Protein 4A7W (pdb70)

Nearest PDB structures (foldseek):
  4a7w-assembly1_B  TM=1.004E+00  e=1.084E-50  Helicobacter pylori 26695
  4a7x-assembly2_C  TM=9.988E-01  e=7.733E-46  Helicobacter pylori 26695
  1ybd-assembly1_A  TM=9.632E-01  e=6.146E-30  Neisseria meningitidis
  3nwy-assembly1_D  TM=9.545E-01  e=4.167E-29  Mycobacterium tuberculosis H37Rv
  2bne-assembly1_B  TM=9.554E-01  e=5.674E-29  Escherichia coli K-12

InterPro domains:
  IPR001048 Aspartate/glutamate/uridylate kinase [PF00696] (8-218)
  IPR011817 Uridylate kinase [PIRSF005650] (4-233)
  IPR015963 Uridylate kinase, bacteria [MF_01220_B] (5-240)
  IPR015963 Uridylate kinase, bacteria [TIGR02075] (7-239)
  IPR015963 Uridylate kinase, bacteria [cd04254] (8-239)
  IPR036393 Acetylglutamate kinase-like superfamily [G3DSA:3.40.1160.10] (1-240)
  IPR036393 Acetylglutamate kinase-like superfamily [SSF53633] (5-231)

CATH classification: 3.40.1160.10

Sequence (452 aa):
KNKRVLVKFSGEALAGDNQFGIDIHVLDHIAKEIKSLVENDIEVGIVIGGGNIIIIRRTSGDYMGMLATVINAVAMQEALEHIGLDTRVQSAIEIKEICESYIYRKAIRHLEKGRVVIFGAGTGNPFFTTDTAATLRAIEIGSDLIIKATKVDGIYDKDPNKFKDAKKLDTLSYNDALIGDIEVMDDTAISLAKDNKLPIVVCNMFKKGNLLQVIKHQQGVFSMVKKNKRVLVKFSGEALAGDNQFGIDIHVLDHIAKEIKSLVENDIEVGIVIGGGNIIIIRRTSGDYMGMLATVINAVAMQEALEHIGLDTRVQSAIEIKEICESYIYRKAIRHLEKGRVVIFGAGTGNPFFTTDTAATLRAIEIGSDLIIKATKVDGIYDKDPNKFKDAKKLDTLSYNDALIGDIEVMDDTAISLAKDNKLPIVVCNMFKKGNLLQVIKHQQGVFSMVK

B-factor: mean 25.36, std 13.4, range [9.44, 83.08]

Structure (mmCIF, N/CA/C/O backbone):
data_4A7W
#
_entry.id   4A7W
#
_cell.length_a   137.420
_cell.length_b   137.420
_cell.length_c   152.891
_cell.angle_alpha   90.00
_cell.angle_beta   90.00
_cell.angle_gamma   120.00
#
_symmetry.space_group_name_H-M   'H 3 2'
#
loop_
_entity.id
_entity.type
_entity.pdbx_description
1 polymer 'URIDYLATE KINASE'
2 non-polymer "GUANOSINE-5'-TRIPHOSPHATE"
3 non-polymer GLYCEROL
4 water water
#
loop_
_atom_site.group_PDB
_atom_site.id
_atom_site.type_symbol
_atom_site.label_atom_id
_atom_site.label_alt_id
_atom_site.label_comp_id
_atom_site.label_asym_id
_atom_site.label_entity_id
_atom_site.label_seq_id
_atom_site.pdbx_PDB_ins_code
_atom_site.Cartn_x
_atom_site.Cartn_y
_atom_site.Cartn_z
_atom_site.occupancy
_atom_site.B_iso_or_equiv
_atom_site.auth_seq_id
_atom_site.auth_comp_id
_atom_site.auth_asym_id
_atom_site.auth_atom_id
_atom_site.pdbx_PDB_model_num
ATOM 1 N N . LYS A 1 6 ? 80.391 23.966 -13.802 1.00 32.84 6 LYS A N 1
ATOM 2 C CA . LYS A 1 6 ? 80.073 24.399 -12.451 1.00 29.30 6 LYS A CA 1
ATOM 3 C C . LYS A 1 6 ? 79.981 23.200 -11.535 1.00 33.68 6 LYS A C 1
ATOM 4 O O . LYS A 1 6 ? 80.130 23.329 -10.323 1.00 36.33 6 LYS A O 1
ATOM 6 N N . ASN A 1 7 ? 79.732 22.029 -12.108 1.00 35.36 7 ASN A N 1
ATOM 7 C CA . ASN A 1 7 ? 79.475 20.853 -11.296 1.00 34.18 7 ASN A CA 1
ATOM 8 C C . ASN A 1 7 ? 80.401 20.704 -10.071 1.00 30.35 7 ASN A C 1
ATOM 9 O O . ASN A 1 7 ? 79.919 20.488 -8.966 1.00 29.99 7 ASN A O 1
ATOM 14 N N . LYS A 1 8 ? 81.710 20.844 -10.245 1.00 25.55 8 LYS A N 1
ATOM 15 C CA . LYS A 1 8 ? 82.627 20.529 -9.146 1.00 26.45 8 LYS A CA 1
ATOM 16 C C . LYS A 1 8 ? 82.577 21.532 -7.983 1.00 24.57 8 LYS A C 1
ATOM 17 O O . LYS A 1 8 ? 82.676 22.741 -8.191 1.00 21.25 8 LYS A O 1
ATOM 23 N N . ARG A 1 9 ? 82.438 21.020 -6.761 1.00 21.38 9 ARG A N 1
ATOM 24 C CA . ARG A 1 9 ? 82.347 21.871 -5.571 1.00 20.06 9 ARG A CA 1
ATOM 25 C C . ARG A 1 9 ? 83.296 21.409 -4.470 1.00 18.35 9 ARG A C 1
ATOM 26 O O . ARG A 1 9 ? 83.317 20.234 -4.112 1.00 17.46 9 ARG A O 1
ATOM 34 N N . VAL A 1 10 ? 84.073 22.340 -3.923 1.00 16.91 10 VAL A N 1
ATOM 35 C CA . VAL A 1 10 ? 85.126 21.986 -2.976 1.00 15.40 10 VAL A CA 1
ATOM 36 C C . VAL A 1 10 ? 85.162 22.945 -1.789 1.00 15.08 10 VAL A C 1
ATOM 37 O O . VAL A 1 10 ? 84.792 24.114 -1.912 1.00 13.84 10 VAL A O 1
ATOM 41 N N . LEU A 1 11 ? 85.617 22.439 -0.646 1.00 13.18 11 LEU A N 1
ATOM 42 C CA . LEU A 1 11 ? 85.864 23.252 0.536 1.00 13.47 11 LEU A CA 1
ATOM 43 C C . LEU A 1 11 ? 87.370 23.238 0.795 1.00 14.16 11 LEU A C 1
ATOM 44 O O . LEU A 1 11 ? 87.955 22.174 1.016 1.00 14.41 11 LEU A O 1
ATOM 49 N N . VAL A 1 12 ? 87.995 24.415 0.736 1.00 12.67 12 VAL A N 1
ATOM 50 C CA . VAL A 1 12 ? 89.426 24.552 0.983 1.00 11.99 12 VAL A CA 1
ATOM 51 C C . VAL A 1 12 ? 89.658 25.150 2.367 1.00 13.98 12 VAL A C 1
ATOM 52 O O . VAL A 1 12 ? 89.141 26.221 2.678 1.00 14.03 12 VAL A O 1
ATOM 56 N N . LYS A 1 13 ? 90.439 24.464 3.195 1.00 13.98 13 LYS A N 1
ATOM 57 C CA . LYS A 1 13 ? 90.701 24.913 4.561 1.00 14.71 13 LYS A CA 1
ATOM 58 C C . LYS A 1 13 ? 92.168 25.282 4.745 1.00 17.94 13 LYS A C 1
ATOM 59 O O . LYS A 1 13 ? 93.057 24.506 4.386 1.00 18.00 13 LYS A O 1
ATOM 65 N N . PHE A 1 14 ? 92.403 26.473 5.293 1.00 17.37 14 PHE A N 1
ATOM 66 C CA . PHE A 1 14 ? 93.735 26.965 5.642 1.00 18.74 14 PHE A CA 1
ATOM 67 C C . PHE A 1 14 ? 93.800 27.188 7.150 1.00 19.32 14 PHE A C 1
ATOM 68 O O . PHE A 1 14 ? 92.813 27.611 7.775 1.00 18.60 14 PHE A O 1
ATOM 76 N N . SER A 1 15 ? 94.963 26.941 7.744 1.00 19.92 15 SER A N 1
ATOM 77 C CA . SER A 1 15 ? 95.160 27.338 9.126 1.00 22.36 15 SER A CA 1
ATOM 78 C C . SER A 1 15 ? 95.342 28.850 9.149 1.00 21.18 15 SER A C 1
ATOM 79 O O . SER A 1 15 ? 95.724 29.446 8.152 1.00 20.93 15 SER A O 1
ATOM 82 N N . GLY A 1 16 ? 95.064 29.477 10.281 1.00 20.96 16 GLY A N 1
ATOM 83 C CA . GLY A 1 16 ? 95.316 30.897 10.403 1.00 22.96 16 GLY A CA 1
ATOM 84 C C . GLY A 1 16 ? 96.787 31.207 10.193 1.00 23.64 16 GLY A C 1
ATOM 85 O O . GLY A 1 16 ? 97.133 32.172 9.516 1.00 22.37 16 GLY A O 1
ATOM 86 N N . GLU A 1 17 ? 97.645 30.370 10.770 1.00 24.62 17 GLU A N 1
ATOM 87 C CA . GLU A 1 17 ? 99.092 30.578 10.719 1.00 28.16 17 GLU A CA 1
ATOM 88 C C . GLU A 1 17 ? 99.617 30.676 9.286 1.00 29.53 17 GLU A C 1
ATOM 89 O O . GLU A 1 17 ? 100.619 31.343 9.025 1.00 33.03 17 GLU A O 1
ATOM 95 N N . ALA A 1 18 ? 98.926 30.020 8.360 1.00 28.00 18 ALA A N 1
ATOM 96 C CA . ALA A 1 18 ? 99.313 30.031 6.957 1.00 27.35 18 ALA A CA 1
ATOM 97 C C . ALA A 1 18 ? 99.286 31.435 6.371 1.00 32.07 18 ALA A C 1
ATOM 98 O O . ALA A 1 18 ? 100.015 31.725 5.425 1.00 35.00 18 ALA A O 1
ATOM 100 N N . LEU A 1 19 ? 98.444 32.308 6.916 1.00 28.63 19 LEU A N 1
ATOM 101 C CA . LEU A 1 19 ? 98.324 33.651 6.364 1.00 28.04 19 LEU A CA 1
ATOM 102 C C . LEU A 1 19 ? 99.436 34.589 6.840 1.00 30.76 19 LEU A C 1
ATOM 103 O O . LEU A 1 19 ? 99.627 35.668 6.270 1.00 31.06 19 LEU A O 1
ATOM 108 N N . ALA A 1 20 ? 100.162 34.178 7.878 1.00 30.52 20 ALA A N 1
ATOM 109 C CA . ALA A 1 20 ? 101.152 35.046 8.517 1.00 33.39 20 ALA A CA 1
ATOM 110 C C . ALA A 1 20 ? 102.481 35.071 7.767 1.00 38.16 20 ALA A C 1
ATOM 111 O O . ALA A 1 20 ? 103.304 35.966 7.971 1.00 40.91 20 ALA A O 1
ATOM 113 N N . GLY A 1 21 ? 102.688 34.087 6.899 1.00 35.28 21 GLY A N 1
ATOM 114 C CA . GLY A 1 21 ? 103.912 34.022 6.126 1.00 42.97 21 GLY A CA 1
ATOM 115 C C . GLY A 1 21 ? 105.137 33.828 7.002 1.00 48.36 21 GLY A C 1
ATOM 116 O O . GLY A 1 21 ? 105.122 33.015 7.931 1.00 46.72 21 GLY A O 1
ATOM 117 N N . ASP A 1 22 ? 106.197 34.577 6.706 1.00 52.35 22 ASP A N 1
ATOM 118 C CA . ASP A 1 22 ? 107.456 34.467 7.443 1.00 56.78 22 ASP A CA 1
ATOM 119 C C . ASP A 1 22 ? 107.237 34.681 8.938 1.00 56.96 22 ASP A C 1
ATOM 120 O O . ASP A 1 22 ? 107.590 33.824 9.753 1.00 58.35 22 ASP A O 1
ATOM 125 N N . ASN A 1 23 ? 106.653 35.824 9.291 1.00 53.85 23 ASN A N 1
ATOM 126 C CA . ASN A 1 23 ? 106.333 36.123 10.684 1.00 52.88 23 ASN A CA 1
ATOM 127 C C . ASN A 1 23 ? 105.384 35.088 11.281 1.00 48.68 23 ASN A C 1
ATOM 128 O O . ASN A 1 23 ? 104.746 34.327 10.557 1.00 49.46 23 ASN A O 1
ATOM 133 N N . GLN A 1 24 ? 105.289 35.050 12.601 1.00 49.56 24 GLN A N 1
ATOM 134 C CA . GLN A 1 24 ? 104.384 34.098 13.233 1.00 52.30 24 GLN A CA 1
ATOM 135 C C . GLN A 1 24 ? 103.042 34.745 13.578 1.00 48.11 24 GLN A C 1
ATOM 136 O O . GLN A 1 24 ? 102.066 34.051 13.857 1.00 46.36 24 GLN A O 1
ATOM 142 N N . PHE A 1 25 ? 103.001 36.075 13.547 1.00 44.65 25 PHE A N 1
ATOM 143 C CA . PHE A 1 25 ? 101.784 36.818 13.866 1.00 39.29 25 PHE A CA 1
ATOM 144 C C . PHE A 1 25 ? 101.308 37.615 12.653 1.00 36.64 25 PHE A C 1
ATOM 145 O O . PHE A 1 25 ? 102.109 38.048 11.827 1.00 37.47 25 PHE A O 1
ATOM 153 N N . GLY A 1 26 ? 99.998 37.788 12.536 1.00 30.09 26 GLY A N 1
ATOM 154 C CA . GLY A 1 26 ? 99.458 38.718 11.567 1.00 29.70 26 GLY A CA 1
ATOM 155 C C . GLY A 1 26 ? 99.086 38.174 10.202 1.00 27.65 26 GLY A C 1
ATOM 156 O O . GLY A 1 26 ? 98.886 36.975 10.005 1.00 25.04 26 GLY A O 1
ATOM 157 N N . ILE A 1 27 ? 98.990 39.092 9.251 1.00 27.30 27 ILE A N 1
ATOM 158 C CA . ILE A 1 27 ? 98.591 38.768 7.896 1.00 29.41 27 ILE A CA 1
ATOM 159 C C . ILE A 1 27 ? 99.600 39.326 6.907 1.00 29.35 27 ILE A C 1
ATOM 160 O O . ILE A 1 27 ? 99.768 40.540 6.796 1.00 28.89 27 ILE A O 1
ATOM 165 N N . ASP A 1 28 ? 100.279 38.426 6.205 1.00 32.05 28 ASP A N 1
ATOM 166 C CA . ASP A 1 28 ? 101.181 38.809 5.129 1.00 32.24 28 ASP A CA 1
ATOM 167 C C . ASP A 1 28 ? 100.380 38.978 3.851 1.00 30.75 28 ASP A C 1
ATOM 168 O O . ASP A 1 28 ? 99.977 38.000 3.238 1.00 30.02 28 ASP A O 1
ATOM 173 N N . ILE A 1 29 ? 100.153 40.224 3.457 1.00 31.11 29 ILE A N 1
ATOM 174 C CA . ILE A 1 29 ? 99.332 40.526 2.290 1.00 33.45 29 ILE A CA 1
ATOM 175 C C . ILE A 1 29 ? 99.791 39.772 1.037 1.00 35.37 29 ILE A C 1
ATOM 176 O O . ILE A 1 29 ? 98.978 39.425 0.175 1.00 34.36 29 ILE A O 1
ATOM 181 N N . HIS A 1 30 ? 101.088 39.501 0.941 1.00 35.99 30 HIS A N 1
ATOM 182 C CA . HIS A 1 30 ? 101.617 38.827 -0.238 1.00 35.25 30 HIS A CA 1
ATOM 183 C C . HIS A 1 30 ? 101.173 37.370 -0.279 1.00 31.57 30 HIS A C 1
ATOM 184 O O . HIS A 1 30 ? 100.839 36.853 -1.339 1.00 31.18 30 HIS A O 1
ATOM 191 N N . VAL A 1 31 ? 101.163 36.718 0.880 1.00 31.46 31 VAL A N 1
ATOM 192 C CA . VAL A 1 31 ? 100.663 35.349 0.992 1.00 30.51 31 VAL A CA 1
ATOM 193 C C . VAL A 1 31 ? 99.182 35.285 0.626 1.00 28.07 31 VAL A C 1
ATOM 194 O O . VAL A 1 31 ? 98.728 34.330 -0.004 1.00 27.39 31 VAL A O 1
ATOM 198 N N . LEU A 1 32 ? 98.439 36.313 1.029 1.00 27.11 32 LEU A N 1
ATOM 199 C CA . LEU A 1 32 ? 97.011 36.408 0.764 1.00 25.98 32 LEU A CA 1
ATOM 200 C C . LEU A 1 32 ? 96.763 36.511 -0.738 1.00 27.01 32 LEU A C 1
ATOM 201 O O . LEU A 1 32 ? 95.889 35.831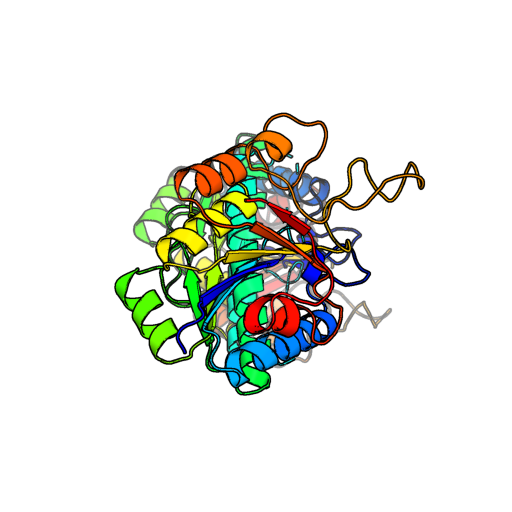 -1.293 1.00 24.93 32 LEU A O 1
ATOM 206 N N . ASP A 1 33 ? 97.539 37.369 -1.394 1.00 26.60 33 ASP A N 1
ATOM 207 C CA . ASP A 1 33 ? 97.451 37.526 -2.838 1.00 28.15 33 ASP A CA 1
ATOM 208 C C . ASP A 1 33 ? 97.766 36.232 -3.583 1.00 25.60 33 ASP A C 1
ATOM 209 O O . ASP A 1 33 ? 97.093 35.879 -4.552 1.00 24.32 33 ASP A O 1
ATOM 214 N N . HIS A 1 34 ? 98.796 35.529 -3.139 1.00 25.21 34 HIS A N 1
ATOM 215 C CA . HIS A 1 34 ? 99.126 34.255 -3.760 1.00 28.33 34 HIS A CA 1
ATOM 216 C C . HIS A 1 34 ? 97.952 33.294 -3.629 1.00 24.77 34 HIS A C 1
ATOM 217 O O . HIS A 1 34 ? 97.572 32.636 -4.592 1.00 22.56 34 HIS A O 1
ATOM 224 N N . ILE A 1 35 ? 97.374 33.226 -2.433 1.00 23.98 35 ILE A N 1
ATOM 225 C CA . ILE A 1 35 ? 96.214 32.376 -2.210 1.00 22.34 35 ILE A CA 1
ATOM 226 C C . ILE A 1 35 ? 95.073 32.787 -3.137 1.00 22.47 35 ILE A C 1
ATOM 227 O O . ILE A 1 35 ? 94.446 31.936 -3.771 1.00 20.45 35 ILE A O 1
ATOM 232 N N . ALA A 1 36 ? 94.816 34.091 -3.230 1.00 21.92 36 ALA A N 1
ATOM 233 C CA . ALA A 1 36 ? 93.735 34.594 -4.074 1.00 20.23 36 ALA A CA 1
ATOM 234 C C . ALA A 1 36 ? 93.867 34.125 -5.522 1.00 21.82 36 ALA A C 1
ATOM 235 O O . ALA A 1 36 ? 92.880 33.751 -6.161 1.00 20.78 36 ALA A O 1
ATOM 237 N N . LYS A 1 37 ? 95.091 34.143 -6.038 1.00 23.14 37 LYS A N 1
ATOM 238 C CA . LYS A 1 37 ? 95.344 33.723 -7.412 1.00 23.05 37 LYS A CA 1
ATOM 239 C C . LYS A 1 37 ? 95.071 32.234 -7.629 1.00 19.66 37 LYS A C 1
ATOM 240 O O . LYS A 1 37 ? 94.548 31.836 -8.663 1.00 21.30 37 LYS A O 1
ATOM 246 N N . GLU A 1 38 ? 95.411 31.409 -6.646 1.00 19.93 38 GLU A N 1
ATOM 247 C CA . GLU A 1 38 ? 95.072 29.988 -6.715 1.00 21.27 38 GLU A CA 1
ATOM 248 C C . GLU A 1 38 ? 93.554 29.779 -6.761 1.00 19.16 38 GLU A C 1
ATOM 249 O O . GLU A 1 38 ? 93.050 28.999 -7.561 1.00 18.44 38 GLU A O 1
ATOM 255 N N . ILE A 1 39 ? 92.829 30.485 -5.898 1.00 19.97 39 ILE A N 1
ATOM 256 C CA . ILE A 1 39 ? 91.374 30.405 -5.888 1.00 18.66 39 ILE A CA 1
ATOM 257 C C . ILE A 1 39 ? 90.825 30.855 -7.240 1.00 18.99 39 ILE A C 1
ATOM 258 O O . ILE A 1 39 ? 89.902 30.245 -7.788 1.00 18.26 39 ILE A O 1
ATOM 263 N N . LYS A 1 40 ? 91.401 31.923 -7.782 1.00 19.54 40 LYS A N 1
ATOM 264 C CA . LYS A 1 40 ? 90.967 32.427 -9.075 1.00 19.75 40 LYS A CA 1
ATOM 265 C C . LYS A 1 40 ? 91.057 31.359 -10.162 1.00 22.09 40 LYS A C 1
ATOM 266 O O . LYS A 1 40 ? 90.167 31.255 -11.003 1.00 23.04 40 LYS A O 1
ATOM 272 N N . SER A 1 41 ? 92.123 30.563 -10.150 1.00 20.96 41 SER A N 1
ATOM 273 C CA . SER A 1 41 ? 92.246 29.486 -11.132 1.00 20.72 41 SER A CA 1
ATOM 274 C C . SER A 1 41 ? 91.116 28.465 -10.990 1.00 21.12 41 SER A C 1
ATOM 275 O O . SER A 1 41 ? 90.675 27.876 -11.972 1.00 20.65 41 SER A O 1
ATOM 278 N N . LEU A 1 42 ? 90.634 28.257 -9.770 1.00 19.35 42 LEU A N 1
ATOM 279 C CA . LEU A 1 42 ? 89.535 27.325 -9.586 1.00 18.55 42 LEU A CA 1
ATOM 280 C C . LEU A 1 42 ? 88.248 27.934 -10.119 1.00 19.25 42 LEU A C 1
ATOM 281 O O . LEU A 1 42 ? 87.484 27.279 -10.831 1.00 19.88 42 LEU A O 1
ATOM 286 N N . VAL A 1 43 ? 88.014 29.196 -9.774 1.00 19.51 43 VAL A N 1
ATOM 287 C CA . VAL A 1 43 ? 86.796 29.881 -10.198 1.00 20.26 43 VAL A CA 1
ATOM 288 C C . VAL A 1 43 ? 86.712 29.979 -11.722 1.00 21.33 43 VAL A C 1
ATOM 289 O O . VAL A 1 43 ? 85.670 29.691 -12.319 1.00 21.08 43 VAL A O 1
ATOM 293 N N . GLU A 1 44 ? 87.819 30.360 -12.350 1.00 21.79 44 GLU A N 1
ATOM 294 C CA . GLU A 1 44 ? 87.861 30.462 -13.809 1.00 23.94 44 GLU A CA 1
ATOM 295 C C . GLU A 1 44 ? 87.632 29.118 -14.488 1.00 22.88 44 GLU A C 1
ATOM 296 O O . GLU A 1 44 ? 87.294 29.065 -15.661 1.00 25.06 44 GLU A O 1
ATOM 302 N N . ASN A 1 45 ? 87.799 28.036 -13.740 1.00 22.39 45 ASN A N 1
ATOM 303 C CA . ASN A 1 45 ? 87.536 26.703 -14.260 1.00 22.99 45 ASN A CA 1
ATOM 304 C C . ASN A 1 45 ? 86.214 26.112 -13.791 1.00 24.15 45 ASN A C 1
ATOM 305 O O . ASN A 1 45 ? 86.067 24.895 -13.740 1.00 24.70 45 ASN A O 1
ATOM 310 N N . ASP A 1 46 ? 85.258 26.973 -13.451 1.00 23.02 46 ASP A N 1
ATOM 311 C CA . ASP A 1 46 ? 83.913 26.530 -13.075 1.00 25.76 46 ASP A CA 1
ATOM 312 C C . ASP A 1 46 ? 83.877 25.569 -11.876 1.00 23.12 46 ASP A C 1
ATOM 313 O O . ASP A 1 46 ? 82.999 24.710 -11.771 1.00 21.54 46 ASP A O 1
ATOM 318 N N . ILE A 1 47 ? 84.843 25.726 -10.977 1.00 21.90 47 ILE A N 1
ATOM 319 C CA . ILE A 1 47 ? 84.824 25.028 -9.701 1.00 18.64 47 ILE A CA 1
ATOM 320 C C . ILE A 1 47 ? 84.249 25.968 -8.640 1.00 18.43 47 ILE A C 1
ATOM 321 O O . ILE A 1 47 ? 84.665 27.127 -8.521 1.00 16.86 47 ILE A O 1
ATOM 326 N N . GLU A 1 48 ? 83.269 25.471 -7.895 1.00 17.68 48 GLU A N 1
ATOM 327 C CA . GLU A 1 48 ? 82.621 26.259 -6.855 1.00 16.73 48 GLU A CA 1
ATOM 328 C C . GLU A 1 48 ? 83.402 26.110 -5.555 1.00 15.77 48 GLU A C 1
ATOM 329 O O . GLU A 1 48 ? 83.701 24.996 -5.125 1.00 16.36 48 GLU A O 1
ATOM 335 N N . VAL A 1 49 ? 83.757 27.240 -4.950 1.00 14.69 49 VAL A N 1
ATOM 336 C CA . VAL A 1 49 ? 84.710 27.232 -3.847 1.00 14.83 49 VAL A CA 1
ATOM 337 C C . VAL A 1 49 ? 84.153 27.780 -2.534 1.00 14.57 49 VAL A C 1
ATOM 338 O O . VAL A 1 49 ? 83.723 28.925 -2.469 1.00 12.75 49 VAL A O 1
ATOM 342 N N . GLY A 1 50 ? 84.178 26.950 -1.494 1.00 12.95 50 GLY A N 1
ATOM 343 C CA . GLY A 1 50 ? 84.028 27.428 -0.131 1.00 11.70 50 GLY A CA 1
ATOM 344 C C . GLY A 1 50 ? 85.386 27.411 0.552 1.00 12.63 50 GLY A C 1
ATOM 345 O O . GLY A 1 50 ? 86.220 26.555 0.255 1.00 13.76 50 GLY A O 1
ATOM 346 N N . ILE A 1 51 ? 85.615 28.348 1.466 1.00 11.40 51 ILE A N 1
ATOM 347 C CA . ILE A 1 51 ? 86.887 28.441 2.174 1.00 11.08 51 ILE A CA 1
ATOM 348 C C . ILE A 1 51 ? 86.665 28.530 3.689 1.00 13.25 51 ILE A C 1
ATOM 349 O O . ILE A 1 51 ? 85.752 29.214 4.151 1.00 12.74 51 ILE A O 1
ATOM 354 N N . VAL A 1 52 ? 87.486 27.827 4.463 1.00 11.72 52 VAL A N 1
ATOM 355 C CA . VAL A 1 52 ? 87.492 28.001 5.912 1.00 12.11 52 VAL A CA 1
ATOM 356 C C . VAL A 1 52 ? 88.925 28.321 6.343 1.00 15.87 52 VAL A C 1
ATOM 357 O O . VAL A 1 52 ? 89.868 27.668 5.893 1.00 14.15 52 VAL A O 1
ATOM 361 N N . ILE A 1 53 ? 89.088 29.341 7.187 1.00 14.70 53 ILE A N 1
ATOM 362 C CA . ILE A 1 53 ? 90.412 29.736 7.668 1.00 14.77 53 ILE A CA 1
ATOM 363 C C . ILE A 1 53 ? 90.458 29.674 9.178 1.00 17.17 53 ILE A C 1
ATOM 364 O O . ILE A 1 53 ? 89.493 30.062 9.850 1.00 16.84 53 ILE A O 1
ATOM 369 N N . GLY A 1 54 ? 91.578 29.211 9.720 1.00 16.29 54 GLY A N 1
ATOM 370 C CA . GLY A 1 54 ? 91.772 29.232 11.161 1.00 18.08 54 GLY A CA 1
ATOM 371 C C . GLY A 1 54 ? 92.151 30.609 11.680 1.00 17.94 54 GLY A C 1
ATOM 372 O O . GLY A 1 54 ? 92.185 31.586 10.928 1.00 16.85 54 GLY A O 1
ATOM 373 N N . GLY A 1 55 ? 92.443 30.692 12.973 1.00 18.25 55 GLY A N 1
ATOM 374 C CA . GLY A 1 55 ? 92.746 31.971 13.585 1.00 18.70 55 GLY A CA 1
ATOM 375 C C . GLY A 1 55 ? 94.071 32.026 14.315 1.00 21.40 55 GLY A C 1
ATOM 376 O O . GLY A 1 55 ? 94.353 32.996 15.014 1.00 19.19 55 GLY A O 1
ATOM 377 N N . GLY A 1 56 ? 94.891 30.994 14.139 1.00 22.12 56 GLY A N 1
ATOM 378 C CA . GLY A 1 56 ? 96.119 30.859 14.899 1.00 23.53 56 GLY A CA 1
ATOM 379 C C . GLY A 1 56 ? 97.180 31.915 14.643 1.00 23.61 56 GLY A C 1
ATOM 380 O O . GLY A 1 56 ? 98.152 32.010 15.392 1.00 24.64 56 GLY A O 1
ATOM 381 N N . ASN A 1 57 ? 97.007 32.698 13.587 1.00 21.01 57 ASN A N 1
ATOM 382 C CA . ASN A 1 57 ? 97.935 33.780 13.268 1.00 22.26 57 ASN A CA 1
ATOM 383 C C . ASN A 1 57 ? 97.669 35.012 14.124 1.00 24.18 57 ASN A C 1
ATOM 384 O O . ASN A 1 57 ? 98.447 35.969 14.117 1.00 25.77 57 ASN A O 1
ATOM 389 N N . ILE A 1 58 ? 96.551 34.986 14.843 1.00 21.13 58 ILE A N 1
ATOM 390 C CA . ILE A 1 58 ? 96.164 36.083 15.725 1.00 22.42 58 ILE A CA 1
ATOM 391 C C . ILE A 1 58 ? 96.045 35.599 17.168 1.00 21.78 58 ILE A C 1
ATOM 392 O O . ILE A 1 58 ? 96.582 36.212 18.083 1.00 24.00 58 ILE A O 1
ATOM 397 N N . ILE A 1 59 ? 95.343 34.489 17.362 1.00 22.83 59 ILE A N 1
ATOM 398 C CA . ILE A 1 59 ? 95.194 33.900 18.683 1.00 24.13 59 ILE A CA 1
ATOM 399 C C . ILE A 1 59 ? 95.972 32.603 18.734 1.00 28.96 59 ILE A C 1
ATOM 400 O O . ILE A 1 59 ? 95.480 31.578 18.259 1.00 32.18 59 ILE A O 1
ATOM 405 N N . ILE A 1 69 ? 95.257 32.453 32.650 1.00 32.25 69 ILE A N 1
ATOM 406 C CA . ILE A 1 69 ? 94.391 33.614 32.851 1.00 33.69 69 ILE A CA 1
ATOM 407 C C . ILE A 1 69 ? 93.189 33.570 31.908 1.00 33.53 69 ILE A C 1
ATOM 408 O O . ILE A 1 69 ? 92.042 33.741 32.330 1.00 32.14 69 ILE A O 1
ATOM 413 N N . ILE A 1 70 ? 93.460 33.357 30.623 1.00 30.46 70 ILE A N 1
ATOM 414 C CA . ILE A 1 70 ? 92.391 33.210 29.639 1.00 30.41 70 ILE A CA 1
ATOM 415 C C . ILE A 1 70 ? 91.941 31.750 29.592 1.00 29.67 70 ILE A C 1
ATOM 416 O O . ILE A 1 70 ? 92.733 30.854 29.311 1.00 30.60 70 ILE A O 1
ATOM 421 N N . ARG A 1 71 ? 90.670 31.516 29.899 1.00 28.83 71 ARG A N 1
ATOM 422 C CA . ARG A 1 71 ? 90.141 30.156 29.969 1.00 28.49 71 ARG A CA 1
ATOM 423 C C . ARG A 1 71 ? 89.733 29.643 28.584 1.00 25.14 71 ARG A C 1
ATOM 424 O O . ARG A 1 71 ? 89.583 30.426 27.645 1.00 23.32 71 ARG A O 1
ATOM 432 N N . ARG A 1 72 ? 89.563 28.329 28.462 1.00 22.26 72 ARG A N 1
ATOM 433 C CA . ARG A 1 72 ? 89.358 27.678 27.166 1.00 21.11 72 ARG A CA 1
ATOM 434 C C . ARG A 1 72 ? 88.227 28.291 26.330 1.00 20.12 72 ARG A C 1
ATOM 435 O O . ARG A 1 72 ? 88.395 28.580 25.140 1.00 18.21 72 ARG A O 1
ATOM 443 N N . THR A 1 73 ? 87.072 28.477 26.952 1.00 17.69 73 THR A N 1
ATOM 444 C CA . THR A 1 73 ? 85.920 29.002 26.253 1.00 16.03 73 THR A CA 1
ATOM 445 C C . THR A 1 73 ? 86.187 30.420 25.719 1.00 16.54 73 THR A C 1
ATOM 446 O O . THR A 1 73 ? 85.932 30.700 24.552 1.00 14.52 73 THR A O 1
ATOM 450 N N . SER A 1 74 ? 86.723 31.298 26.558 1.00 15.21 74 SER A N 1
ATOM 451 C CA . SER A 1 74 ? 87.060 32.651 26.122 1.00 17.63 74 SER A CA 1
ATOM 452 C C . SER A 1 74 ? 88.066 32.635 24.974 1.00 17.14 74 SER A C 1
ATOM 453 O O . SER A 1 74 ? 87.921 33.356 23.977 1.00 14.30 74 SER A O 1
ATOM 456 N N . GLY A 1 75 ? 89.098 31.817 25.126 1.00 16.93 75 GLY A N 1
ATOM 457 C CA . GLY A 1 75 ? 90.107 31.679 24.092 1.00 16.89 75 GLY A CA 1
ATOM 458 C C . GLY A 1 75 ? 89.535 31.223 22.767 1.00 15.79 75 GLY A C 1
ATOM 459 O O . GLY A 1 75 ? 89.939 31.709 21.711 1.00 14.81 75 GLY A O 1
ATOM 460 N N . ASP A 1 76 ? 88.600 30.281 22.815 1.00 15.46 76 ASP A N 1
ATOM 461 C CA . ASP A 1 76 ? 87.959 29.793 21.594 1.00 16.33 76 ASP A CA 1
ATOM 462 C C . ASP A 1 76 ? 87.099 30.865 20.920 1.00 15.15 76 ASP A C 1
ATOM 463 O O . ASP A 1 76 ? 87.068 30.954 19.695 1.00 15.09 76 ASP A O 1
ATOM 468 N N . TYR A 1 77 ? 86.390 31.660 21.718 1.00 12.62 77 TYR A N 1
ATOM 469 C CA . TYR A 1 77 ? 85.614 32.778 21.182 1.00 13.95 77 TYR A CA 1
ATOM 470 C C . TYR A 1 77 ? 86.515 33.862 20.556 1.00 13.10 77 TYR A C 1
ATOM 471 O O . TYR A 1 77 ? 86.218 34.388 19.485 1.00 12.51 77 TYR A O 1
ATOM 480 N N . MET A 1 78 ? 87.623 34.180 21.213 1.00 13.76 78 MET A N 1
ATOM 481 C CA . MET A 1 78 ? 88.612 35.068 20.615 1.00 12.60 78 MET A CA 1
ATOM 482 C C . MET A 1 78 ? 89.108 34.507 19.285 1.00 14.29 78 MET A C 1
ATOM 483 O O . MET A 1 78 ? 89.222 35.234 18.294 1.00 12.75 78 MET A O 1
ATOM 488 N N . GLY A 1 79 ? 89.404 33.211 19.266 1.00 13.92 79 GLY A N 1
ATOM 489 C CA . GLY A 1 79 ? 89.820 32.539 18.049 1.00 14.24 79 GLY A CA 1
ATOM 490 C C . GLY A 1 79 ? 88.798 32.670 16.935 1.00 13.37 79 GLY A C 1
ATOM 491 O O . GLY A 1 79 ? 89.155 32.956 15.793 1.00 12.85 79 GLY A O 1
ATOM 492 N N . MET A 1 80 ? 87.526 32.459 17.255 1.00 11.97 80 MET A N 1
ATOM 493 C CA . MET A 1 80 ? 86.474 32.602 16.253 1.00 12.89 80 MET A CA 1
ATOM 494 C C . MET A 1 80 ? 86.429 34.014 15.663 1.00 12.93 80 MET A C 1
ATOM 495 O O . MET A 1 80 ? 86.225 34.187 14.461 1.00 11.66 80 MET A O 1
ATOM 500 N N . LEU A 1 81 ? 86.595 35.027 16.512 1.00 11.96 81 LEU A N 1
ATOM 501 C CA . LEU A 1 81 ? 86.653 36.401 16.025 1.00 11.71 81 LEU A CA 1
ATOM 502 C C . LEU A 1 81 ? 87.849 36.551 15.077 1.00 12.20 81 LEU A C 1
ATOM 503 O O . LEU A 1 81 ? 87.744 37.196 14.042 1.00 11.59 81 LEU A O 1
ATOM 508 N N . ALA A 1 82 ? 88.976 35.934 15.423 1.00 11.57 82 ALA A N 1
ATOM 509 C CA . ALA A 1 82 ? 90.149 35.960 14.548 1.00 12.24 82 ALA A CA 1
ATOM 510 C C . ALA A 1 82 ? 89.865 35.362 13.157 1.00 12.91 82 ALA A C 1
ATOM 511 O O . ALA A 1 82 ? 90.317 35.897 12.139 1.00 12.60 82 ALA A O 1
ATOM 513 N N . THR A 1 83 ? 89.135 34.251 13.102 1.00 12.07 83 THR A N 1
ATOM 514 C CA . THR A 1 83 ? 88.813 33.654 11.805 1.00 11.95 83 THR A CA 1
ATOM 515 C C . THR A 1 83 ? 87.995 34.624 10.945 1.00 12.27 83 THR A C 1
ATOM 516 O O . THR A 1 83 ? 88.074 34.578 9.718 1.00 12.43 83 THR A O 1
ATOM 520 N N . VAL A 1 84 ? 87.206 35.492 11.583 1.00 10.65 84 VAL A N 1
ATOM 521 C CA . VAL A 1 84 ? 86.380 36.443 10.837 1.00 11.92 84 VAL A CA 1
ATOM 522 C C . VAL A 1 84 ? 87.228 37.597 10.298 1.00 13.00 84 VAL A C 1
ATOM 523 O O . VAL A 1 84 ? 87.025 38.060 9.171 1.00 12.47 84 VAL A O 1
ATOM 527 N N . ILE A 1 85 ? 88.173 38.062 11.113 1.00 11.90 85 ILE A N 1
ATOM 528 C CA . ILE A 1 85 ? 89.165 39.029 10.657 1.00 11.93 85 ILE A CA 1
ATOM 529 C C . ILE A 1 85 ? 89.888 38.493 9.406 1.00 13.38 85 ILE A C 1
ATOM 530 O O . ILE A 1 85 ? 89.964 39.174 8.383 1.00 13.40 85 ILE A O 1
ATOM 535 N N . ASN A 1 86 ? 90.392 37.262 9.486 1.00 13.29 86 ASN A N 1
ATOM 536 C CA . ASN A 1 86 ? 91.026 36.606 8.340 1.00 12.26 86 ASN A CA 1
ATOM 537 C C . ASN A 1 86 ? 90.095 36.495 7.130 1.00 12.80 86 ASN A C 1
ATOM 538 O O . ASN A 1 86 ? 90.502 36.704 5.994 1.00 13.27 86 ASN A O 1
ATOM 543 N N . ALA A 1 87 ? 88.838 36.153 7.372 1.00 12.28 87 ALA A N 1
ATOM 544 C CA . ALA A 1 87 ? 87.893 35.991 6.271 1.00 12.76 87 ALA A CA 1
ATOM 545 C C . ALA A 1 87 ? 87.681 37.322 5.558 1.00 13.11 87 ALA A C 1
ATOM 546 O O . ALA A 1 87 ? 87.616 37.370 4.336 1.00 13.29 87 ALA A O 1
ATOM 548 N N . VAL A 1 88 ? 87.580 38.404 6.321 1.00 13.22 88 VAL A N 1
ATOM 549 C CA . VAL A 1 88 ? 87.431 39.725 5.721 1.00 13.80 88 VAL A CA 1
ATOM 550 C C . VAL A 1 88 ? 88.677 40.110 4.901 1.00 14.23 88 VAL A C 1
ATOM 551 O O . VAL A 1 88 ? 88.571 40.600 3.777 1.00 15.02 88 VAL A O 1
ATOM 555 N N . ALA A 1 89 ? 89.856 39.872 5.452 1.00 13.84 89 ALA A N 1
ATOM 556 C CA . ALA A 1 89 ? 91.080 40.190 4.733 1.00 15.79 89 ALA A CA 1
ATOM 557 C C . ALA A 1 89 ? 91.130 39.393 3.432 1.00 16.75 89 ALA A C 1
ATOM 558 O O . ALA A 1 89 ? 91.469 39.924 2.374 1.00 17.06 89 ALA A O 1
ATOM 560 N N . MET A 1 90 ? 90.781 38.115 3.519 1.00 15.67 90 MET A N 1
ATOM 561 C CA . MET A 1 90 ? 90.750 37.230 2.362 1.00 15.96 90 MET A CA 1
ATOM 562 C C . MET A 1 90 ? 89.739 37.719 1.330 1.00 16.96 90 MET A C 1
ATOM 563 O O . MET A 1 90 ? 90.010 37.693 0.129 1.00 16.54 90 MET A O 1
ATOM 568 N N . GLN A 1 91 ? 88.571 38.158 1.795 1.00 14.75 91 GLN A N 1
ATOM 569 C CA . GLN A 1 91 ? 87.560 38.704 0.898 1.00 15.03 91 GLN A CA 1
ATOM 570 C C . GLN A 1 91 ? 88.138 39.894 0.134 1.00 16.56 91 GLN A C 1
ATOM 571 O O . GLN A 1 91 ? 87.957 40.019 -1.078 1.00 17.35 91 GLN A O 1
ATOM 577 N N . GLU A 1 92 ? 88.836 40.769 0.849 1.00 16.44 92 GLU A N 1
ATOM 578 C CA . GLU A 1 92 ? 89.476 41.917 0.221 1.00 19.09 92 GLU A CA 1
ATOM 579 C C . GLU A 1 92 ? 90.459 41.461 -0.861 1.00 19.43 92 GLU A C 1
ATOM 580 O O . GLU A 1 92 ? 90.450 41.979 -1.975 1.00 20.80 92 GLU A O 1
ATOM 586 N N . ALA A 1 93 ? 91.296 40.483 -0.533 1.00 17.94 93 ALA A N 1
ATOM 587 C CA . ALA A 1 93 ? 92.280 39.985 -1.496 1.00 21.00 93 ALA A CA 1
ATOM 588 C C . ALA A 1 93 ? 91.626 39.386 -2.748 1.00 20.19 93 ALA A C 1
ATOM 589 O O . ALA A 1 93 ? 92.092 39.612 -3.869 1.00 19.55 93 ALA A O 1
ATOM 591 N N . LEU A 1 94 ? 90.553 38.622 -2.566 1.00 17.06 94 LEU A N 1
ATOM 592 C CA . LEU A 1 94 ? 89.875 37.996 -3.705 1.00 17.77 94 LEU A CA 1
ATOM 593 C C . LEU A 1 94 ? 89.160 39.038 -4.561 1.00 19.93 94 LEU A C 1
ATOM 594 O O . LEU A 1 94 ? 89.205 38.997 -5.786 1.00 19.94 94 LEU A O 1
ATOM 599 N N . GLU A 1 95 ? 88.489 39.977 -3.912 1.00 19.23 95 GLU A N 1
ATOM 600 C CA . GLU A 1 95 ? 87.749 40.983 -4.653 1.00 20.83 95 GLU A CA 1
ATOM 601 C C . GLU A 1 95 ? 88.706 41.946 -5.353 1.00 21.42 95 GLU A C 1
ATOM 602 O O . GLU A 1 95 ? 88.391 42.486 -6.412 1.00 22.41 95 GLU A O 1
ATOM 608 N N . HIS A 1 96 ? 89.888 42.126 -4.777 1.00 20.24 96 HIS A N 1
ATOM 609 C CA . HIS A 1 96 ? 90.926 42.924 -5.417 1.00 22.27 96 HIS A CA 1
ATOM 610 C C . HIS A 1 96 ? 91.247 42.397 -6.814 1.00 22.37 96 HIS A C 1
ATOM 611 O O . HIS A 1 96 ? 91.580 43.165 -7.703 1.00 23.73 96 HIS A O 1
ATOM 618 N N . ILE A 1 97 ? 91.148 41.090 -7.017 1.00 21.13 97 ILE A N 1
ATOM 619 C CA . ILE A 1 97 ? 91.440 40.537 -8.333 1.00 21.04 97 ILE A CA 1
ATOM 620 C C . ILE A 1 97 ? 90.180 40.114 -9.072 1.00 21.25 97 ILE A C 1
ATOM 621 O O . ILE A 1 97 ? 90.219 39.259 -9.952 1.00 23.60 97 ILE A O 1
ATOM 626 N N . GLY A 1 98 ? 89.058 40.717 -8.700 1.00 20.58 98 GLY A N 1
ATOM 627 C CA . GLY A 1 98 ? 87.827 40.581 -9.459 1.00 20.81 98 GLY A CA 1
ATOM 628 C C . GLY A 1 98 ? 86.910 39.411 -9.147 1.00 22.55 98 GLY A C 1
ATOM 629 O O . GLY A 1 98 ? 85.931 39.190 -9.852 1.00 24.39 98 GLY A O 1
ATOM 630 N N . LEU A 1 99 ? 87.216 38.656 -8.100 1.00 22.45 99 LEU A N 1
ATOM 631 C CA . LEU A 1 99 ? 86.374 37.529 -7.704 1.00 21.82 99 LEU A CA 1
ATOM 632 C C . LEU A 1 99 ? 85.264 37.960 -6.746 1.00 23.33 99 LEU A C 1
ATOM 633 O O . LEU A 1 99 ? 85.541 38.436 -5.645 1.00 23.94 99 LEU A O 1
ATOM 638 N N . ASP A 1 100 ? 84.014 37.779 -7.164 1.00 22.74 100 ASP A N 1
ATOM 639 C CA . ASP A 1 100 ? 82.870 37.998 -6.284 1.00 22.11 100 ASP A CA 1
ATOM 640 C C . ASP A 1 100 ? 82.946 37.048 -5.103 1.00 20.75 100 ASP A C 1
ATOM 641 O O . ASP A 1 100 ? 82.996 35.833 -5.278 1.00 17.95 100 ASP A O 1
ATOM 646 N N . THR A 1 101 ? 82.949 37.617 -3.902 1.00 18.93 101 THR A N 1
ATOM 647 C CA . THR A 1 101 ? 83.205 36.864 -2.682 1.00 16.89 101 THR A CA 1
ATOM 648 C C . THR A 1 101 ? 82.190 37.232 -1.605 1.00 17.79 101 THR A C 1
ATOM 649 O O . THR A 1 101 ? 81.815 38.397 -1.475 1.00 17.24 101 THR A O 1
ATOM 653 N N . ARG A 1 102 ? 81.727 36.230 -0.865 1.00 14.05 102 ARG A N 1
ATOM 654 C CA . ARG A 1 102 ? 80.777 36.433 0.217 1.00 14.25 102 ARG A CA 1
ATOM 655 C C . ARG A 1 102 ? 81.363 35.840 1.489 1.00 14.23 102 ARG A C 1
ATOM 656 O O . ARG A 1 102 ? 82.001 34.784 1.450 1.00 15.24 102 ARG A O 1
ATOM 664 N N . VAL A 1 103 ? 81.171 36.518 2.613 1.00 11.40 103 VAL A N 1
ATOM 665 C CA . VAL A 1 103 ? 81.610 35.972 3.891 1.00 11.81 103 VAL A CA 1
ATOM 666 C C . VAL A 1 103 ? 80.388 35.626 4.751 1.00 11.94 103 VAL A C 1
ATOM 667 O O . VAL A 1 103 ? 79.514 36.463 4.951 1.00 11.71 103 VAL A O 1
ATOM 671 N N . GLN A 1 104 ? 80.325 34.387 5.234 1.00 10.84 104 GLN A N 1
ATOM 672 C CA . GLN A 1 104 ? 79.239 33.947 6.107 1.00 11.33 104 GLN A CA 1
ATOM 673 C C . GLN A 1 104 ? 79.791 33.447 7.441 1.00 12.16 104 GLN A C 1
ATOM 674 O O . GLN A 1 104 ? 80.630 32.541 7.484 1.00 12.18 104 GLN A O 1
ATOM 680 N N . SER A 1 105 ? 79.308 34.038 8.528 1.00 10.83 105 SER A N 1
ATOM 681 C CA . SER A 1 105 ? 79.801 33.723 9.865 1.00 10.84 105 SER A CA 1
ATOM 682 C C . SER A 1 105 ? 78.802 32.882 10.655 1.00 11.61 105 SER A C 1
ATOM 683 O O . SER A 1 105 ? 77.603 33.120 10.573 1.00 11.08 105 SER A O 1
ATOM 686 N N . ALA A 1 106 ? 79.302 31.915 11.427 1.00 10.69 106 ALA A N 1
ATOM 687 C CA . ALA A 1 106 ? 78.464 31.065 12.273 1.00 12.66 106 ALA A CA 1
ATOM 688 C C . ALA A 1 106 ? 77.861 31.883 13.408 1.00 14.69 106 ALA A C 1
ATOM 689 O O . ALA A 1 106 ? 76.859 31.500 14.015 1.00 15.41 106 ALA A O 1
ATOM 691 N N . ILE A 1 107 ? 78.506 33.004 13.693 1.00 12.06 107 ILE A N 1
ATOM 692 C CA . ILE A 1 107 ? 78.027 33.963 14.666 1.00 14.03 107 ILE A CA 1
ATOM 693 C C . ILE A 1 107 ? 77.625 35.230 13.906 1.00 13.06 107 ILE A C 1
ATOM 694 O O . ILE A 1 107 ? 78.409 35.765 13.126 1.00 12.67 107 ILE A O 1
ATOM 699 N N . GLU A 1 108 ? 76.400 35.698 14.108 1.00 12.37 108 GLU A N 1
ATOM 700 C CA . GLU A 1 108 ? 75.956 36.900 13.414 1.00 13.66 108 GLU A CA 1
ATOM 701 C C . GLU A 1 108 ? 76.773 38.135 13.828 1.00 13.21 108 GLU A C 1
ATOM 702 O O . GLU A 1 108 ? 76.892 38.455 15.010 1.00 13.31 108 GLU A O 1
ATOM 708 N N . ILE A 1 109 ? 77.350 38.806 12.838 1.00 11.97 109 ILE A N 1
ATOM 709 C CA . ILE A 1 109 ? 78.070 40.056 13.030 1.00 11.00 109 ILE A CA 1
ATOM 710 C C . ILE A 1 109 ? 77.662 40.905 11.829 1.00 11.81 109 ILE A C 1
ATOM 711 O O . ILE A 1 109 ? 78.438 41.098 10.899 1.00 10.80 109 ILE A O 1
ATOM 716 N N . LYS A 1 110 ? 76.420 41.382 11.837 1.00 11.47 110 LYS A N 1
ATOM 717 C CA . LYS A 1 110 ? 75.757 41.766 10.587 1.00 12.74 110 LYS A CA 1
ATOM 718 C C . LYS A 1 110 ? 76.404 42.936 9.836 1.00 12.39 110 LYS A C 1
ATOM 719 O O . LYS A 1 110 ? 76.390 42.970 8.607 1.00 11.47 110 LYS A O 1
ATOM 725 N N . GLU A 1 111 ? 76.963 43.897 10.559 1.00 11.87 111 GLU A N 1
ATOM 726 C CA . GLU A 1 111 ? 77.575 45.032 9.882 1.00 11.94 111 GLU A CA 1
ATOM 727 C C . GLU A 1 111 ? 78.780 44.585 9.063 1.00 12.43 111 GLU A C 1
ATOM 728 O O . GLU A 1 111 ? 79.117 45.201 8.051 1.00 12.44 111 GLU A O 1
ATOM 734 N N . ILE A 1 112 ? 79.425 43.508 9.502 1.00 10.69 112 ILE A N 1
ATOM 735 C CA . ILE A 1 112 ? 80.709 43.113 8.929 1.00 11.21 112 ILE A CA 1
ATOM 736 C C . ILE A 1 112 ? 80.622 42.027 7.842 1.00 12.10 112 ILE A C 1
ATOM 737 O O . ILE A 1 112 ? 81.320 42.098 6.818 1.00 11.33 112 ILE A O 1
ATOM 742 N N . CYS A 1 113 ? 79.764 41.033 8.062 1.00 11.00 113 CYS A N 1
ATOM 743 C CA . CYS A 1 113 ? 79.587 39.956 7.095 1.00 10.88 113 CYS A CA 1
ATOM 744 C C . CYS A 1 113 ? 78.189 39.364 7.203 1.00 11.14 113 CYS A C 1
ATOM 745 O O . CYS A 1 113 ? 77.429 39.744 8.079 1.00 11.23 113 CYS A O 1
ATOM 748 N N . GLU A 1 114 ? 77.851 38.444 6.301 1.00 10.81 114 GLU A N 1
ATOM 749 C CA . GLU A 1 114 ? 76.565 37.741 6.344 1.00 11.88 114 GLU A CA 1
ATOM 750 C C . GLU A 1 114 ? 76.604 36.679 7.430 1.00 12.45 114 GLU A C 1
ATOM 751 O O . GLU A 1 114 ? 77.679 36.301 7.888 1.00 10.19 114 GLU A O 1
ATOM 757 N N . SER A 1 115 ? 75.429 36.199 7.832 1.00 11.98 115 SER A N 1
ATOM 758 C CA . SER A 1 115 ? 75.338 35.051 8.734 1.00 13.13 115 SER A CA 1
ATOM 759 C C . SER A 1 115 ? 75.342 33.791 7.887 1.00 12.69 115 SER A C 1
ATOM 760 O O . SER A 1 115 ? 74.962 33.835 6.720 1.00 12.87 115 SER A O 1
ATOM 763 N N . TYR A 1 116 ? 75.762 32.668 8.459 1.00 11.95 116 TYR A N 1
ATOM 764 C CA . TYR A 1 116 ? 75.646 31.422 7.733 1.00 11.10 116 TYR A CA 1
ATOM 765 C C . TYR A 1 116 ? 74.176 31.054 7.565 1.00 13.38 116 TYR A C 1
ATOM 766 O O . TYR A 1 116 ? 73.455 30.851 8.552 1.00 12.60 116 TYR A O 1
ATOM 775 N N . ILE A 1 117 ? 73.729 30.960 6.317 1.00 11.44 117 ILE A N 1
ATOM 776 C CA . ILE A 1 117 ? 72.365 30.544 6.030 1.00 11.51 117 ILE A CA 1
ATOM 777 C C . ILE A 1 117 ? 72.431 29.583 4.856 1.00 12.10 117 ILE A C 1
ATOM 778 O O . ILE A 1 117 ? 72.859 29.952 3.764 1.00 11.35 117 ILE A O 1
ATOM 783 N N . TYR A 1 118 ? 72.032 28.341 5.093 1.00 10.85 118 TYR A N 1
ATOM 784 C CA . TYR A 1 118 ? 72.199 27.298 4.090 1.00 11.65 118 TYR A CA 1
ATOM 785 C C . TYR A 1 118 ? 71.673 27.712 2.709 1.00 12.96 118 TYR A C 1
ATOM 786 O O . TYR A 1 118 ? 72.395 27.626 1.710 1.00 12.20 118 TYR A O 1
ATOM 795 N N . ARG A 1 119 ? 70.425 28.172 2.640 1.00 11.91 119 ARG A N 1
ATOM 796 C CA . ARG A 1 119 ? 69.841 28.478 1.333 1.00 13.39 119 ARG A CA 1
ATOM 797 C C . ARG A 1 119 ? 70.584 29.614 0.621 1.00 12.62 119 ARG A C 1
ATOM 798 O O . ARG A 1 119 ? 70.652 29.647 -0.610 1.00 13.16 119 ARG A O 1
ATOM 806 N N . LYS A 1 120 ? 71.161 30.525 1.397 1.00 10.84 120 LYS A N 1
ATOM 807 C CA . LYS A 1 120 ? 71.957 31.613 0.832 1.00 12.72 120 LYS A CA 1
ATOM 808 C C . LYS A 1 120 ? 73.331 31.119 0.357 1.00 12.98 120 LYS A C 1
ATOM 809 O O . LYS A 1 120 ? 73.809 31.511 -0.705 1.00 12.21 120 LYS A O 1
ATOM 815 N N . ALA A 1 121 ? 73.977 30.281 1.159 1.00 10.86 121 ALA A N 1
ATOM 816 C CA . ALA A 1 121 ? 75.288 29.774 0.782 1.00 12.51 121 ALA A CA 1
ATOM 817 C C . ALA A 1 121 ? 75.196 29.010 -0.546 1.00 14.58 121 ALA A C 1
ATOM 818 O O . ALA A 1 121 ? 76.017 29.201 -1.439 1.00 13.33 121 ALA A O 1
ATOM 820 N N . ILE A 1 122 ? 74.185 28.154 -0.675 1.00 12.91 122 ILE A N 1
ATOM 821 C CA . ILE A 1 122 ? 74.006 27.380 -1.895 1.00 14.68 122 ILE A CA 1
ATOM 822 C C . ILE A 1 122 ? 73.824 28.297 -3.097 1.00 16.44 122 ILE A C 1
ATOM 823 O O . ILE A 1 122 ? 74.455 28.103 -4.142 1.00 16.28 122 ILE A O 1
ATOM 828 N N . ARG A 1 123 ? 72.964 29.301 -2.945 1.00 15.96 123 ARG A N 1
ATOM 829 C CA . ARG A 1 123 ? 72.732 30.266 -4.019 1.00 17.71 123 ARG A CA 1
ATOM 830 C C . ARG A 1 123 ? 74.016 30.982 -4.442 1.00 16.56 123 ARG A C 1
ATOM 831 O O . ARG A 1 123 ? 74.290 31.118 -5.635 1.00 18.87 123 ARG A O 1
ATOM 839 N N . HIS A 1 124 ? 74.794 31.445 -3.472 1.00 13.72 124 HIS A N 1
ATOM 840 C CA . HIS A 1 124 ? 76.055 32.125 -3.767 1.00 15.03 124 HIS A CA 1
ATOM 841 C C . HIS A 1 124 ? 76.950 31.223 -4.625 1.00 16.29 124 HIS A C 1
ATOM 842 O O . HIS A 1 124 ? 77.547 31.658 -5.609 1.00 15.62 124 HIS A O 1
ATOM 849 N N . LEU A 1 125 ? 77.049 29.962 -4.225 1.00 15.62 125 LEU A N 1
ATOM 850 C CA . LEU A 1 125 ? 77.956 29.023 -4.877 1.00 16.81 125 LEU A CA 1
ATOM 851 C C . LEU A 1 125 ? 77.474 28.726 -6.285 1.00 18.73 125 LEU A C 1
ATOM 852 O O . LEU A 1 125 ? 78.282 28.628 -7.213 1.00 17.19 125 LEU A O 1
ATOM 857 N N . GLU A 1 126 ? 76.156 28.583 -6.435 1.00 18.36 126 GLU A N 1
ATOM 858 C CA . GLU A 1 126 ? 75.557 28.306 -7.743 1.00 19.95 126 GLU A CA 1
ATOM 859 C C . GLU A 1 126 ? 75.802 29.448 -8.718 1.00 20.80 126 GLU A C 1
ATOM 860 O O . GLU A 1 126 ? 75.933 29.231 -9.924 1.00 20.07 126 GLU A O 1
ATOM 866 N N . LYS A 1 127 ? 75.876 30.663 -8.186 1.00 18.36 127 LYS A N 1
ATOM 867 C CA . LYS A 1 127 ? 76.123 31.840 -9.010 1.00 19.86 127 LYS A CA 1
ATOM 868 C C . LYS A 1 127 ? 77.610 32.180 -9.169 1.00 19.16 127 LYS A C 1
ATOM 869 O O . LYS A 1 127 ? 77.959 33.233 -9.679 1.00 18.01 127 LYS A O 1
ATOM 875 N N . GLY A 1 128 ? 78.481 31.280 -8.732 1.00 17.84 128 GLY A N 1
ATOM 876 C CA . GLY A 1 128 ? 79.900 31.431 -8.994 1.00 19.64 128 GLY A CA 1
ATOM 877 C C . GLY A 1 128 ? 80.670 32.299 -8.018 1.00 18.92 128 GLY A C 1
ATOM 878 O O . GLY A 1 128 ? 81.822 32.640 -8.282 1.00 18.37 128 GLY A O 1
ATOM 879 N N . ARG A 1 129 ? 80.043 32.663 -6.899 1.00 16.65 129 ARG A N 1
ATOM 880 C CA . ARG A 1 129 ? 80.743 33.389 -5.841 1.00 16.84 129 ARG A CA 1
ATOM 881 C C . ARG A 1 129 ? 81.611 32.439 -5.021 1.00 15.75 129 ARG A C 1
ATOM 882 O O . ARG A 1 129 ? 81.261 31.274 -4.848 1.00 15.09 129 ARG A O 1
ATOM 890 N N . VAL A 1 130 ? 82.732 32.947 -4.511 1.00 14.26 130 VAL A N 1
ATOM 891 C CA . VAL A 1 130 ? 83.502 32.239 -3.502 1.00 13.70 130 VAL A CA 1
ATOM 892 C C . VAL A 1 130 ? 82.868 32.551 -2.150 1.00 14.14 130 VAL A C 1
ATOM 893 O O . VAL A 1 130 ? 82.544 33.701 -1.865 1.00 14.78 130 VAL A O 1
ATOM 897 N N . VAL A 1 131 ? 82.665 31.534 -1.325 1.00 12.29 131 VAL A N 1
ATOM 898 C CA . VAL A 1 131 ? 82.078 31.765 -0.018 1.00 11.33 131 VAL A CA 1
ATOM 899 C C . VAL A 1 131 ? 83.092 31.415 1.055 1.00 13.34 131 VAL A C 1
ATOM 900 O O . VAL A 1 131 ? 83.598 30.292 1.096 1.00 12.88 131 VAL A O 1
ATOM 904 N N . ILE A 1 132 ? 83.400 32.385 1.914 1.00 11.99 132 ILE A N 1
ATOM 905 C CA . ILE A 1 132 ? 84.333 32.163 3.011 1.00 11.89 132 ILE A CA 1
ATOM 906 C C . ILE A 1 132 ? 83.545 32.054 4.301 1.00 13.33 132 ILE A C 1
ATOM 907 O O . ILE A 1 132 ? 82.758 32.941 4.633 1.00 13.28 132 ILE A O 1
ATOM 912 N N . PHE A 1 133 ? 83.740 30.954 5.019 1.00 13.26 133 PHE A N 1
ATOM 913 C CA . PHE A 1 133 ? 83.007 30.709 6.255 1.00 13.67 133 PHE A CA 1
ATOM 914 C C . PHE A 1 133 ? 83.828 31.132 7.474 1.00 14.10 133 PHE A C 1
ATOM 915 O O . PHE A 1 133 ? 84.952 30.656 7.667 1.00 14.05 133 PHE A O 1
ATOM 923 N N . GLY A 1 134 ? 83.263 32.029 8.282 1.00 11.80 134 GLY A N 1
ATOM 924 C CA . GLY A 1 134 ? 83.933 32.523 9.475 1.00 11.40 134 GLY A CA 1
ATOM 925 C C . GLY A 1 134 ? 83.328 31.991 10.765 1.00 11.84 134 GLY A C 1
ATOM 926 O O . GLY A 1 134 ? 82.188 31.501 10.776 1.00 11.33 134 GLY A O 1
ATOM 927 N N . ALA A 1 135 ? 84.102 32.088 11.846 1.00 12.16 135 ALA A N 1
ATOM 928 C CA . ALA A 1 135 ? 83.685 31.693 13.196 1.00 12.16 135 ALA A CA 1
ATOM 929 C C . ALA A 1 135 ? 83.432 30.186 13.369 1.00 14.02 135 ALA A C 1
ATOM 930 O O . ALA A 1 135 ? 82.718 29.763 14.289 1.00 13.86 135 ALA A O 1
ATOM 932 N N . GLY A 1 136 ? 84.025 29.379 12.495 1.00 13.05 136 GLY A N 1
ATOM 933 C CA . GLY A 1 136 ? 83.906 27.931 12.599 1.00 14.42 136 GLY A CA 1
ATOM 934 C C . GLY A 1 136 ? 82.485 27.408 12.630 1.00 14.07 136 GLY A C 1
ATOM 935 O O . GLY A 1 136 ? 81.705 27.692 11.671 1.00 13.16 136 GLY A O 1
ATOM 936 N N . THR A 1 137 ? 82.114 26.627 13.621 1.00 16.69 137 THR A N 1
ATOM 937 C CA . THR A 1 137 ? 80.745 26.195 13.775 1.00 16.73 137 THR A CA 1
ATOM 938 C C . THR A 1 137 ? 79.967 27.124 14.720 1.00 18.30 137 THR A C 1
ATOM 939 O O . THR A 1 137 ? 78.782 26.944 14.939 1.00 20.11 137 THR A O 1
ATOM 943 N N . GLY A 1 138 ? 80.636 28.100 15.276 1.00 16.05 138 GLY A N 1
ATOM 944 C CA . GLY A 1 138 ? 80.111 28.993 16.269 1.00 15.98 138 GLY A CA 1
ATOM 945 C C . GLY A 1 138 ? 80.158 28.475 17.694 1.00 17.38 138 GLY A C 1
ATOM 946 O O . GLY A 1 138 ? 79.815 29.136 18.616 1.00 16.80 138 GLY A O 1
ATOM 947 N N . ASN A 1 139 ? 80.720 27.287 17.823 1.00 16.58 139 ASN A N 1
ATOM 948 C CA . ASN A 1 139 ? 80.881 26.603 19.083 1.00 17.21 139 ASN A CA 1
ATOM 949 C C . ASN A 1 139 ? 82.347 26.358 19.459 1.00 17.57 139 ASN A C 1
ATOM 950 O O . ASN A 1 139 ? 83.096 25.894 18.639 1.00 17.41 139 ASN A O 1
ATOM 955 N N . PRO A 1 140 ? 82.709 26.611 20.697 1.00 17.64 140 PRO A N 1
ATOM 956 C CA . PRO A 1 140 ? 83.994 26.327 21.198 1.00 16.58 140 PRO A CA 1
ATOM 957 C C . PRO A 1 140 ? 84.185 24.810 21.294 1.00 18.41 140 PRO A C 1
ATOM 958 O O . PRO A 1 140 ? 83.260 24.118 21.033 1.00 17.03 140 PRO A O 1
ATOM 962 N N . PHE A 1 141 ? 85.412 24.380 21.505 1.00 17.51 141 PHE A N 1
ATOM 963 C CA . PHE A 1 141 ? 85.873 22.973 21.548 1.00 18.14 141 PHE A CA 1
ATOM 964 C C . PHE A 1 141 ? 85.908 22.200 20.248 1.00 20.19 141 PHE A C 1
ATOM 965 O O . PHE A 1 141 ? 86.687 21.267 20.168 1.00 23.87 141 PHE A O 1
ATOM 973 N N . PHE A 1 142 ? 85.398 22.746 19.175 1.00 18.53 142 PHE A N 1
ATOM 974 C CA . PHE A 1 142 ? 85.413 22.081 17.886 1.00 19.70 142 PHE A CA 1
ATOM 975 C C . PHE A 1 142 ? 86.608 22.690 17.167 1.00 21.36 142 PHE A C 1
ATOM 976 O O . PHE A 1 142 ? 86.844 23.867 17.284 1.00 20.11 142 PHE A O 1
ATOM 984 N N . THR A 1 143 ? 87.433 21.877 16.547 1.00 18.85 143 THR A N 1
ATOM 985 C CA . THR A 1 143 ? 88.562 22.397 15.840 1.00 18.47 143 THR A CA 1
ATOM 986 C C . THR A 1 143 ? 88.174 23.052 14.512 1.00 17.54 143 THR A C 1
ATOM 987 O O . THR A 1 143 ? 87.112 22.795 14.021 1.00 16.63 143 THR A O 1
ATOM 991 N N . THR A 1 144 ? 89.075 23.843 13.963 1.00 16.52 144 THR A N 1
ATOM 992 C CA . THR A 1 144 ? 88.884 24.394 12.634 1.00 17.78 144 THR A CA 1
ATOM 993 C C . THR A 1 144 ? 88.702 23.259 11.637 1.00 17.04 144 THR A C 1
ATOM 994 O O . THR A 1 144 ? 87.822 23.361 10.780 1.00 14.84 144 THR A O 1
ATOM 998 N N . ASP A 1 145 ? 89.522 22.208 11.696 1.00 17.39 145 ASP A N 1
ATOM 999 C CA . ASP A 1 145 ? 89.331 21.065 10.804 1.00 16.21 145 ASP A CA 1
ATOM 1000 C C . ASP A 1 145 ? 87.907 20.533 10.898 1.00 15.94 145 ASP A C 1
ATOM 1001 O O . ASP A 1 145 ? 87.299 20.206 9.881 1.00 14.12 145 ASP A O 1
ATOM 1006 N N . THR A 1 146 ? 87.374 20.429 12.115 1.00 15.80 146 THR A N 1
ATOM 1007 C CA . THR A 1 146 ? 86.018 19.916 12.285 1.00 14.80 146 THR A CA 1
ATOM 1008 C C . THR A 1 146 ? 85.012 20.887 11.671 1.00 14.05 146 THR A C 1
ATOM 1009 O O . THR A 1 146 ? 84.092 20.474 10.959 1.00 13.22 146 THR A O 1
ATOM 1013 N N . ALA A 1 147 ? 85.200 22.179 11.930 1.00 13.28 147 ALA A N 1
ATOM 1014 C CA . ALA A 1 147 ? 84.340 23.206 11.348 1.00 14.29 147 ALA A CA 1
ATOM 1015 C C . ALA A 1 147 ? 84.343 23.113 9.821 1.00 14.06 147 ALA A C 1
ATOM 1016 O O . ALA A 1 147 ? 83.292 23.167 9.168 1.00 12.80 147 ALA A O 1
ATOM 1018 N N . ALA A 1 148 ? 85.534 22.964 9.255 1.00 13.39 148 ALA A N 1
ATOM 1019 C CA . ALA A 1 148 ? 85.699 22.890 7.807 1.00 12.65 148 ALA A CA 1
ATOM 1020 C C . ALA A 1 148 ? 85.044 21.639 7.211 1.00 13.68 148 ALA A C 1
ATOM 1021 O O . ALA A 1 148 ? 84.435 21.695 6.139 1.00 12.98 148 ALA A O 1
ATOM 1023 N N . THR A 1 149 ? 85.191 20.503 7.896 1.00 12.50 149 THR A N 1
ATOM 1024 C CA . THR A 1 149 ? 84.571 19.258 7.454 1.00 11.96 149 THR A CA 1
ATOM 1025 C C . THR A 1 149 ? 83.052 19.403 7.472 1.00 13.04 149 THR A C 1
ATOM 1026 O O . THR A 1 149 ? 82.366 18.976 6.546 1.00 12.12 149 THR A O 1
ATOM 1030 N N . LEU A 1 150 ? 82.535 20.035 8.524 1.00 13.27 150 LEU A N 1
ATOM 1031 C CA . LEU A 1 150 ? 81.103 20.316 8.623 1.00 12.62 150 LEU A CA 1
ATOM 1032 C C . LEU A 1 150 ? 80.596 21.159 7.457 1.00 12.75 150 LEU A C 1
ATOM 1033 O O . LEU A 1 150 ? 79.638 20.777 6.778 1.00 12.85 150 LEU A O 1
ATOM 1038 N N . ARG A 1 151 ? 81.221 22.311 7.231 1.00 12.42 151 ARG A N 1
ATOM 1039 C CA . ARG A 1 151 ? 80.789 23.174 6.136 1.00 12.72 151 ARG A CA 1
ATOM 1040 C C . ARG A 1 151 ? 80.894 22.438 4.814 1.00 13.37 151 ARG A C 1
ATOM 1041 O O . ARG A 1 151 ? 80.048 22.599 3.943 1.00 14.31 151 ARG A O 1
ATOM 1049 N N . ALA A 1 152 ? 81.931 21.622 4.659 1.00 13.36 152 ALA A N 1
ATOM 1050 C CA . ALA A 1 152 ? 82.129 20.894 3.403 1.00 14.08 152 ALA A CA 1
ATOM 1051 C C . ALA A 1 152 ? 80.934 19.998 3.106 1.00 13.68 152 ALA A C 1
ATOM 1052 O O . ALA A 1 152 ? 80.423 19.968 1.988 1.00 14.63 152 ALA A O 1
ATOM 1054 N N . ILE A 1 153 ? 80.494 19.264 4.123 1.00 14.74 153 ILE A N 1
ATOM 1055 C CA . ILE A 1 153 ? 79.372 18.347 3.973 1.00 13.97 153 ILE A CA 1
ATOM 1056 C C . ILE A 1 153 ? 78.067 19.106 3.775 1.00 15.26 153 ILE A C 1
ATOM 1057 O O . ILE A 1 153 ? 77.229 18.718 2.961 1.00 14.51 153 ILE A O 1
ATOM 1062 N N . GLU A 1 154 ? 77.897 20.191 4.523 1.00 13.83 154 GLU A N 1
ATOM 1063 C CA . GLU A 1 154 ? 76.662 20.973 4.435 1.00 15.05 154 GLU A CA 1
ATOM 1064 C C . GLU A 1 154 ? 76.426 21.521 3.029 1.00 15.57 154 GLU A C 1
ATOM 1065 O O . GLU A 1 154 ? 75.290 21.547 2.557 1.00 18.11 154 GLU A O 1
ATOM 1071 N N . ILE A 1 155 ? 77.493 21.942 2.352 1.00 14.19 155 ILE A N 1
ATOM 1072 C CA . ILE A 1 155 ? 77.348 22.519 1.019 1.00 16.07 155 ILE A CA 1
ATOM 1073 C C . ILE A 1 155 ? 77.395 21.478 -0.108 1.00 17.19 155 ILE A C 1
ATOM 1074 O O . ILE A 1 155 ? 77.334 21.825 -1.282 1.00 18.48 155 ILE A O 1
ATOM 1079 N N . GLY A 1 156 ? 77.500 20.202 0.256 1.00 18.30 156 GLY A N 1
ATOM 1080 C CA . GLY A 1 156 ? 77.538 19.136 -0.729 1.00 18.81 156 GLY A CA 1
ATOM 1081 C C . GLY A 1 156 ? 78.835 19.100 -1.523 1.00 18.53 156 GLY A C 1
ATOM 1082 O O . GLY A 1 156 ? 78.838 18.819 -2.717 1.00 19.94 156 GLY A O 1
ATOM 1083 N N . SER A 1 157 ? 79.944 19.381 -0.849 1.00 18.38 157 SER A N 1
ATOM 1084 C CA . SER A 1 157 ? 81.262 19.315 -1.472 1.00 17.96 157 SER A CA 1
ATOM 1085 C C . SER A 1 157 ? 81.629 17.912 -1.945 1.00 18.67 157 SER A C 1
ATOM 1086 O O . SER A 1 157 ? 81.306 16.914 -1.302 1.00 18.19 157 SER A O 1
ATOM 1089 N N . ASP A 1 158 ? 82.339 17.857 -3.064 1.00 18.10 158 ASP A N 1
ATOM 1090 C CA . ASP A 1 158 ? 82.925 16.621 -3.552 1.00 20.37 158 ASP A CA 1
ATOM 1091 C C . ASP A 1 158 ? 84.122 16.204 -2.710 1.00 19.32 158 ASP A C 1
ATOM 1092 O O . ASP A 1 158 ? 84.450 15.025 -2.616 1.00 19.87 158 ASP A O 1
ATOM 1097 N N . LEU A 1 159 ? 84.772 17.171 -2.083 1.00 17.67 159 LEU A N 1
ATOM 1098 C CA . LEU A 1 159 ? 85.880 16.851 -1.200 1.00 18.61 159 LEU A CA 1
ATOM 1099 C C . LEU A 1 159 ? 86.217 18.054 -0.349 1.00 16.91 159 LEU A C 1
ATOM 1100 O O . LEU A 1 159 ? 85.828 19.170 -0.671 1.00 16.51 159 LEU A O 1
ATOM 1105 N N . ILE A 1 160 ? 86.938 17.817 0.740 1.00 15.91 160 ILE A N 1
ATOM 1106 C CA . ILE A 1 160 ? 87.567 18.897 1.486 1.00 15.08 160 ILE A CA 1
ATOM 1107 C C . ILE A 1 160 ? 89.059 18.828 1.210 1.00 17.54 160 ILE A C 1
ATOM 1108 O O . ILE A 1 160 ? 89.644 17.744 1.184 1.00 17.07 160 ILE A O 1
ATOM 1113 N N . ILE A 1 161 ? 89.667 19.980 0.966 1.00 15.56 161 ILE A N 1
ATOM 1114 C CA . ILE A 1 161 ? 91.113 20.055 0.827 1.00 15.94 161 ILE A CA 1
ATOM 1115 C C . ILE A 1 161 ? 91.691 20.777 2.026 1.00 16.30 161 ILE A C 1
ATOM 1116 O O . ILE A 1 161 ? 91.407 21.952 2.245 1.00 16.42 161 ILE A O 1
ATOM 1121 N N . LYS A 1 162 ? 92.487 20.067 2.814 1.00 16.37 162 LYS A N 1
ATOM 1122 C CA . LYS A 1 162 ? 93.252 20.693 3.879 1.00 16.99 162 LYS A CA 1
ATOM 1123 C C . LYS A 1 162 ? 94.587 21.145 3.302 1.00 20.82 162 LYS A C 1
ATOM 1124 O O . LYS A 1 162 ? 95.464 20.321 3.020 1.00 20.69 162 LYS A O 1
ATOM 1130 N N . ALA A 1 163 ? 94.724 22.450 3.098 1.00 18.29 163 ALA A N 1
ATOM 1131 C CA . ALA A 1 163 ? 95.962 23.015 2.597 1.00 21.86 163 ALA A CA 1
ATOM 1132 C C . ALA A 1 163 ? 96.931 23.164 3.770 1.00 27.74 163 ALA A C 1
ATOM 1133 O O . ALA A 1 163 ? 96.585 23.773 4.784 1.00 25.59 163 ALA A O 1
ATOM 1135 N N . THR A 1 164 ? 98.125 22.586 3.652 1.00 25.91 164 THR A N 1
ATOM 1136 C CA . THR A 1 164 ? 99.112 22.663 4.725 1.00 27.71 164 THR A CA 1
ATOM 1137 C C . THR A 1 164 ? 100.474 23.078 4.173 1.00 31.37 164 THR A C 1
ATOM 1138 O O . THR A 1 164 ? 100.620 23.301 2.970 1.00 31.24 164 THR A O 1
ATOM 1142 N N . LYS A 1 165 ? 101.464 23.198 5.053 1.00 29.55 165 LYS A N 1
ATOM 1143 C CA . LYS A 1 165 ? 102.807 23.590 4.627 1.00 34.43 165 LYS A CA 1
ATOM 1144 C C . LYS A 1 165 ? 103.569 22.405 4.049 1.00 32.58 165 LYS A C 1
ATOM 1145 O O . LYS A 1 165 ? 104.580 22.573 3.384 1.00 37.32 165 LYS A O 1
ATOM 1151 N N . VAL A 1 166 ? 103.061 21.209 4.310 1.00 33.73 166 VAL A N 1
ATOM 1152 C CA . VAL A 1 166 ? 103.703 19.961 3.930 1.00 32.63 166 VAL A CA 1
ATOM 1153 C C . VAL A 1 166 ? 103.008 19.377 2.697 1.00 34.09 166 VAL A C 1
ATOM 1154 O O . VAL A 1 166 ? 101.860 19.715 2.416 1.00 33.45 166 VAL A O 1
ATOM 1158 N N . ASP A 1 167 ? 103.704 18.510 1.967 1.00 30.34 167 ASP A N 1
ATOM 1159 C CA . ASP A 1 167 ? 103.226 17.955 0.698 1.00 30.14 167 ASP A CA 1
ATOM 1160 C C . ASP A 1 167 ? 102.028 17.032 0.778 1.00 27.85 167 ASP A C 1
ATOM 1161 O O . ASP A 1 167 ? 101.383 16.779 -0.227 1.00 26.64 167 ASP A O 1
ATOM 1166 N N . GLY A 1 168 ? 101.757 16.495 1.957 1.00 28.14 168 GLY A N 1
ATOM 1167 C CA . GLY A 1 168 ? 100.718 15.496 2.108 1.00 26.32 168 GLY A CA 1
ATOM 1168 C C . GLY A 1 168 ? 100.741 14.920 3.511 1.00 27.42 168 GLY A C 1
ATOM 1169 O O . GLY A 1 168 ? 101.196 15.570 4.452 1.00 27.40 168 GLY A O 1
ATOM 1170 N N . ILE A 1 169 ? 100.256 13.692 3.640 1.00 28.49 169 ILE A N 1
ATOM 1171 C CA . ILE A 1 169 ? 100.188 13.016 4.923 1.00 30.58 169 ILE A CA 1
ATOM 1172 C C . ILE A 1 169 ? 101.376 12.085 5.064 1.00 35.59 169 ILE A C 1
ATOM 1173 O O . ILE A 1 169 ? 101.627 11.264 4.186 1.00 35.09 169 ILE A O 1
ATOM 1178 N N . TYR A 1 170 ? 102.102 12.195 6.170 1.00 37.48 170 TYR A N 1
ATOM 1179 C CA . TYR A 1 170 ? 103.246 11.315 6.383 1.00 43.41 170 TYR A CA 1
ATOM 1180 C C . TYR A 1 170 ? 103.013 10.248 7.453 1.00 45.88 170 TYR A C 1
ATOM 1181 O O . TYR A 1 170 ? 102.266 10.461 8.411 1.00 45.79 170 TYR A O 1
ATOM 1190 N N . ASP A 1 171 ? 103.647 9.094 7.263 1.00 46.60 171 ASP A N 1
ATOM 1191 C CA . ASP A 1 171 ? 103.577 8.001 8.228 1.00 48.75 171 ASP A CA 1
ATOM 1192 C C . ASP A 1 171 ? 104.134 8.443 9.576 1.00 49.54 171 ASP A C 1
ATOM 1193 O O . ASP A 1 171 ? 103.766 7.908 10.623 1.00 53.17 171 ASP A O 1
ATOM 1198 N N . LYS A 1 172 ? 105.019 9.429 9.540 1.00 47.54 172 LYS A N 1
ATOM 1199 C CA . LYS A 1 172 ? 105.617 9.964 10.740 1.00 48.70 172 LYS A CA 1
ATOM 1200 C C . LYS A 1 172 ? 105.968 11.397 10.448 1.00 54.89 172 LYS A C 1
ATOM 1201 O O . LYS A 1 172 ? 106.131 11.771 9.294 1.00 54.72 172 LYS A O 1
ATOM 1203 N N . ASP A 1 173 ? 106.085 12.200 11.495 1.00 61.58 173 ASP A N 1
ATOM 1204 C CA . ASP A 1 173 ? 106.351 13.623 11.343 1.00 64.85 173 ASP A CA 1
ATOM 1205 C C . ASP A 1 173 ? 107.654 13.888 10.580 1.00 67.26 173 ASP A C 1
ATOM 1206 O O . ASP A 1 173 ? 108.719 13.416 10.978 1.00 69.62 173 ASP A O 1
ATOM 1211 N N . PRO A 1 174 ? 107.564 14.638 9.468 1.00 66.53 174 PRO A N 1
ATOM 1212 C CA . PRO A 1 174 ? 108.718 15.105 8.690 1.00 69.58 174 PRO A CA 1
ATOM 1213 C C . PRO A 1 174 ? 109.500 16.171 9.444 1.00 72.57 174 PRO A C 1
ATOM 1214 O O . PRO A 1 174 ? 110.441 16.747 8.896 1.00 72.19 174 PRO A O 1
ATOM 1218 N N . ASN A 1 175 ? 108.964 16.591 10.584 1.00 75.15 175 ASN A N 1
ATOM 1219 C CA . ASN A 1 175 ? 109.555 17.677 11.351 1.00 79.02 175 ASN A CA 1
ATOM 1220 C C . ASN A 1 175 ? 110.426 16.957 12.331 1.00 79.60 175 ASN A C 1
ATOM 1221 O O . ASN A 1 175 ? 111.051 17.538 13.219 1.00 82.44 175 ASN A O 1
ATOM 1226 N N . LYS A 1 176 ? 110.439 15.650 12.132 1.00 77.74 176 LYS A N 1
ATOM 1227 C CA . LYS A 1 176 ? 111.150 14.756 12.941 1.00 79.57 176 LYS A CA 1
ATOM 1228 C C . LYS A 1 176 ? 111.822 13.682 12.135 1.00 78.14 176 LYS A C 1
ATOM 1229 O O . LYS A 1 176 ? 112.756 13.146 12.658 1.00 80.19 176 LYS A O 1
ATOM 1231 N N . PHE A 1 177 ? 111.407 13.327 10.907 1.00 75.15 177 PHE A N 1
ATOM 1232 C CA . PHE A 1 177 ? 111.754 11.961 10.566 1.00 73.20 177 PHE A CA 1
ATOM 1233 C C . PHE A 1 177 ? 112.299 12.012 9.152 1.00 72.22 177 PHE A C 1
ATOM 1234 O O . PHE A 1 177 ? 111.535 12.107 8.190 1.00 69.89 177 PHE A O 1
ATOM 1242 N N . LYS A 1 178 ? 113.619 11.984 9.023 1.00 72.21 178 LYS A N 1
ATOM 1243 C CA . LYS A 1 178 ? 114.233 12.008 7.705 1.00 71.80 178 LYS A CA 1
ATOM 1244 C C . LYS A 1 178 ? 113.891 10.724 6.959 1.00 71.81 178 LYS A C 1
ATOM 1245 O O . LYS A 1 178 ? 114.150 10.598 5.761 1.00 74.83 178 LYS A O 1
ATOM 1251 N N . ASP A 1 179 ? 113.300 9.773 7.676 1.00 69.32 179 ASP A N 1
ATOM 1252 C CA . ASP A 1 179 ? 112.837 8.530 7.069 1.00 69.02 179 ASP A CA 1
ATOM 1253 C C . ASP A 1 179 ? 111.315 8.526 6.924 1.00 66.17 179 ASP A C 1
ATOM 1254 O O . ASP A 1 179 ? 110.729 7.530 6.496 1.00 63.43 179 ASP A O 1
ATOM 1259 N N . ALA A 1 180 ? 110.679 9.635 7.293 1.00 65.25 180 ALA A N 1
ATOM 1260 C CA . ALA A 1 180 ? 109.227 9.760 7.184 1.00 60.57 180 ALA A CA 1
ATOM 1261 C C . ALA A 1 180 ? 108.797 9.738 5.723 1.00 54.02 180 ALA A C 1
ATOM 1262 O O . ALA A 1 180 ? 109.332 10.484 4.902 1.00 55.18 180 ALA A O 1
ATOM 1264 N N . LYS A 1 181 ? 107.829 8.886 5.403 1.00 49.80 181 LYS A N 1
ATOM 1265 C CA . LYS A 1 181 ? 107.385 8.728 4.023 1.00 49.70 181 LYS A CA 1
ATOM 1266 C C . LYS A 1 181 ? 105.952 9.213 3.784 1.00 46.77 181 LYS A C 1
ATOM 1267 O O . LYS A 1 181 ? 105.056 8.971 4.593 1.00 45.56 181 LYS A O 1
ATOM 1273 N N . LYS A 1 182 ? 105.749 9.893 2.660 1.00 44.44 182 LYS A N 1
ATOM 1274 C CA . LYS A 1 182 ? 104.430 10.378 2.270 1.00 39.23 182 LYS A CA 1
ATOM 1275 C C . LYS A 1 182 ? 103.509 9.225 1.900 1.00 38.23 182 LYS A C 1
ATOM 1276 O O . LYS A 1 182 ? 103.856 8.381 1.079 1.00 39.05 182 LYS A O 1
ATOM 1282 N N . LEU A 1 183 ? 102.339 9.191 2.532 1.00 37.82 183 LEU A N 1
ATOM 1283 C CA . LEU A 1 183 ? 101.310 8.207 2.227 1.00 36.83 183 LEU A CA 1
ATOM 1284 C C . LEU A 1 183 ? 100.346 8.807 1.213 1.00 36.08 183 LEU A C 1
ATOM 1285 O O . LEU A 1 183 ? 99.688 9.807 1.499 1.00 34.63 183 LEU A O 1
ATOM 1290 N N . ASP A 1 184 ? 100.255 8.202 0.035 1.00 32.47 184 ASP A N 1
ATOM 1291 C CA . ASP A 1 184 ? 99.401 8.740 -1.017 1.00 33.35 184 ASP A CA 1
ATOM 1292 C C . ASP A 1 184 ? 97.916 8.509 -0.749 1.00 34.01 184 ASP A C 1
ATOM 1293 O O . ASP A 1 184 ? 97.087 9.384 -1.010 1.00 30.43 184 ASP A O 1
ATOM 1298 N N . THR A 1 185 ? 97.586 7.325 -0.240 1.00 34.97 185 THR A N 1
ATOM 1299 C CA . THR A 1 185 ? 96.209 7.014 0.128 1.00 35.29 185 THR A CA 1
ATOM 1300 C C . THR A 1 185 ? 96.134 6.435 1.534 1.00 36.64 185 THR A C 1
ATOM 1301 O O . THR A 1 185 ? 97.050 5.750 1.975 1.00 35.43 185 THR A O 1
ATOM 1305 N N . LEU A 1 186 ? 95.047 6.739 2.239 1.00 35.10 186 LEU A N 1
ATOM 1306 C CA . LEU A 1 186 ? 94.760 6.147 3.540 1.00 33.47 186 LEU A CA 1
ATOM 1307 C C . LEU A 1 186 ? 93.262 5.910 3.653 1.00 34.43 186 LEU A C 1
ATOM 1308 O O . LEU A 1 186 ? 92.476 6.492 2.901 1.00 33.02 186 LEU A O 1
ATOM 1313 N N . SER A 1 187 ? 92.870 5.056 4.595 1.00 34.30 187 SER A N 1
ATOM 1314 C CA . SER A 1 187 ? 91.459 4.857 4.916 1.00 35.52 187 SER A CA 1
ATOM 1315 C C . SER A 1 187 ? 91.117 5.710 6.133 1.00 31.60 187 SER A C 1
ATOM 1316 O O . SER A 1 187 ? 92.011 6.130 6.869 1.00 31.06 187 SER A O 1
ATOM 1319 N N . TYR A 1 188 ? 89.833 5.962 6.358 1.00 28.52 188 TYR A N 1
ATOM 1320 C CA . TYR A 1 188 ? 89.445 6.691 7.561 1.00 29.90 188 TYR A CA 1
ATOM 1321 C C . TYR A 1 188 ? 89.996 5.988 8.806 1.00 34.56 188 TYR A C 1
ATOM 1322 O O . TYR A 1 188 ? 90.551 6.633 9.697 1.00 33.25 188 TYR A O 1
ATOM 1331 N N . ASN A 1 189 ? 89.857 4.664 8.854 1.00 34.84 189 ASN A N 1
ATOM 1332 C CA . ASN A 1 189 ? 90.377 3.893 9.983 1.00 36.71 189 ASN A CA 1
ATOM 1333 C C . ASN A 1 189 ? 91.883 4.043 10.154 1.00 38.06 189 ASN A C 1
ATOM 1334 O O . ASN A 1 189 ? 92.370 4.156 11.278 1.00 39.93 189 ASN A O 1
ATOM 1339 N N . ASP A 1 190 ? 92.619 4.050 9.044 1.00 34.97 190 ASP A N 1
ATOM 1340 C CA . ASP A 1 190 ? 94.061 4.296 9.103 1.00 38.52 190 ASP A CA 1
ATOM 1341 C C . ASP A 1 190 ? 94.360 5.619 9.814 1.00 40.96 190 ASP A C 1
ATOM 1342 O O . ASP A 1 190 ? 95.307 5.725 10.602 1.00 40.97 190 ASP A O 1
ATOM 1347 N N . ALA A 1 191 ? 93.551 6.634 9.526 1.00 38.31 191 ALA A N 1
ATOM 1348 C CA . ALA A 1 191 ? 93.758 7.950 10.116 1.00 39.68 191 ALA A CA 1
ATOM 1349 C C . ALA A 1 191 ? 93.355 7.965 11.587 1.00 39.81 191 ALA A C 1
ATOM 1350 O O . ALA A 1 191 ? 94.061 8.533 12.423 1.00 41.22 191 ALA A O 1
ATOM 1352 N N . LEU A 1 192 ? 92.217 7.339 11.889 1.00 37.81 192 LEU A N 1
ATOM 1353 C CA . LEU A 1 192 ? 91.679 7.284 13.250 1.00 38.53 192 LEU A CA 1
ATOM 1354 C C . LEU A 1 192 ? 92.555 6.464 14.190 1.00 45.91 192 LEU A C 1
ATOM 1355 O O . LEU A 1 192 ? 92.992 6.949 15.242 1.00 45.55 192 LEU A O 1
ATOM 1360 N N . ILE A 1 193 ? 92.806 5.219 13.791 1.00 47.68 193 ILE A N 1
ATOM 1361 C CA . ILE A 1 193 ? 93.550 4.254 14.597 1.00 48.04 193 ILE A CA 1
ATOM 1362 C C . ILE A 1 193 ? 95.023 4.630 14.765 1.00 49.86 193 ILE A C 1
ATOM 1363 O O . ILE A 1 193 ? 95.557 4.595 15.876 1.00 53.48 193 ILE A O 1
ATOM 1368 N N . GLY A 1 194 ? 95.669 5.003 13.662 1.00 49.56 194 GLY A N 1
ATOM 1369 C CA . GLY A 1 194 ? 97.091 5.302 13.668 1.00 50.43 194 GLY A CA 1
ATOM 1370 C C . GLY A 1 194 ? 97.509 6.486 14.524 1.00 50.04 194 GLY A C 1
ATOM 1371 O O . GLY A 1 194 ? 96.673 7.227 15.044 1.00 50.93 194 GLY A O 1
ATOM 1372 N N . ASP A 1 195 ? 98.820 6.651 14.676 1.00 48.19 195 ASP A N 1
ATOM 1373 C CA . ASP A 1 195 ? 99.379 7.826 15.315 1.00 48.35 195 ASP A CA 1
ATOM 1374 C C . ASP A 1 195 ? 99.768 8.853 14.266 1.00 51.46 195 ASP A C 1
ATOM 1375 O O . ASP A 1 195 ? 100.560 9.756 14.536 1.00 50.63 195 ASP A O 1
ATOM 1377 N N . ILE A 1 196 ? 99.211 8.709 13.062 1.00 49.64 196 ILE A N 1
ATOM 1378 C CA . ILE A 1 196 ? 99.470 9.648 11.971 1.00 45.91 196 ILE A CA 1
ATOM 1379 C C . ILE A 1 196 ? 98.515 10.835 12.005 1.00 45.07 196 ILE A C 1
ATOM 1380 O O . ILE A 1 196 ? 97.299 10.679 12.151 1.00 42.28 196 ILE A O 1
ATOM 1385 N N . GLU A 1 197 ? 99.087 12.025 11.869 1.00 45.64 197 GLU A N 1
ATOM 1386 C CA . GLU A 1 197 ? 98.344 13.268 12.002 1.00 42.05 197 GLU A CA 1
ATOM 1387 C C . GLU A 1 197 ? 97.730 13.720 10.678 1.00 38.76 197 GLU A C 1
ATOM 1388 O O . GLU A 1 197 ? 98.444 14.160 9.770 1.00 38.05 197 GLU A O 1
ATOM 1390 N N . VAL A 1 198 ? 96.408 13.607 10.575 1.00 32.42 198 VAL A N 1
ATOM 1391 C CA . VAL A 1 198 ? 95.681 14.090 9.405 1.00 29.36 198 VAL A CA 1
ATOM 1392 C C . VAL A 1 198 ? 94.775 15.240 9.815 1.00 27.05 198 VAL A C 1
ATOM 1393 O O . VAL A 1 198 ? 94.982 16.382 9.410 1.00 27.06 198 VAL A O 1
ATOM 1397 N N . MET A 1 199 ? 93.765 14.906 10.612 1.00 25.24 199 MET A N 1
ATOM 1398 C CA . MET A 1 199 ? 92.930 15.868 11.333 1.00 25.19 199 MET A CA 1
ATOM 1399 C C . MET A 1 199 ? 92.606 15.224 12.684 1.00 26.76 199 MET A C 1
ATOM 1400 O O . MET A 1 199 ? 92.913 14.047 12.917 1.00 25.39 199 MET A O 1
ATOM 1405 N N . ASP A 1 200 ? 91.975 15.974 13.577 1.00 24.23 200 ASP A N 1
ATOM 1406 C CA . ASP A 1 200 ? 91.581 15.390 14.849 1.00 24.51 200 ASP A CA 1
ATOM 1407 C C . ASP A 1 200 ? 90.494 14.337 14.644 1.00 23.38 200 ASP A C 1
ATOM 1408 O O . ASP A 1 200 ? 89.782 14.341 13.631 1.00 21.83 200 ASP A O 1
ATOM 1413 N N . ASP A 1 201 ? 90.365 13.446 15.622 1.00 23.70 201 ASP A N 1
ATOM 1414 C CA . ASP A 1 201 ? 89.439 12.324 15.537 1.00 22.36 201 ASP A CA 1
ATOM 1415 C C . ASP A 1 201 ? 88.020 12.756 15.254 1.00 20.93 201 ASP A C 1
ATOM 1416 O O . ASP A 1 201 ? 87.302 12.082 14.523 1.00 20.28 201 ASP A O 1
ATOM 1421 N N . THR A 1 202 ? 87.602 13.868 15.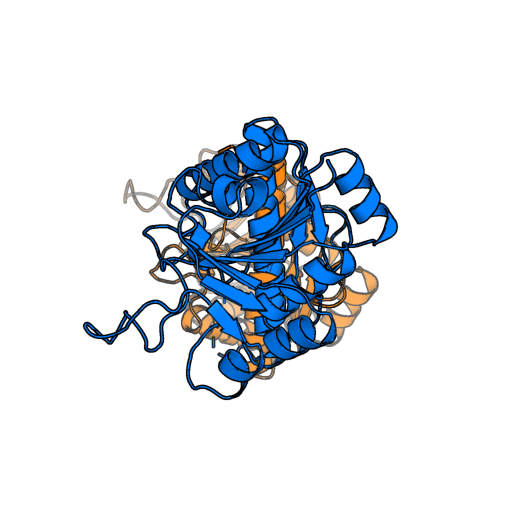844 1.00 19.79 202 THR A N 1
ATOM 1422 C CA . THR A 1 202 ? 86.227 14.311 15.653 1.00 20.91 202 THR A CA 1
ATOM 1423 C C . THR A 1 202 ? 85.977 14.659 14.197 1.00 18.69 202 THR A C 1
ATOM 1424 O O . THR A 1 202 ? 84.957 14.268 13.621 1.00 17.76 202 THR A O 1
ATOM 1428 N N . ALA A 1 203 ? 86.926 15.376 13.605 1.00 18.71 203 ALA A N 1
ATOM 1429 C CA . ALA A 1 203 ? 86.865 15.727 12.192 1.00 17.47 203 ALA A CA 1
ATOM 1430 C C . ALA A 1 203 ? 86.844 14.478 11.302 1.00 18.18 203 ALA A C 1
ATOM 1431 O O . ALA A 1 203 ? 85.984 14.336 10.416 1.00 16.77 203 ALA A O 1
ATOM 1433 N N . ILE A 1 204 ? 87.785 13.568 11.538 1.00 18.59 204 ILE A N 1
ATOM 1434 C CA . ILE A 1 204 ? 87.862 12.350 10.734 1.00 17.82 204 ILE A CA 1
ATOM 1435 C C . ILE A 1 204 ? 86.574 11.532 10.802 1.00 18.61 204 ILE A C 1
ATOM 1436 O O . ILE A 1 204 ? 86.090 11.030 9.788 1.00 18.04 204 ILE A O 1
ATOM 1441 N N . SER A 1 205 ? 86.018 11.412 12.004 1.00 18.90 205 SER A N 1
ATOM 1442 C CA . SER A 1 205 ? 84.778 10.673 12.211 1.00 18.25 205 SER A CA 1
ATOM 1443 C C . SER A 1 205 ? 83.617 11.256 11.423 1.00 19.17 205 SER A C 1
ATOM 1444 O O . SER A 1 205 ? 82.822 10.518 10.850 1.00 20.35 205 SER A O 1
ATOM 1447 N N . LEU A 1 206 ? 83.512 12.582 11.410 1.00 18.16 206 LEU A N 1
ATOM 1448 C CA . LEU A 1 206 ? 82.432 13.257 10.693 1.00 17.29 206 LEU A CA 1
ATOM 1449 C C . LEU A 1 206 ? 82.617 13.087 9.187 1.00 17.43 206 LEU A C 1
ATOM 1450 O O . LEU A 1 206 ? 81.651 12.872 8.459 1.00 17.94 206 LEU A O 1
ATOM 1455 N N . ALA A 1 207 ? 83.858 13.174 8.715 1.00 17.02 207 ALA A N 1
ATOM 1456 C CA . ALA A 1 207 ? 84.125 12.949 7.294 1.00 18.16 207 ALA A CA 1
ATOM 1457 C C . ALA A 1 207 ? 83.738 11.517 6.916 1.00 19.94 207 ALA A C 1
ATOM 1458 O O . ALA A 1 207 ? 83.037 11.281 5.924 1.00 18.82 207 ALA A O 1
ATOM 1460 N N . LYS A 1 208 ? 84.206 10.572 7.730 1.00 20.36 208 LYS A N 1
ATOM 1461 C CA . LYS A 1 208 ? 83.957 9.151 7.527 1.00 20.89 208 LYS A CA 1
ATOM 1462 C C . LYS A 1 208 ? 82.465 8.852 7.438 1.00 20.98 208 LYS A C 1
ATOM 1463 O O . LYS A 1 208 ? 82.015 8.170 6.523 1.00 20.92 208 LYS A O 1
ATOM 1469 N N . ASP A 1 209 ? 81.693 9.370 8.387 1.00 20.84 209 ASP A N 1
ATOM 1470 C CA . ASP A 1 209 ? 80.268 9.049 8.438 1.00 21.61 209 ASP A CA 1
ATOM 1471 C C . ASP A 1 209 ? 79.454 9.673 7.310 1.00 23.09 209 ASP A C 1
ATOM 1472 O O . ASP A 1 209 ? 78.315 9.276 7.060 1.00 23.57 209 ASP A O 1
ATOM 1477 N N . ASN A 1 210 ? 80.045 10.632 6.609 1.00 21.22 210 ASN A N 1
ATOM 1478 C CA . ASN A 1 210 ? 79.382 11.220 5.451 1.00 19.77 210 ASN A CA 1
ATOM 1479 C C . ASN A 1 210 ? 80.147 10.961 4.166 1.00 21.25 210 ASN A C 1
ATOM 1480 O O . ASN A 1 210 ? 79.836 11.539 3.131 1.00 22.45 210 ASN A O 1
ATOM 1485 N N . LYS A 1 211 ? 81.150 10.090 4.244 1.00 20.98 211 LYS A N 1
ATOM 1486 C CA . LYS A 1 211 ? 81.894 9.671 3.066 1.00 21.37 211 LYS A CA 1
ATOM 1487 C C . LYS A 1 211 ? 82.434 10.869 2.310 1.00 22.05 211 LYS A C 1
ATOM 1488 O O . LYS A 1 211 ? 82.358 10.938 1.088 1.00 21.83 211 LYS A O 1
ATOM 1494 N N . LEU A 1 212 ? 82.981 11.818 3.054 1.00 20.61 212 LEU A N 1
ATOM 1495 C CA . LEU A 1 212 ? 83.625 12.979 2.458 1.00 19.70 212 LEU A CA 1
ATOM 1496 C C . LEU A 1 212 ? 85.102 12.687 2.234 1.00 17.54 212 LEU A C 1
ATOM 1497 O O . LEU A 1 212 ? 85.844 12.495 3.195 1.00 18.34 212 LEU A O 1
ATOM 1502 N N . PRO A 1 213 ? 85.543 12.656 0.965 1.00 19.14 213 PRO A N 1
ATOM 1503 C CA . PRO A 1 213 ? 86.976 12.440 0.741 1.00 18.63 213 PRO A CA 1
ATOM 1504 C C . PRO A 1 213 ? 87.769 13.612 1.306 1.00 18.44 213 PRO A C 1
ATOM 1505 O O . PRO A 1 213 ? 87.308 14.748 1.232 1.00 18.13 213 PRO A O 1
ATOM 1509 N N . ILE A 1 214 ? 88.934 13.334 1.879 1.00 18.62 214 ILE A N 1
ATOM 1510 C CA . ILE A 1 214 ? 89.802 14.368 2.414 1.00 17.13 214 ILE A CA 1
ATOM 1511 C C . ILE A 1 214 ? 91.118 14.380 1.655 1.00 20.38 214 ILE A C 1
ATOM 1512 O O . ILE A 1 214 ? 91.765 13.340 1.529 1.00 19.13 214 ILE A O 1
ATOM 1517 N N . VAL A 1 215 ? 91.510 15.553 1.161 1.00 18.11 215 VAL A N 1
ATOM 1518 C CA . VAL A 1 215 ? 92.802 15.726 0.509 1.00 18.09 215 VAL A CA 1
ATOM 1519 C C . VAL A 1 215 ? 93.672 16.683 1.310 1.00 19.11 215 VAL A C 1
ATOM 1520 O O . VAL A 1 215 ? 93.232 17.766 1.699 1.00 18.42 215 VAL A O 1
ATOM 1524 N N . VAL A 1 216 ? 94.906 16.270 1.566 1.00 17.59 216 VAL A N 1
ATOM 1525 C CA . VAL A 1 216 ? 95.888 17.113 2.230 1.00 18.77 216 VAL A CA 1
ATOM 1526 C C . VAL A 1 216 ? 96.987 17.435 1.228 1.00 21.32 216 VAL A C 1
ATOM 1527 O O . VAL A 1 216 ? 97.531 16.540 0.578 1.00 19.81 216 VAL A O 1
ATOM 1531 N N . CYS A 1 217 ? 97.309 18.713 1.093 1.00 20.95 217 CYS A N 1
ATOM 1532 C CA . CYS A 1 217 ? 98.318 19.113 0.129 1.00 22.18 217 CYS A CA 1
ATOM 1533 C C . CYS A 1 217 ? 98.919 20.478 0.456 1.00 26.22 217 CYS A C 1
ATOM 1534 O O . CYS A 1 217 ? 98.496 21.152 1.394 1.00 25.25 217 CYS A O 1
ATOM 1537 N N . ASN A 1 218 ? 99.906 20.871 -0.341 1.00 25.79 218 ASN A N 1
ATOM 1538 C CA . ASN A 1 218 ? 100.700 22.067 -0.100 1.00 28.64 218 ASN A CA 1
ATOM 1539 C C . ASN A 1 218 ? 100.093 23.279 -0.790 1.00 31.81 218 ASN A C 1
ATOM 1540 O O . ASN A 1 218 ? 100.029 23.337 -2.013 1.00 31.34 218 ASN A O 1
ATOM 1545 N N . MET A 1 219 ? 99.649 24.243 0.007 1.00 35.51 219 MET A N 1
ATOM 1546 C CA . MET A 1 219 ? 99.027 25.458 -0.504 1.00 36.71 219 MET A CA 1
ATOM 1547 C C . MET A 1 219 ? 99.899 26.145 -1.554 1.00 37.15 219 MET A C 1
ATOM 1548 O O . MET A 1 219 ? 99.429 26.515 -2.633 1.00 37.34 219 MET A O 1
ATOM 1550 N N . PHE A 1 220 ? 101.179 26.282 -1.222 1.00 39.78 220 PHE A N 1
ATOM 1551 C CA . PHE A 1 220 ? 102.123 27.111 -1.967 1.00 39.88 220 PHE A CA 1
ATOM 1552 C C . PHE A 1 220 ? 102.308 26.771 -3.457 1.00 36.78 220 PHE A C 1
ATOM 1553 O O . PHE A 1 220 ? 102.370 27.674 -4.292 1.00 36.88 220 PHE A O 1
ATOM 1561 N N . LYS A 1 221 ? 102.414 25.491 -3.800 1.00 33.78 221 LYS A N 1
ATOM 1562 C CA . LYS A 1 221 ? 102.749 25.142 -5.184 1.00 33.15 221 LYS A CA 1
ATOM 1563 C C . LYS A 1 221 ? 101.668 25.540 -6.192 1.00 30.43 221 LYS A C 1
ATOM 1564 O O . LYS A 1 221 ? 100.537 25.048 -6.149 1.00 28.99 221 LYS A O 1
ATOM 1570 N N . LYS A 1 222 ? 102.037 26.433 -7.106 1.00 28.57 222 LYS A N 1
ATOM 1571 C CA . LYS A 1 222 ? 101.089 27.019 -8.049 1.00 29.28 222 LYS A CA 1
ATOM 1572 C C . LYS A 1 222 ? 100.407 25.986 -8.933 1.00 27.99 222 LYS A C 1
ATOM 1573 O O . LYS A 1 222 ? 101.051 25.092 -9.472 1.00 27.67 222 LYS A O 1
ATOM 1579 N N . GLY A 1 223 ? 99.093 26.123 -9.078 1.00 24.88 223 GLY A N 1
ATOM 1580 C CA . GLY A 1 223 ? 98.324 25.247 -9.931 1.00 23.56 223 GLY A CA 1
ATOM 1581 C C . GLY A 1 223 ? 97.959 23.941 -9.263 1.00 22.03 223 GLY A C 1
ATOM 1582 O O . GLY A 1 223 ? 97.223 23.147 -9.828 1.00 21.91 223 GLY A O 1
ATOM 1583 N N . ASN A 1 224 ? 98.452 23.707 -8.056 1.00 20.09 224 ASN A N 1
ATOM 1584 C CA . ASN A 1 224 ? 98.223 22.407 -7.443 1.00 21.17 224 ASN A CA 1
ATOM 1585 C C . ASN A 1 224 ? 96.754 22.138 -7.112 1.00 20.76 224 ASN A C 1
ATOM 1586 O O . ASN A 1 224 ? 96.246 21.047 -7.374 1.00 19.38 224 ASN A O 1
ATOM 1591 N N . LEU A 1 225 ? 96.070 23.124 -6.534 1.00 21.27 225 LEU A N 1
ATOM 1592 C CA . LEU A 1 225 ? 94.646 22.965 -6.238 1.00 19.75 225 LEU A CA 1
ATOM 1593 C C . LEU A 1 225 ? 93.883 22.587 -7.499 1.00 19.02 225 LEU A C 1
ATOM 1594 O O . LEU A 1 225 ? 93.100 21.631 -7.508 1.00 18.24 225 LEU A O 1
ATOM 1599 N N . LEU A 1 226 ? 94.122 23.330 -8.572 1.00 17.55 226 LEU A N 1
ATOM 1600 C CA . LEU A 1 226 ? 93.439 23.040 -9.825 1.00 19.72 226 LEU A CA 1
ATOM 1601 C C . LEU A 1 226 ? 93.703 21.605 -10.285 1.00 19.35 226 LEU A C 1
ATOM 1602 O O . LEU A 1 226 ? 92.791 20.902 -10.732 1.00 18.02 226 LEU A O 1
ATOM 1607 N N . GLN A 1 227 ? 94.953 21.171 -10.168 1.00 18.93 227 GLN A N 1
ATOM 1608 C CA . GLN A 1 227 ? 95.325 19.837 -10.619 1.00 20.00 227 GLN A CA 1
ATOM 1609 C C . GLN A 1 227 ? 94.594 18.795 -9.798 1.00 19.03 227 GLN A C 1
ATOM 1610 O O . GLN A 1 227 ? 94.045 17.833 -10.337 1.00 19.76 227 GLN A O 1
ATOM 1616 N N . VAL A 1 228 ? 94.579 18.991 -8.487 1.00 18.44 228 VAL A N 1
ATOM 1617 C CA . VAL A 1 228 ? 93.910 18.041 -7.606 1.00 19.85 228 VAL A CA 1
ATOM 1618 C C . VAL A 1 228 ? 92.423 17.927 -7.947 1.00 21.01 228 VAL A C 1
ATOM 1619 O O . VAL A 1 228 ? 91.886 16.827 -8.092 1.00 21.77 228 VAL A O 1
ATOM 1623 N N . ILE A 1 229 ? 91.766 19.071 -8.098 1.00 20.50 229 ILE A N 1
ATOM 1624 C CA . ILE A 1 229 ? 90.315 19.093 -8.255 1.00 20.14 229 ILE A CA 1
ATOM 1625 C C . ILE A 1 229 ? 89.870 18.758 -9.672 1.00 22.62 229 ILE A C 1
ATOM 1626 O O . ILE A 1 229 ? 88.987 17.924 -9.867 1.00 25.64 229 ILE A O 1
ATOM 1631 N N . LYS A 1 230 ? 90.477 19.404 -10.661 1.00 21.44 230 LYS A N 1
ATOM 1632 C CA . LYS A 1 230 ? 90.043 19.224 -12.039 1.00 22.56 230 LYS A CA 1
ATOM 1633 C C . LYS A 1 230 ? 90.593 17.941 -12.659 1.00 24.48 230 LYS A C 1
ATOM 1634 O O . LYS A 1 230 ? 89.913 17.300 -13.451 1.00 26.52 230 LYS A O 1
ATOM 1640 N N . HIS A 1 231 ? 91.808 17.546 -12.287 1.00 24.86 231 HIS A N 1
ATOM 1641 C CA . HIS A 1 231 ? 92.464 16.437 -12.982 1.00 25.86 231 HIS A CA 1
ATOM 1642 C C . HIS A 1 231 ? 92.771 15.237 -12.099 1.00 26.63 231 HIS A C 1
ATOM 1643 O O . HIS A 1 231 ? 93.280 14.224 -12.586 1.00 29.30 231 HIS A O 1
ATOM 1650 N N . GLN A 1 232 ? 92.480 15.340 -10.808 1.00 23.37 232 GLN A N 1
ATOM 1651 C CA . GLN A 1 232 ? 92.902 14.304 -9.868 1.00 23.71 232 GLN A CA 1
ATOM 1652 C C . GLN A 1 232 ? 94.415 14.043 -9.988 1.00 24.55 232 GLN A C 1
ATOM 1653 O O . GLN A 1 232 ? 94.862 12.901 -9.890 1.00 24.48 232 GLN A O 1
ATOM 1659 N N . GLN A 1 233 ? 95.191 15.099 -10.222 1.00 22.37 233 GLN A N 1
ATOM 1660 C CA . GLN A 1 233 ? 96.652 14.994 -10.247 1.00 22.71 233 GLN A CA 1
ATOM 1661 C C . GLN A 1 233 ? 97.309 16.048 -9.343 1.00 22.75 233 GLN A C 1
ATOM 1662 O O . GLN A 1 233 ? 96.683 16.550 -8.410 1.00 21.93 233 GLN A O 1
ATOM 1668 N N . GLY A 1 234 ? 98.566 16.384 -9.612 1.00 20.50 234 GLY A N 1
ATOM 1669 C CA . GLY A 1 234 ? 99.320 17.243 -8.713 1.00 19.86 234 GLY A CA 1
ATOM 1670 C C . GLY A 1 234 ? 99.932 16.413 -7.600 1.00 20.99 234 GLY A C 1
ATOM 1671 O O . GLY A 1 234 ? 100.088 15.197 -7.728 1.00 21.86 234 GLY A O 1
ATOM 1672 N N . VAL A 1 235 ? 100.281 17.063 -6.501 1.00 21.75 235 VAL A N 1
ATOM 1673 C CA . VAL A 1 235 ? 100.892 16.375 -5.372 1.00 20.34 235 VAL A CA 1
ATOM 1674 C C . VAL A 1 235 ? 99.975 16.465 -4.152 1.00 20.68 235 VAL A C 1
ATOM 1675 O O . VAL A 1 235 ? 99.549 17.553 -3.779 1.00 20.58 235 VAL A O 1
ATOM 1679 N N . PHE A 1 236 ? 99.673 15.326 -3.538 1.00 21.65 236 PHE A N 1
ATOM 1680 C CA . PHE A 1 236 ? 98.684 15.285 -2.464 1.00 22.18 236 PHE A CA 1
ATOM 1681 C C . PHE A 1 236 ? 98.604 13.907 -1.812 1.00 24.90 236 PHE A C 1
ATOM 1682 O O . PHE A 1 236 ? 99.162 12.930 -2.321 1.00 24.80 236 PHE A O 1
ATOM 1690 N N . SER A 1 237 ? 97.894 13.837 -0.688 1.00 22.31 237 SER A N 1
ATOM 1691 C CA . SER A 1 237 ? 97.534 12.566 -0.076 1.00 22.99 237 SER A CA 1
ATOM 1692 C C . SER A 1 237 ? 96.026 12.564 0.026 1.00 25.79 237 SER A C 1
ATOM 1693 O O . SER A 1 237 ? 95.419 13.626 0.108 1.00 24.19 237 SER A O 1
ATOM 1696 N N . MET A 1 238 ? 95.411 11.389 0.011 1.00 25.18 238 MET A N 1
ATOM 1697 C CA . MET A 1 238 ? 93.964 11.323 0.138 1.00 25.79 238 MET A CA 1
ATOM 1698 C C . MET A 1 238 ? 93.505 10.297 1.174 1.00 28.21 238 MET A C 1
ATOM 1699 O O . MET A 1 238 ? 94.140 9.255 1.359 1.00 29.76 238 MET A O 1
ATOM 1704 N N . VAL A 1 239 ? 92.406 10.618 1.856 1.00 24.10 239 VAL A N 1
ATOM 1705 C CA . VAL A 1 239 ? 91.769 9.727 2.822 1.00 25.93 239 VAL A CA 1
ATOM 1706 C C . VAL A 1 239 ? 90.339 9.493 2.347 1.00 25.81 239 VAL A C 1
ATOM 1707 O O . VAL A 1 239 ? 89.633 10.451 2.023 1.00 25.10 239 VAL A O 1
ATOM 1711 N N . LYS A 1 240 ? 89.905 8.237 2.287 1.00 24.61 240 LYS A N 1
ATOM 1712 C CA . LYS A 1 240 ? 88.584 7.937 1.732 1.00 26.96 240 LYS A CA 1
ATOM 1713 C C . LYS A 1 240 ? 88.109 6.523 2.040 1.00 25.19 240 LYS A C 1
ATOM 1714 O O . LYS A 1 240 ? 88.739 5.818 2.820 1.00 27.57 240 LYS A O 1
ATOM 1720 N N . LYS B 1 6 ? 80.287 55.252 45.659 1.00 31.58 6 LYS B N 1
ATOM 1721 C CA . LYS B 1 6 ? 80.077 54.880 44.270 1.00 28.54 6 LYS B CA 1
ATOM 1722 C C . LYS B 1 6 ? 80.151 56.103 43.384 1.00 31.89 6 LYS B C 1
ATOM 1723 O O . LYS B 1 6 ? 80.748 56.066 42.314 1.00 33.70 6 LYS B O 1
ATOM 1725 N N . ASN B 1 7 ? 79.659 57.227 43.825 1.00 35.80 7 ASN B N 1
ATOM 1726 C CA . ASN B 1 7 ? 79.381 58.340 42.975 1.00 33.23 7 ASN B CA 1
ATOM 1727 C C . ASN B 1 7 ? 80.341 58.460 41.819 1.00 26.89 7 ASN B C 1
ATOM 1728 O O . ASN B 1 7 ? 79.872 58.552 40.688 1.00 28.42 7 ASN B O 1
ATOM 1733 N N . LYS B 1 8 ? 81.654 58.492 41.985 1.00 23.86 8 LYS B N 1
ATOM 1734 C CA . LYS B 1 8 ? 82.598 58.814 40.897 1.00 25.06 8 LYS B CA 1
ATOM 1735 C C . LYS B 1 8 ? 82.579 57.801 39.748 1.00 22.21 8 LYS B C 1
ATOM 1736 O O . LYS B 1 8 ? 82.697 56.599 39.977 1.00 20.20 8 LYS B O 1
ATOM 1742 N N . ARG B 1 9 ? 82.449 58.293 38.518 1.00 20.27 9 ARG B N 1
ATOM 1743 C CA . ARG B 1 9 ? 82.355 57.425 37.338 1.00 17.95 9 ARG B CA 1
ATOM 1744 C C . ARG B 1 9 ? 83.301 57.888 36.237 1.00 16.25 9 ARG B C 1
ATOM 1745 O O . ARG B 1 9 ? 83.283 59.053 35.843 1.00 15.66 9 ARG B O 1
ATOM 1753 N N . VAL B 1 10 ? 84.122 56.966 35.741 1.00 16.01 10 VAL B N 1
ATOM 1754 C CA . VAL B 1 10 ? 85.183 57.293 34.788 1.00 15.63 10 VAL B CA 1
ATOM 1755 C C . VAL B 1 10 ? 85.162 56.349 33.585 1.00 14.97 10 VAL B C 1
ATOM 1756 O O . VAL B 1 10 ? 84.749 55.189 33.708 1.00 13.95 10 VAL B O 1
ATOM 1760 N N . LEU B 1 11 ? 85.605 56.850 32.433 1.00 12.97 11 LEU B N 1
ATOM 1761 C CA . LEU B 1 11 ? 85.866 56.015 31.258 1.00 13.89 11 LEU B CA 1
ATOM 1762 C C . LEU B 1 11 ? 87.368 56.019 31.010 1.00 13.96 11 LEU B C 1
ATOM 1763 O O . LEU B 1 11 ? 87.945 57.074 30.740 1.00 14.52 11 LEU B O 1
ATOM 1768 N N . VAL B 1 12 ? 88.007 54.856 31.122 1.00 12.81 12 VAL B N 1
ATOM 1769 C CA . VAL B 1 12 ? 89.439 54.744 30.858 1.00 11.95 12 VAL B CA 1
ATOM 1770 C C . VAL B 1 12 ? 89.671 54.161 29.472 1.00 14.02 12 VAL B C 1
ATOM 1771 O O . VAL B 1 12 ? 89.182 53.074 29.158 1.00 13.26 12 VAL B O 1
ATOM 1775 N N . LYS B 1 13 ? 90.415 54.884 28.640 1.00 15.11 13 LYS B N 1
ATOM 1776 C CA . LYS B 1 13 ? 90.700 54.445 27.277 1.00 15.07 13 LYS B CA 1
ATOM 1777 C C . LYS B 1 13 ? 92.160 54.068 27.101 1.00 16.86 13 LYS B C 1
ATOM 1778 O O . LYS B 1 13 ? 93.052 54.836 27.452 1.00 18.73 13 LYS B O 1
ATOM 1784 N N . PHE B 1 14 ? 92.383 52.879 26.557 1.00 16.17 14 PHE B N 1
ATOM 1785 C CA . PHE B 1 14 ? 93.710 52.377 26.223 1.00 20.68 14 PHE B CA 1
ATOM 1786 C C . PHE B 1 14 ? 93.814 52.179 24.709 1.00 19.21 14 PHE B C 1
ATOM 1787 O O . PHE B 1 14 ? 92.838 51.799 24.058 1.00 17.92 14 PHE B O 1
ATOM 1795 N N . SER B 1 15 ? 94.994 52.399 24.143 1.00 18.98 15 SER B N 1
ATOM 1796 C CA . SER B 1 15 ? 95.211 51.981 22.767 1.00 22.06 15 SER B CA 1
ATOM 1797 C C . SER B 1 15 ? 95.432 50.471 22.765 1.00 20.18 15 SER B C 1
ATOM 1798 O O . SER B 1 15 ? 95.855 49.894 23.768 1.00 19.83 15 SER B O 1
ATOM 1801 N N . GLY B 1 16 ? 95.148 49.824 21.644 1.00 19.36 16 GLY B N 1
ATOM 1802 C CA . GLY B 1 16 ? 95.422 48.404 21.536 1.00 21.74 16 GLY B CA 1
ATOM 1803 C C . GLY B 1 16 ? 96.899 48.079 21.717 1.00 23.24 16 GLY B C 1
ATOM 1804 O O . GLY B 1 16 ? 97.254 47.081 22.351 1.00 21.26 16 GLY B O 1
ATOM 1805 N N . GLU B 1 17 ? 97.758 48.929 21.155 1.00 24.03 17 GLU B N 1
ATOM 1806 C CA . GLU B 1 17 ? 99.204 48.733 21.230 1.00 26.37 17 GLU B CA 1
ATOM 1807 C C . GLU B 1 17 ? 99.683 48.629 22.670 1.00 26.05 17 GLU B C 1
ATOM 1808 O O . GLU B 1 17 ? 100.658 47.947 22.952 1.00 29.83 17 GLU B O 1
ATOM 1814 N N . ALA B 1 18 ? 98.982 49.298 23.578 1.00 25.21 18 ALA B N 1
ATOM 1815 C CA . ALA B 1 18 ? 99.315 49.259 24.996 1.00 25.00 18 ALA B CA 1
ATOM 1816 C C . ALA B 1 18 ? 99.272 47.844 25.568 1.00 30.87 18 ALA B C 1
ATOM 1817 O O . ALA B 1 18 ? 99.935 47.553 26.567 1.00 33.26 18 ALA B O 1
ATOM 1819 N N . LEU B 1 19 ? 98.486 46.964 24.955 1.00 27.28 19 LEU B N 1
ATOM 1820 C CA . LEU B 1 19 ? 98.372 45.603 25.466 1.00 26.68 19 LEU B CA 1
ATOM 1821 C C . LEU B 1 19 ? 99.491 44.696 24.951 1.00 28.09 19 LEU B C 1
ATOM 1822 O O . LEU B 1 19 ? 99.699 43.607 25.480 1.00 29.26 19 LEU B O 1
ATOM 1827 N N . ALA B 1 20 ? 100.214 45.153 23.933 1.00 27.30 20 ALA B N 1
ATOM 1828 C CA . ALA B 1 20 ? 101.171 44.303 23.221 1.00 31.50 20 ALA B CA 1
ATOM 1829 C C . ALA B 1 20 ? 102.499 44.109 23.955 1.00 39.21 20 ALA B C 1
ATOM 1830 O O . ALA B 1 20 ? 103.245 43.168 23.667 1.00 43.37 20 ALA B O 1
ATOM 1832 N N . GLY B 1 21 ? 102.797 44.993 24.900 1.00 35.88 21 GLY B N 1
ATOM 1833 C CA . GLY B 1 21 ? 104.070 44.935 25.593 1.00 43.42 21 GLY B CA 1
ATOM 1834 C C . GLY B 1 21 ? 105.206 45.389 24.694 1.00 48.39 21 GLY B C 1
ATOM 1835 O O . GLY B 1 21 ? 104.998 46.176 23.769 1.00 47.78 21 GLY B O 1
ATOM 1836 N N . ASP B 1 22 ? 106.411 44.895 24.964 1.00 51.87 22 ASP B N 1
ATOM 1837 C CA . ASP B 1 22 ? 107.582 45.269 24.172 1.00 56.95 22 ASP B CA 1
ATOM 1838 C C . ASP B 1 22 ? 107.341 45.030 22.684 1.00 57.34 22 ASP B C 1
ATOM 1839 O O . ASP B 1 22 ? 107.659 45.883 21.847 1.00 58.78 22 ASP B O 1
ATOM 1844 N N . ASN B 1 23 ? 106.769 43.872 22.367 1.00 52.94 23 ASN B N 1
ATOM 1845 C CA . ASN B 1 23 ? 106.434 43.527 20.992 1.00 52.51 23 ASN B CA 1
ATOM 1846 C C . ASN B 1 23 ? 105.520 44.561 20.337 1.00 52.38 23 ASN B C 1
ATOM 1847 O O . ASN B 1 23 ? 104.992 45.461 20.997 1.00 50.45 23 ASN B O 1
ATOM 1852 N N . GLN B 1 24 ? 105.335 44.433 19.031 1.00 52.12 24 GLN B N 1
ATOM 1853 C CA . GLN B 1 24 ? 104.452 45.347 18.324 1.00 53.48 24 GLN B CA 1
ATOM 1854 C C . GLN B 1 24 ? 103.043 44.767 18.198 1.00 49.34 24 GLN B C 1
ATOM 1855 O O . GLN B 1 24 ? 102.081 45.503 17.957 1.00 48.71 24 GLN B O 1
ATOM 1861 N N . PHE B 1 25 ? 102.923 43.454 18.382 1.00 45.09 25 PHE B N 1
ATOM 1862 C CA . PHE B 1 25 ? 101.650 42.774 18.155 1.00 40.87 25 PHE B CA 1
ATOM 1863 C C . PHE B 1 25 ? 101.261 41.782 19.246 1.00 37.37 25 PHE B C 1
ATOM 1864 O O . PHE B 1 25 ? 102.103 41.302 20.002 1.00 39.80 25 PHE B O 1
ATOM 1872 N N . GLY B 1 26 ? 99.970 41.490 19.327 1.00 30.15 26 GLY B N 1
ATOM 1873 C CA . GLY B 1 26 ? 99.483 40.511 20.273 1.00 27.66 26 GLY B CA 1
ATOM 1874 C C . GLY B 1 26 ? 99.071 41.077 21.618 1.00 27.85 26 GLY B C 1
ATOM 1875 O O . GLY B 1 26 ? 98.869 42.282 21.784 1.00 24.56 26 GLY B O 1
ATOM 1876 N N . ILE B 1 27 ? 98.948 40.177 22.587 1.00 28.49 27 ILE B N 1
ATOM 1877 C CA . ILE B 1 27 ? 98.523 40.518 23.934 1.00 27.01 27 ILE B CA 1
ATOM 1878 C C . ILE B 1 27 ? 99.540 39.976 24.932 1.00 27.42 27 ILE B C 1
ATOM 1879 O O . ILE B 1 27 ? 99.770 38.772 25.001 1.00 27.41 27 ILE B O 1
ATOM 1884 N N . ASP B 1 28 ? 100.169 40.876 25.678 1.0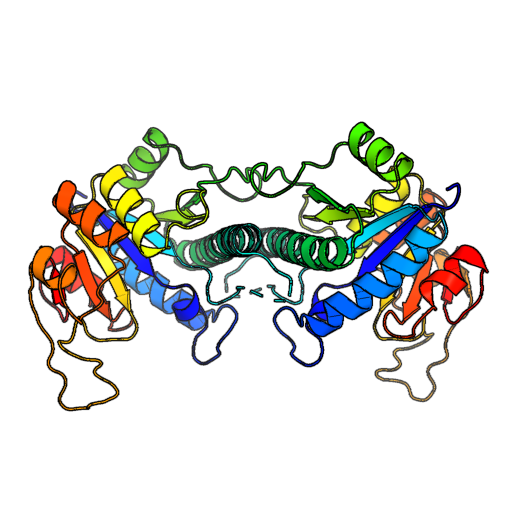0 29.05 28 ASP B N 1
ATOM 1885 C CA . ASP B 1 28 ? 101.089 40.488 26.740 1.00 30.99 28 ASP B CA 1
ATOM 1886 C C . ASP B 1 28 ? 100.295 40.316 28.024 1.00 30.45 28 ASP B C 1
ATOM 1887 O O . ASP B 1 28 ? 99.830 41.291 28.608 1.00 30.41 28 ASP B O 1
ATOM 1892 N N . ILE B 1 29 ? 100.137 39.070 28.454 1.00 31.81 29 ILE B N 1
ATOM 1893 C CA . ILE B 1 29 ? 99.339 38.756 29.636 1.00 32.84 29 ILE B CA 1
ATOM 1894 C C . ILE B 1 29 ? 99.819 39.500 30.887 1.00 33.87 29 ILE B C 1
ATOM 1895 O O . ILE B 1 29 ? 99.039 39.754 31.801 1.00 33.70 29 ILE B O 1
ATOM 1900 N N . HIS B 1 30 ? 101.097 39.862 30.922 1.00 36.44 30 HIS B N 1
ATOM 1901 C CA . HIS B 1 30 ? 101.640 40.570 32.075 1.00 36.02 30 HIS B CA 1
ATOM 1902 C C . HIS B 1 30 ? 101.190 42.026 32.081 1.00 33.64 30 HIS B C 1
ATOM 1903 O O . HIS B 1 30 ? 100.849 42.568 33.133 1.00 33.63 30 HIS B O 1
ATOM 1910 N N . VAL B 1 31 ? 101.185 42.653 30.907 1.00 32.61 31 VAL B N 1
ATOM 1911 C CA . VAL B 1 31 ? 100.648 44.004 30.763 1.00 30.83 31 VAL B CA 1
ATOM 1912 C C . VAL B 1 31 ? 99.190 44.019 31.209 1.00 29.26 31 VAL B C 1
ATOM 1913 O O . VAL B 1 31 ? 98.769 44.891 31.969 1.00 29.12 31 VAL B O 1
ATOM 1917 N N . LEU B 1 32 ? 98.430 43.037 30.730 1.00 28.02 32 LEU B N 1
ATOM 1918 C CA . LEU B 1 32 ? 97.013 42.889 31.047 1.00 26.79 32 LEU B CA 1
ATOM 1919 C C . LEU B 1 32 ? 96.788 42.787 32.553 1.00 26.82 32 LEU B C 1
ATOM 1920 O O . LEU B 1 32 ? 95.925 43.471 33.116 1.00 25.19 32 LEU B O 1
ATOM 1925 N N . ASP B 1 33 ? 97.571 41.930 33.204 1.00 26.61 33 ASP B N 1
ATOM 1926 C CA . ASP B 1 33 ? 97.467 41.742 34.645 1.00 27.46 33 ASP B CA 1
ATOM 1927 C C . ASP B 1 33 ? 97.782 43.023 35.411 1.00 25.79 33 ASP B C 1
ATOM 1928 O O . ASP B 1 33 ? 97.137 43.332 36.413 1.00 23.22 33 ASP B O 1
ATOM 1933 N N . HIS B 1 34 ? 98.775 43.767 34.941 1.00 25.99 34 HIS B N 1
ATOM 1934 C CA . HIS B 1 34 ? 99.102 45.042 35.569 1.00 28.20 34 HIS B CA 1
ATOM 1935 C C . HIS B 1 34 ? 97.962 46.031 35.420 1.00 24.49 34 HIS B C 1
ATOM 1936 O O . HIS B 1 34 ? 97.596 46.710 36.375 1.00 22.10 34 HIS B O 1
ATOM 1943 N N . ILE B 1 35 ? 97.389 46.102 34.224 1.00 21.67 35 ILE B N 1
ATOM 1944 C CA . ILE B 1 35 ? 96.228 46.953 34.019 1.00 20.10 35 ILE B CA 1
ATOM 1945 C C . ILE B 1 35 ? 95.081 46.543 34.950 1.00 21.16 35 ILE B C 1
ATOM 1946 O O . ILE B 1 35 ? 94.459 47.395 35.594 1.00 20.13 35 ILE B O 1
ATOM 1951 N N . ALA B 1 36 ? 94.807 45.244 35.035 1.00 19.88 36 ALA B N 1
ATOM 1952 C CA . ALA B 1 36 ? 93.722 44.759 35.887 1.00 19.71 36 ALA B CA 1
ATOM 1953 C C . ALA B 1 36 ? 93.860 45.224 37.336 1.00 20.18 36 ALA B C 1
ATOM 1954 O O . ALA B 1 36 ? 92.874 45.566 37.977 1.00 19.35 36 ALA B O 1
ATOM 1956 N N . LYS B 1 37 ? 95.086 45.236 37.853 1.00 21.86 37 LYS B N 1
ATOM 1957 C CA . LYS B 1 37 ? 95.314 45.630 39.243 1.00 22.17 37 LYS B CA 1
ATOM 1958 C C . LYS B 1 37 ? 95.067 47.115 39.465 1.00 20.99 37 LYS B C 1
ATOM 1959 O O . LYS B 1 37 ? 94.587 47.524 40.520 1.00 21.26 37 LYS B O 1
ATOM 1965 N N . GLU B 1 38 ? 95.387 47.924 38.465 1.00 20.25 38 GLU B N 1
ATOM 1966 C CA . GLU B 1 38 ? 95.086 49.340 38.539 1.00 20.39 38 GLU B CA 1
ATOM 1967 C C . GLU B 1 38 ? 93.579 49.556 38.567 1.00 20.23 38 GLU B C 1
ATOM 1968 O O . GLU B 1 38 ? 93.079 50.307 39.388 1.00 19.02 38 GLU B O 1
ATOM 1974 N N . ILE B 1 39 ? 92.856 48.878 37.678 1.00 19.45 39 ILE B N 1
ATOM 1975 C CA . ILE B 1 39 ? 91.400 48.971 37.664 1.00 18.33 39 ILE B CA 1
ATOM 1976 C C . ILE B 1 39 ? 90.807 48.506 38.998 1.00 18.66 39 ILE B C 1
ATOM 1977 O O . ILE B 1 39 ? 89.843 49.088 39.501 1.00 17.82 39 ILE B O 1
ATOM 1982 N N . LYS B 1 40 ? 91.381 47.451 39.569 1.00 18.10 40 LYS B N 1
ATOM 1983 C CA . LYS B 1 40 ? 90.912 46.959 40.853 1.00 19.31 40 LYS B CA 1
ATOM 1984 C C . LYS B 1 40 ? 91.040 48.042 41.926 1.00 22.93 40 LYS B C 1
ATOM 1985 O O . LYS B 1 40 ? 90.163 48.172 42.785 1.00 23.34 40 LYS B O 1
ATOM 1991 N N . SER B 1 41 ? 92.112 48.834 41.880 1.00 21.31 41 SER B N 1
ATOM 1992 C CA . SER B 1 41 ? 92.272 49.892 42.878 1.00 21.32 41 SER B CA 1
ATOM 1993 C C . SER B 1 41 ? 91.123 50.883 42.790 1.00 21.89 41 SER B C 1
ATOM 1994 O O . SER B 1 41 ? 90.716 51.470 43.795 1.00 21.25 41 SER B O 1
ATOM 1997 N N . LEU B 1 42 ? 90.598 51.068 41.584 1.00 18.81 42 LEU B N 1
ATOM 1998 C CA . LEU B 1 42 ? 89.492 51.986 41.379 1.00 18.52 42 LEU B CA 1
ATOM 1999 C C . LEU B 1 42 ? 88.196 51.385 41.905 1.00 19.37 42 LEU B C 1
ATOM 2000 O O . LEU B 1 42 ? 87.448 52.040 42.641 1.00 20.79 42 LEU B O 1
ATOM 2005 N N . VAL B 1 43 ? 87.941 50.132 41.534 1.00 18.83 43 VAL B N 1
ATOM 2006 C CA . VAL B 1 43 ? 86.737 49.424 41.966 1.00 19.80 43 VAL B CA 1
ATOM 2007 C C . VAL B 1 43 ? 86.682 49.314 43.486 1.00 21.93 43 VAL B C 1
ATOM 2008 O O . VAL B 1 43 ? 85.641 49.542 44.108 1.00 21.37 43 VAL B O 1
ATOM 2012 N N . GLU B 1 44 ? 87.814 48.970 44.087 1.00 21.30 44 GLU B N 1
ATOM 2013 C CA . GLU B 1 44 ? 87.859 48.821 45.530 1.00 23.66 44 GLU B CA 1
ATOM 2014 C C . GLU B 1 44 ? 87.617 50.158 46.211 1.00 22.84 44 GLU B C 1
ATOM 2015 O O . GLU B 1 44 ? 87.236 50.209 47.374 1.00 24.21 44 GLU B O 1
ATOM 2021 N N . ASN B 1 45 ? 87.807 51.245 45.478 1.00 21.73 45 ASN B N 1
ATOM 2022 C CA . ASN B 1 45 ? 87.499 52.567 46.017 1.00 23.60 45 ASN B CA 1
ATOM 2023 C C . ASN B 1 45 ? 86.144 53.130 45.584 1.00 23.41 45 ASN B C 1
ATOM 2024 O O . ASN B 1 45 ? 85.932 54.340 45.615 1.00 23.96 45 ASN B O 1
ATOM 2029 N N . ASP B 1 46 ? 85.228 52.247 45.192 1.00 23.40 46 ASP B N 1
ATOM 2030 C CA . ASP B 1 46 ? 83.872 52.646 44.795 1.00 24.69 46 ASP B CA 1
ATOM 2031 C C . ASP B 1 46 ? 83.849 53.666 43.657 1.00 24.49 46 ASP B C 1
ATOM 2032 O O . ASP B 1 46 ? 82.991 54.551 43.605 1.00 24.33 46 ASP B O 1
ATOM 2037 N N . ILE B 1 47 ? 84.816 53.545 42.759 1.00 22.11 47 ILE B N 1
ATOM 2038 C CA . ILE B 1 47 ? 84.794 54.291 41.519 1.00 19.01 47 ILE B CA 1
ATOM 2039 C C . ILE B 1 47 ? 84.224 53.351 40.463 1.00 18.60 47 ILE B C 1
ATOM 2040 O O . ILE B 1 47 ? 84.629 52.188 40.374 1.00 17.65 47 ILE B O 1
ATOM 2045 N N . GLU B 1 48 ? 83.262 53.845 39.693 1.00 17.91 48 GLU B N 1
ATOM 2046 C CA . GLU B 1 48 ? 82.641 53.056 38.635 1.00 16.99 48 GLU B CA 1
ATOM 2047 C C . GLU B 1 48 ? 83.424 53.229 37.341 1.00 15.19 48 GLU B C 1
ATOM 2048 O O . GLU B 1 48 ? 83.753 54.344 36.949 1.00 17.03 48 GLU B O 1
ATOM 2054 N N . VAL B 1 49 ? 83.739 52.115 36.694 1.00 14.24 49 VAL B N 1
ATOM 2055 C CA . VAL B 1 49 ? 84.723 52.111 35.620 1.00 14.37 49 VAL B CA 1
ATOM 2056 C C . VAL B 1 49 ? 84.182 51.539 34.308 1.00 13.86 49 VAL B C 1
ATOM 2057 O O . VAL B 1 49 ? 83.781 50.376 34.242 1.00 12.62 49 VAL B O 1
ATOM 2061 N N . GLY B 1 50 ? 84.184 52.362 33.268 1.00 11.70 50 GLY B N 1
ATOM 2062 C CA . GLY B 1 50 ? 84.034 51.864 31.910 1.00 11.78 50 GLY B CA 1
ATOM 2063 C C . GLY B 1 50 ? 85.386 51.855 31.212 1.00 12.85 50 GLY B C 1
ATOM 2064 O O . GLY B 1 50 ? 86.249 52.671 31.513 1.00 13.07 50 GLY B O 1
ATOM 2065 N N . ILE B 1 51 ? 85.580 50.934 30.278 1.00 10.95 51 ILE B N 1
ATOM 2066 C CA . ILE B 1 51 ? 86.858 50.818 29.588 1.00 11.38 51 ILE B CA 1
ATOM 2067 C C . ILE B 1 51 ? 86.668 50.725 28.069 1.00 12.38 51 ILE B C 1
ATOM 2068 O O . ILE B 1 51 ? 85.776 50.025 27.591 1.00 12.29 51 ILE B O 1
ATOM 2073 N N . VAL B 1 52 ? 87.506 51.433 27.315 1.00 11.73 52 VAL B N 1
ATOM 2074 C CA . VAL B 1 52 ? 87.516 51.305 25.863 1.00 11.90 52 VAL B CA 1
ATOM 2075 C C . VAL B 1 52 ? 88.934 50.964 25.419 1.00 15.02 52 VAL B C 1
ATOM 2076 O O . VAL B 1 52 ? 89.889 51.633 25.825 1.00 16.00 52 VAL B O 1
ATOM 2080 N N . ILE B 1 53 ? 89.079 49.917 24.612 1.00 12.04 53 ILE B N 1
ATOM 2081 C CA . ILE B 1 53 ? 90.397 49.519 24.127 1.00 14.33 53 ILE B CA 1
ATOM 2082 C C . ILE B 1 53 ? 90.428 49.623 22.611 1.00 15.47 53 ILE B C 1
ATOM 2083 O O . ILE B 1 53 ? 89.430 49.325 21.942 1.00 15.02 53 ILE B O 1
ATOM 2088 N N . GLY B 1 54 ? 91.563 50.050 22.072 1.00 14.75 54 GLY B N 1
ATOM 2089 C CA . GLY B 1 54 ? 91.755 50.086 20.633 1.00 16.45 54 GLY B CA 1
ATOM 2090 C C . GLY B 1 54 ? 92.130 48.722 20.089 1.00 16.28 54 GLY B C 1
ATOM 2091 O O . GLY B 1 54 ? 92.151 47.742 20.827 1.00 15.47 54 GLY B O 1
ATOM 2092 N N . GLY B 1 55 ? 92.433 48.656 18.796 1.00 15.29 55 GLY B N 1
ATOM 2093 C CA . GLY B 1 55 ? 92.723 47.384 18.160 1.00 17.13 55 GLY B CA 1
ATOM 2094 C C . GLY B 1 55 ? 94.083 47.305 17.492 1.00 19.28 55 GLY B C 1
ATOM 2095 O O . GLY B 1 55 ? 94.379 46.330 16.803 1.00 18.02 55 GLY B O 1
ATOM 2096 N N . GLY B 1 56 ? 94.914 48.320 17.708 1.00 19.97 56 GLY B N 1
ATOM 2097 C CA . GLY B 1 56 ? 96.161 48.456 16.979 1.00 20.68 56 GLY B CA 1
ATOM 2098 C C . GLY B 1 56 ? 97.214 47.394 17.242 1.00 22.00 56 GLY B C 1
ATOM 2099 O O . GLY B 1 56 ? 98.205 47.314 16.524 1.00 24.55 56 GLY B O 1
ATOM 2100 N N . ASN B 1 57 ? 97.023 46.586 18.277 1.00 20.43 57 ASN B N 1
ATOM 2101 C CA . ASN B 1 57 ? 97.942 45.494 18.560 1.00 21.07 57 ASN B CA 1
ATOM 2102 C C . ASN B 1 57 ? 97.686 44.299 17.644 1.00 23.53 57 ASN B C 1
ATOM 2103 O O . ASN B 1 57 ? 98.500 43.383 17.559 1.00 24.44 57 ASN B O 1
ATOM 2108 N N . ILE B 1 58 ? 96.544 44.319 16.964 1.00 21.26 58 ILE B N 1
ATOM 2109 C CA . ILE B 1 58 ? 96.155 43.235 16.061 1.00 22.00 58 ILE B CA 1
ATOM 2110 C C . ILE B 1 58 ? 96.054 43.724 14.617 1.00 20.85 58 ILE B C 1
ATOM 2111 O O . ILE B 1 58 ? 96.613 43.113 13.716 1.00 21.66 58 ILE B O 1
ATOM 2116 N N . ILE B 1 59 ? 95.353 44.833 14.400 1.00 21.19 59 ILE B N 1
ATOM 2117 C CA . ILE B 1 59 ? 95.247 45.413 13.061 1.00 25.83 59 ILE B CA 1
ATOM 2118 C C . ILE B 1 59 ? 96.055 46.693 12.980 1.00 28.36 59 ILE B C 1
ATOM 2119 O O . ILE B 1 59 ? 95.642 47.708 13.545 1.00 33.12 59 ILE B O 1
ATOM 2124 N N . ILE B 1 69 ? 95.268 46.899 -0.906 1.00 33.19 69 ILE B N 1
ATOM 2125 C CA . ILE B 1 69 ? 94.391 45.744 -1.090 1.00 34.67 69 ILE B CA 1
ATOM 2126 C C . ILE B 1 69 ? 93.220 45.774 -0.112 1.00 34.50 69 ILE B C 1
ATOM 2127 O O . ILE B 1 69 ? 92.058 45.635 -0.504 1.00 33.77 69 ILE B O 1
ATOM 2132 N N . ILE B 1 70 ? 93.534 45.951 1.167 1.00 32.59 70 ILE B N 1
ATOM 2133 C CA . ILE B 1 70 ? 92.496 46.075 2.179 1.00 33.01 70 ILE B CA 1
ATOM 2134 C C . ILE B 1 70 ? 92.019 47.529 2.257 1.00 31.60 70 ILE B C 1
ATOM 2135 O O . ILE B 1 70 ? 92.784 48.420 2.625 1.00 33.78 70 ILE B O 1
ATOM 2140 N N . ARG B 1 71 ? 90.759 47.762 1.893 1.00 29.74 71 ARG B N 1
ATOM 2141 C CA . ARG B 1 71 ? 90.188 49.117 1.870 1.00 31.60 71 ARG B CA 1
ATOM 2142 C C . ARG B 1 71 ? 89.856 49.669 3.270 1.00 26.01 71 ARG B C 1
ATOM 2143 O O . ARG B 1 71 ? 89.795 48.925 4.244 1.00 24.44 71 ARG B O 1
ATOM 2151 N N . ARG B 1 72 ? 89.636 50.977 3.360 1.00 22.19 72 ARG B N 1
ATOM 2152 C CA . ARG B 1 72 ? 89.428 51.631 4.646 1.00 22.17 72 ARG B CA 1
ATOM 2153 C C . ARG B 1 72 ? 88.291 51.005 5.463 1.00 22.04 72 ARG B C 1
ATOM 2154 O O . ARG B 1 72 ? 88.458 50.686 6.646 1.00 19.06 72 ARG B O 1
ATOM 2162 N N . THR B 1 73 ? 87.131 50.848 4.839 1.00 18.97 73 THR B N 1
ATOM 2163 C CA . THR B 1 73 ? 85.969 50.335 5.546 1.00 17.53 73 THR B CA 1
ATOM 2164 C C . THR B 1 73 ? 86.226 48.929 6.109 1.00 18.25 73 THR B C 1
ATOM 2165 O O . THR B 1 73 ? 85.963 48.662 7.282 1.00 16.30 73 THR B O 1
ATOM 2169 N N . SER B 1 74 ? 86.764 48.044 5.276 1.00 17.62 74 SER B N 1
ATOM 2170 C CA . SER B 1 74 ? 87.115 46.695 5.711 1.00 19.41 74 SER B CA 1
ATOM 2171 C C . SER B 1 74 ? 88.148 46.704 6.831 1.00 19.40 74 SER B C 1
ATOM 2172 O O . SER B 1 74 ? 88.025 45.964 7.819 1.00 16.20 74 SER B O 1
ATOM 2175 N N . GLY B 1 75 ? 89.177 47.526 6.671 1.00 16.96 75 GLY B N 1
ATOM 2176 C CA . GLY B 1 75 ? 90.181 47.661 7.707 1.00 18.04 75 GLY B CA 1
ATOM 2177 C C . GLY B 1 75 ? 89.574 48.063 9.037 1.00 17.22 75 GLY B C 1
ATOM 2178 O O . GLY B 1 75 ? 89.909 47.500 10.082 1.00 15.33 75 GLY B O 1
ATOM 2179 N N . ASP B 1 76 ? 88.672 49.040 8.996 1.00 17.38 76 ASP B N 1
ATOM 2180 C CA . ASP B 1 76 ? 88.017 49.531 10.209 1.00 18.02 76 ASP B CA 1
ATOM 2181 C C . ASP B 1 76 ? 87.135 48.474 10.889 1.00 16.29 76 ASP B C 1
ATOM 2182 O O . ASP B 1 76 ? 87.082 48.412 12.117 1.00 14.44 76 ASP B O 1
ATOM 2187 N N . TYR B 1 77 ? 86.431 47.665 10.097 1.00 14.54 77 TYR B N 1
ATOM 2188 C CA . TYR B 1 77 ? 85.619 46.575 10.649 1.00 13.58 77 TYR B CA 1
ATOM 2189 C C . TYR B 1 77 ? 86.504 45.490 11.271 1.00 12.94 77 TYR B C 1
ATOM 2190 O O . TYR B 1 77 ? 86.180 44.943 12.317 1.00 12.74 77 TYR B O 1
ATOM 2199 N N . MET B 1 78 ? 87.628 45.185 10.629 1.00 13.86 78 MET B N 1
ATOM 2200 C CA . MET B 1 78 ? 88.593 44.260 11.209 1.00 13.82 78 MET B CA 1
ATOM 2201 C C . MET B 1 78 ? 89.126 44.818 12.533 1.00 13.63 78 MET B C 1
ATOM 2202 O O . MET B 1 78 ? 89.288 44.087 13.510 1.00 12.29 78 MET B O 1
ATOM 2207 N N . GLY B 1 79 ? 89.407 46.117 12.549 1.00 13.28 79 GLY B N 1
ATOM 2208 C CA . GLY B 1 79 ? 89.829 46.795 13.760 1.00 13.82 79 GLY B CA 1
ATOM 2209 C C . GLY B 1 79 ? 88.798 46.675 14.871 1.00 13.65 79 GLY B C 1
ATOM 2210 O O . GLY B 1 79 ? 89.148 46.430 16.031 1.00 13.20 79 GLY B O 1
ATOM 2211 N N . MET B 1 80 ? 87.524 46.844 14.531 1.00 11.95 80 MET B N 1
ATOM 2212 C CA . MET B 1 80 ? 86.475 46.719 15.533 1.00 12.18 80 MET B CA 1
ATOM 2213 C C . MET B 1 80 ? 86.433 45.323 16.138 1.00 12.11 80 MET B C 1
ATOM 2214 O O . MET B 1 80 ? 86.235 45.178 17.339 1.00 11.36 80 MET B O 1
ATOM 2219 N N . LEU B 1 81 ? 86.620 44.297 15.311 1.00 11.45 81 LEU B N 1
ATOM 2220 C CA . LEU B 1 81 ? 86.680 42.930 15.821 1.00 10.96 81 LEU B CA 1
ATOM 2221 C C . LEU B 1 81 ? 87.873 42.781 16.759 1.00 11.61 81 LEU B C 1
ATOM 2222 O O . LEU B 1 81 ? 87.774 42.128 17.791 1.00 11.49 81 LEU B O 1
ATOM 2227 N N . ALA B 1 82 ? 89.003 43.388 16.404 1.00 10.41 82 ALA B N 1
ATOM 2228 C CA . ALA B 1 82 ? 90.178 43.333 17.267 1.00 11.53 82 ALA B CA 1
ATOM 2229 C C . ALA B 1 82 ? 89.887 43.925 18.651 1.00 11.83 82 ALA B C 1
ATOM 2230 O O . ALA B 1 82 ? 90.328 43.388 19.673 1.00 11.60 82 ALA B O 1
ATOM 2232 N N . THR B 1 83 ? 89.145 45.030 18.692 1.00 11.49 83 THR B N 1
ATOM 2233 C CA . THR B 1 83 ? 88.808 45.643 19.973 1.00 11.20 83 THR B CA 1
ATOM 2234 C C . THR B 1 83 ? 87.989 44.695 20.847 1.00 12.24 83 THR B C 1
ATOM 2235 O O . THR B 1 83 ? 88.064 44.761 22.079 1.00 12.69 83 THR B O 1
ATOM 2239 N N . VAL B 1 84 ? 87.212 43.816 20.216 1.00 10.49 84 VAL B N 1
ATOM 2240 C CA . VAL B 1 84 ? 86.394 42.868 20.964 1.00 11.04 84 VAL B CA 1
ATOM 2241 C C . VAL B 1 84 ? 87.250 41.718 21.500 1.00 12.00 84 VAL B C 1
ATOM 2242 O O . VAL B 1 84 ? 87.051 41.252 22.622 1.00 12.88 84 VAL B O 1
ATOM 2246 N N . ILE B 1 85 ? 88.192 41.253 20.685 1.00 11.58 85 ILE B N 1
ATOM 2247 C CA . ILE B 1 85 ? 89.183 40.282 21.139 1.00 12.07 85 ILE B CA 1
ATOM 2248 C C . ILE B 1 85 ? 89.901 40.828 22.388 1.00 13.57 85 ILE B C 1
ATOM 2249 O O . ILE B 1 85 ? 90.000 40.140 23.410 1.00 13.25 85 ILE B O 1
ATOM 2254 N N . ASN B 1 86 ? 90.379 42.070 22.306 1.00 12.81 86 ASN B N 1
ATOM 2255 C CA . ASN B 1 86 ? 91.032 42.731 23.441 1.00 13.14 86 ASN B CA 1
ATOM 2256 C C . ASN B 1 86 ? 90.115 42.860 24.663 1.00 13.20 86 ASN B C 1
ATOM 2257 O O . ASN B 1 86 ? 90.526 42.607 25.795 1.00 13.80 86 ASN B O 1
ATOM 2262 N N . ALA B 1 87 ? 88.870 43.256 24.428 1.00 11.71 87 ALA B N 1
ATOM 2263 C CA . ALA B 1 87 ? 87.904 43.402 25.512 1.00 12.22 87 ALA B CA 1
ATOM 2264 C C . ALA B 1 87 ? 87.678 42.069 26.228 1.00 12.58 87 ALA B C 1
ATOM 2265 O O . ALA B 1 87 ? 87.624 42.017 27.452 1.00 12.64 87 ALA B O 1
ATOM 2267 N N . VAL B 1 88 ? 87.541 40.989 25.464 1.00 13.32 88 VAL B N 1
ATOM 2268 C CA . VAL B 1 88 ? 87.420 39.650 26.052 1.00 13.83 88 VAL B CA 1
ATOM 2269 C C . VAL B 1 88 ? 88.672 39.248 26.856 1.00 14.78 88 VAL B C 1
ATOM 2270 O O . VAL B 1 88 ? 88.564 38.776 27.987 1.00 15.00 88 VAL B O 1
ATOM 2274 N N . ALA B 1 89 ? 89.853 39.452 26.285 1.00 13.12 89 ALA B N 1
ATOM 2275 C CA . ALA B 1 89 ? 91.087 39.174 27.015 1.00 15.45 89 ALA B CA 1
ATOM 2276 C C . ALA B 1 89 ? 91.155 39.983 28.322 1.00 15.92 89 ALA B C 1
ATOM 2277 O O . ALA B 1 89 ? 91.522 39.449 29.369 1.00 17.14 89 ALA B O 1
ATOM 2279 N N . MET B 1 90 ? 90.768 41.255 28.267 1.00 15.61 90 MET B N 1
ATOM 2280 C CA . MET B 1 90 ? 90.726 42.113 29.455 1.00 16.23 90 MET B CA 1
ATOM 2281 C C . MET B 1 90 ? 89.721 41.604 30.498 1.00 15.95 90 MET B C 1
ATOM 2282 O O . MET B 1 90 ? 90.004 41.598 31.694 1.00 15.69 90 MET B O 1
ATOM 2287 N N . GLN B 1 91 ? 88.544 41.186 30.044 1.00 14.44 91 GLN B N 1
ATOM 2288 C CA . GLN B 1 91 ? 87.534 40.629 30.938 1.00 15.48 91 GLN B CA 1
ATOM 2289 C C . GLN B 1 91 ? 88.109 39.429 31.698 1.00 16.79 91 GLN B C 1
ATOM 2290 O O . GLN B 1 91 ? 87.930 39.305 32.908 1.00 18.00 91 GLN B O 1
ATOM 2296 N N . GLU B 1 92 ? 88.805 38.548 30.993 1.00 15.98 92 GLU B N 1
ATOM 2297 C CA . GLU B 1 92 ? 89.427 37.402 31.642 1.00 19.90 92 GLU B CA 1
ATOM 2298 C C . GLU B 1 92 ? 90.409 37.866 32.723 1.00 19.14 92 GLU B C 1
ATOM 2299 O O . GLU B 1 92 ? 90.387 37.374 33.852 1.00 18.71 92 GLU B O 1
ATOM 2305 N N . ALA B 1 93 ? 91.263 38.819 32.375 1.00 16.65 93 ALA B N 1
ATOM 2306 C CA . ALA B 1 93 ? 92.266 39.312 33.322 1.00 19.29 93 ALA B CA 1
ATOM 2307 C C . ALA B 1 93 ? 91.617 39.916 34.566 1.00 19.58 93 ALA B C 1
ATOM 2308 O O . ALA B 1 93 ? 92.089 39.704 35.680 1.00 19.44 93 ALA B O 1
ATOM 2310 N N . LEU B 1 94 ? 90.538 40.669 34.380 1.00 16.13 94 LEU B N 1
ATOM 2311 C CA . LEU B 1 94 ? 89.873 41.310 35.513 1.00 17.15 94 LEU B CA 1
ATOM 2312 C C . LEU B 1 94 ? 89.151 40.285 36.382 1.00 18.76 94 LEU B C 1
ATOM 2313 O O . LEU B 1 94 ? 89.220 40.331 37.610 1.00 18.94 94 LEU B O 1
ATOM 2318 N N . GLU B 1 95 ? 88.451 39.356 35.746 1.00 17.36 95 GLU B N 1
ATOM 2319 C CA . GLU B 1 95 ? 87.718 38.350 36.488 1.00 18.64 95 GLU B CA 1
ATOM 2320 C C . GLU B 1 95 ? 88.687 37.428 37.220 1.00 19.81 95 GLU B C 1
ATOM 2321 O O . GLU B 1 95 ? 88.401 36.955 38.320 1.00 19.58 95 GLU B O 1
ATOM 2327 N N . HIS B 1 96 ? 89.846 37.203 36.616 1.00 19.76 96 HIS B N 1
ATOM 2328 C CA . HIS B 1 96 ? 90.870 36.376 37.231 1.00 21.50 96 HIS B CA 1
ATOM 2329 C C . HIS B 1 96 ? 91.257 36.895 38.610 1.00 22.18 96 HIS B C 1
ATOM 2330 O O . HIS B 1 96 ? 91.658 36.127 39.474 1.00 24.57 96 HIS B O 1
ATOM 2337 N N . ILE B 1 97 ? 91.149 38.199 38.822 1.00 20.70 97 ILE B N 1
ATOM 2338 C CA . ILE B 1 97 ? 91.461 38.754 40.130 1.00 20.55 97 ILE B CA 1
ATOM 2339 C C . ILE B 1 97 ? 90.195 39.176 40.868 1.00 21.43 97 ILE B C 1
ATOM 2340 O O . ILE B 1 97 ? 90.240 40.036 41.746 1.00 24.01 97 ILE B O 1
ATOM 2345 N N . GLY B 1 98 ? 89.069 38.572 40.492 1.00 18.07 98 GLY B N 1
ATOM 2346 C CA . GLY B 1 98 ? 87.828 38.696 41.242 1.00 19.27 98 GLY B CA 1
ATOM 2347 C C . GLY B 1 98 ? 86.962 39.918 40.977 1.00 21.53 98 GLY B C 1
ATOM 2348 O O . GLY B 1 98 ? 86.060 40.218 41.755 1.00 24.73 98 GLY B O 1
ATOM 2349 N N . LEU B 1 99 ? 87.229 40.636 39.893 1.00 20.39 99 LEU B N 1
ATOM 2350 C CA . LEU B 1 99 ? 86.400 41.779 39.523 1.00 19.78 99 LEU B CA 1
ATOM 2351 C C . LEU B 1 99 ? 85.277 41.347 38.591 1.00 21.26 99 LEU B C 1
ATOM 2352 O O . LEU B 1 99 ? 85.543 40.825 37.511 1.00 21.59 99 LEU B O 1
ATOM 2357 N N . ASP B 1 100 ? 84.031 41.568 39.006 1.00 21.63 100 ASP B N 1
ATOM 2358 C CA . ASP B 1 100 ? 82.873 41.339 38.138 1.00 20.88 100 ASP B CA 1
ATOM 2359 C C . ASP B 1 100 ? 82.921 42.269 36.923 1.00 19.08 100 ASP B C 1
ATOM 2360 O O . ASP B 1 100 ? 82.963 43.486 37.071 1.00 17.01 100 ASP B O 1
ATOM 2365 N N . THR B 1 101 ? 82.925 41.690 35.725 1.00 18.40 101 THR B N 1
ATOM 2366 C CA . THR B 1 101 ? 83.151 42.451 34.494 1.00 16.11 101 THR B CA 1
ATOM 2367 C C . THR B 1 101 ? 82.107 42.106 33.436 1.00 16.76 101 THR B C 1
ATOM 2368 O O . THR B 1 101 ? 81.677 40.958 33.335 1.00 16.86 101 THR B O 1
ATOM 2372 N N . ARG B 1 102 ? 81.681 43.111 32.674 1.00 13.64 102 ARG B N 1
ATOM 2373 C CA . ARG B 1 102 ? 80.744 42.911 31.575 1.00 13.97 102 ARG B CA 1
ATOM 2374 C C . ARG B 1 102 ? 81.319 43.527 30.302 1.00 13.89 102 ARG B C 1
ATOM 2375 O O . ARG B 1 102 ? 81.935 44.598 30.339 1.00 12.93 102 ARG B O 1
ATOM 2383 N N . VAL B 1 103 ? 81.131 42.841 29.179 1.00 12.12 103 VAL B N 1
ATOM 2384 C CA . VAL B 1 103 ? 81.579 43.368 27.892 1.00 11.34 103 VAL B CA 1
ATOM 2385 C C . VAL B 1 103 ? 80.371 43.698 27.027 1.00 11.47 103 VAL B C 1
ATOM 2386 O O . VAL B 1 103 ? 79.516 42.847 26.801 1.00 12.12 103 VAL B O 1
ATOM 2390 N N . GLN B 1 104 ? 80.294 44.941 26.568 1.00 10.33 104 GLN B N 1
ATOM 2391 C CA . GLN B 1 104 ? 79.210 45.375 25.702 1.00 11.11 104 GLN B CA 1
ATOM 2392 C C . GLN B 1 104 ? 79.759 45.876 24.366 1.00 11.57 104 GLN B C 1
ATOM 2393 O O . GLN B 1 104 ? 80.579 46.789 24.328 1.00 12.08 104 GLN B O 1
ATOM 2399 N N . SER B 1 105 ? 79.291 45.282 23.273 1.00 10.45 105 SER B N 1
ATOM 2400 C CA . SER B 1 105 ? 79.795 45.599 21.940 1.00 10.57 105 SER B CA 1
ATOM 2401 C C . SER B 1 105 ? 78.815 46.453 21.136 1.00 10.63 105 SER B C 1
ATOM 2402 O O . SER B 1 105 ? 77.612 46.234 21.204 1.00 11.42 105 SER B O 1
ATOM 2405 N N . ALA B 1 106 ? 79.329 47.408 20.366 1.00 9.56 106 ALA B N 1
ATOM 2406 C CA . ALA B 1 106 ? 78.492 48.266 19.523 1.00 11.62 106 ALA B CA 1
ATOM 2407 C C . ALA B 1 106 ? 77.908 47.483 18.357 1.00 13.87 106 ALA B C 1
ATOM 2408 O O . ALA B 1 106 ? 76.935 47.902 17.736 1.00 14.50 106 ALA B O 1
ATOM 2410 N N . ILE B 1 107 ? 78.539 46.357 18.052 1.00 11.15 107 ILE B N 1
ATOM 2411 C CA . ILE B 1 107 ? 78.050 45.422 17.056 1.00 13.06 107 ILE B CA 1
ATOM 2412 C C . ILE B 1 107 ? 77.617 44.158 17.795 1.00 12.40 107 ILE B C 1
ATOM 2413 O O . ILE B 1 107 ? 78.369 43.641 18.617 1.00 12.22 107 ILE B O 1
ATOM 2418 N N . GLU B 1 108 ? 76.397 43.681 17.556 1.00 11.53 108 GLU B N 1
ATOM 2419 C CA . GLU B 1 108 ? 75.932 42.488 18.254 1.00 12.10 108 GLU B CA 1
ATOM 2420 C C . GLU B 1 108 ? 76.721 41.215 17.877 1.00 12.80 108 GLU B C 1
ATOM 2421 O O . GLU B 1 108 ? 76.809 40.837 16.710 1.00 12.59 108 GLU B O 1
ATOM 2427 N N . ILE B 1 109 ? 77.305 40.572 18.883 1.00 12.27 109 ILE B N 1
ATOM 2428 C CA . ILE B 1 109 ? 78.019 39.311 18.714 1.00 11.16 109 ILE B CA 1
ATOM 2429 C C . ILE B 1 109 ? 77.619 38.438 19.903 1.00 12.22 109 ILE B C 1
ATOM 2430 O O . ILE B 1 109 ? 78.408 38.222 20.826 1.00 10.38 109 ILE B O 1
ATOM 2435 N N . LYS B 1 110 ? 76.379 37.953 19.891 1.00 11.45 110 LYS B N 1
ATOM 2436 C CA . LYS B 1 110 ? 75.732 37.563 21.150 1.00 13.35 110 LYS B CA 1
ATOM 2437 C C . LYS B 1 110 ? 76.384 36.406 21.903 1.00 12.33 110 LYS B C 1
ATOM 2438 O O . LYS B 1 110 ? 76.391 36.392 23.133 1.00 12.75 110 LYS B O 1
ATOM 2444 N N . GLU B 1 111 ? 76.923 35.427 21.188 1.00 12.31 111 GLU B N 1
ATOM 2445 C CA . GLU B 1 111 ? 77.557 34.308 21.876 1.00 11.68 111 GLU B CA 1
ATOM 2446 C C . GLU B 1 111 ? 78.751 34.748 22.720 1.00 12.54 111 GLU B C 1
ATOM 2447 O O . GLU B 1 111 ? 79.072 34.122 23.738 1.00 12.15 111 GLU B O 1
ATOM 2453 N N . ILE B 1 112 ? 79.399 35.832 22.298 1.00 11.40 112 ILE B N 1
ATOM 2454 C CA . ILE B 1 112 ? 80.690 36.221 22.858 1.00 11.08 112 ILE B CA 1
ATOM 2455 C C . ILE B 1 112 ? 80.615 37.316 23.940 1.00 12.34 112 ILE B C 1
ATOM 2456 O O . ILE B 1 112 ? 81.339 37.262 24.944 1.00 12.53 112 ILE B O 1
ATOM 2461 N N . CYS B 1 113 ? 79.751 38.303 23.736 1.00 9.44 113 CYS B N 1
ATOM 2462 C CA . CYS B 1 113 ? 79.582 39.380 24.703 1.00 11.16 113 CYS B CA 1
ATOM 2463 C C . CYS B 1 113 ? 78.182 39.986 24.593 1.00 11.41 113 CYS B C 1
ATOM 2464 O O . CYS B 1 113 ? 77.406 39.610 23.716 1.00 10.76 113 CYS B O 1
ATOM 2467 N N . GLU B 1 114 ? 77.851 40.913 25.491 1.00 11.37 114 GLU B N 1
ATOM 2468 C CA . GLU B 1 114 ? 76.568 41.600 25.425 1.00 11.66 114 GLU B CA 1
ATOM 2469 C C . GLU B 1 114 ? 76.631 42.658 24.337 1.00 12.40 114 GLU B C 1
ATOM 2470 O O . GLU B 1 114 ? 77.716 43.069 23.935 1.00 10.82 114 GLU B O 1
ATOM 2476 N N . SER B 1 115 ? 75.466 43.096 23.871 1.00 12.55 115 SER B N 1
ATOM 2477 C CA . SER B 1 115 ? 75.377 44.280 23.022 1.00 13.47 115 SER B CA 1
ATOM 2478 C C . SER B 1 115 ? 75.372 45.522 23.904 1.00 12.40 115 SER B C 1
ATOM 2479 O O . SER B 1 115 ? 75.005 45.454 25.079 1.00 12.50 115 SER B O 1
ATOM 2482 N N . TYR B 1 116 ? 75.770 46.658 23.342 1.00 11.44 116 TYR B N 1
ATOM 2483 C CA . TYR B 1 116 ? 75.634 47.902 24.063 1.00 11.37 116 TYR B CA 1
ATOM 2484 C C . TYR B 1 116 ? 74.164 48.260 24.213 1.00 12.80 116 TYR B C 1
ATOM 2485 O O . TYR B 1 116 ? 73.458 48.466 23.217 1.00 12.50 116 TYR B O 1
ATOM 2494 N N . ILE B 1 117 ? 73.707 48.344 25.456 1.00 11.94 117 ILE B N 1
ATOM 2495 C CA . ILE B 1 117 ? 72.343 48.764 25.750 1.00 11.18 117 ILE B CA 1
ATOM 2496 C C . ILE B 1 117 ? 72.453 49.715 26.921 1.00 12.47 117 ILE B C 1
ATOM 2497 O O . ILE B 1 117 ? 72.943 49.345 27.994 1.00 11.31 117 ILE B O 1
ATOM 2502 N N . TYR B 1 118 ? 72.021 50.948 26.700 1.00 11.69 118 TYR B N 1
ATOM 2503 C CA . TYR B 1 118 ? 72.187 52.009 27.687 1.00 12.80 118 TYR B CA 1
ATOM 2504 C C . TYR B 1 118 ? 71.700 51.616 29.089 1.00 12.90 118 TYR B C 1
ATOM 2505 O O . TYR B 1 118 ? 72.458 51.671 30.056 1.00 12.03 118 TYR B O 1
ATOM 2514 N N . ARG B 1 119 ? 70.437 51.213 29.198 1.00 12.07 119 ARG B N 1
ATOM 2515 C CA . ARG B 1 119 ? 69.870 50.902 30.506 1.00 13.57 119 ARG B CA 1
ATOM 2516 C C . ARG B 1 119 ? 70.592 49.746 31.211 1.00 12.87 119 ARG B C 1
ATOM 2517 O O . ARG B 1 119 ? 70.635 49.698 32.441 1.00 13.96 119 ARG B O 1
ATOM 2525 N N . LYS B 1 120 ? 71.163 48.828 30.436 1.00 11.11 120 LYS B N 1
ATOM 2526 C CA . LYS B 1 120 ? 71.928 47.732 31.007 1.00 12.23 120 LYS B CA 1
ATOM 2527 C C . LYS B 1 120 ? 73.321 48.193 31.467 1.00 13.95 120 LYS B C 1
ATOM 2528 O O . LYS B 1 120 ? 73.791 47.785 32.526 1.00 13.61 120 LYS B O 1
ATOM 2534 N N . ALA B 1 121 ? 73.982 49.030 30.669 1.00 11.81 121 ALA B N 1
ATOM 2535 C CA . ALA B 1 121 ? 75.299 49.542 31.045 1.00 13.32 121 ALA B CA 1
ATOM 2536 C C . ALA B 1 121 ? 75.219 50.298 32.382 1.00 15.55 121 ALA B C 1
ATOM 2537 O O . ALA B 1 121 ? 76.013 50.065 33.301 1.00 13.57 121 ALA B O 1
ATOM 2539 N N . ILE B 1 122 ? 74.249 51.204 32.483 1.00 14.09 122 ILE B N 1
ATOM 2540 C CA . ILE B 1 122 ? 74.066 51.981 33.700 1.00 15.76 122 ILE B CA 1
ATOM 2541 C C . ILE B 1 122 ? 73.828 51.060 34.902 1.00 16.70 122 ILE B C 1
ATOM 2542 O O . ILE B 1 122 ? 74.446 51.225 35.957 1.00 16.15 122 ILE B O 1
ATOM 2547 N N . ARG B 1 123 ? 72.938 50.087 34.739 1.00 15.63 123 ARG B N 1
ATOM 2548 C CA . ARG B 1 123 ? 72.673 49.118 35.806 1.00 17.73 123 ARG B CA 1
ATOM 2549 C C . ARG B 1 123 ? 73.953 48.397 36.234 1.00 16.35 123 ARG B C 1
ATOM 2550 O O . ARG B 1 123 ? 74.237 48.278 37.426 1.00 15.46 123 ARG B O 1
ATOM 2558 N N . HIS B 1 124 ? 74.725 47.927 35.258 1.00 14.73 124 HIS B N 1
ATOM 2559 C CA . HIS B 1 124 ? 76.011 47.272 35.524 1.00 15.85 124 HIS B CA 1
ATOM 2560 C C . HIS B 1 124 ? 76.916 48.159 36.376 1.00 15.15 124 HIS B C 1
ATOM 2561 O O . HIS B 1 124 ? 77.514 47.703 37.344 1.00 16.51 124 HIS B O 1
ATOM 2568 N N . LEU B 1 125 ? 77.040 49.421 35.988 1.00 14.44 125 LEU B N 1
ATOM 2569 C CA . LEU B 1 125 ? 77.958 50.327 36.673 1.00 15.37 125 LEU B CA 1
ATOM 2570 C C . LEU B 1 125 ? 77.470 50.605 38.090 1.00 17.82 125 LEU B C 1
ATOM 2571 O O . LEU B 1 125 ? 78.255 50.612 39.036 1.00 17.75 125 LEU B O 1
ATOM 2576 N N . GLU B 1 126 ? 76.168 50.827 38.240 1.00 17.71 126 GLU B N 1
ATOM 2577 C CA . GLU B 1 126 ? 75.588 51.040 39.564 1.00 18.64 126 GLU B CA 1
ATOM 2578 C C . GLU B 1 126 ? 75.838 49.858 40.498 1.00 20.14 126 GLU B C 1
ATOM 2579 O O . GLU B 1 126 ? 75.942 50.029 41.716 1.00 20.32 126 GLU B O 1
ATOM 2585 N N . LYS B 1 127 ? 75.921 48.656 39.937 1.00 17.29 127 LYS B N 1
ATOM 2586 C CA . LYS B 1 127 ? 76.127 47.471 40.761 1.00 19.49 127 LYS B CA 1
ATOM 2587 C C . LYS B 1 127 ? 77.606 47.125 40.929 1.00 19.23 127 LYS B C 1
ATOM 2588 O O . LYS B 1 127 ? 77.951 46.075 41.455 1.00 19.16 127 LYS B O 1
ATOM 2594 N N . GLY B 1 128 ? 78.472 48.021 40.475 1.00 17.60 128 GLY B N 1
ATOM 2595 C CA . GLY B 1 128 ? 79.891 47.891 40.732 1.00 19.94 128 GLY B CA 1
ATOM 2596 C C . GLY B 1 128 ? 80.647 46.990 39.779 1.00 18.00 128 GLY B C 1
ATOM 2597 O O . GLY B 1 128 ? 81.776 46.604 40.076 1.00 16.48 128 GLY B O 1
ATOM 2598 N N . ARG B 1 129 ? 80.028 46.643 38.651 1.00 16.16 129 ARG B N 1
ATOM 2599 C CA . ARG B 1 129 ? 80.726 45.919 37.590 1.00 16.63 129 ARG B CA 1
ATOM 2600 C C . ARG B 1 129 ? 81.591 46.875 36.759 1.00 15.07 129 ARG B C 1
ATOM 2601 O O . ARG B 1 129 ? 81.230 48.032 36.559 1.00 13.91 129 ARG B O 1
ATOM 2609 N N . VAL B 1 130 ? 82.730 46.384 36.280 1.00 14.23 130 VAL B N 1
ATOM 2610 C CA . VAL B 1 130 ? 83.508 47.105 35.286 1.00 13.00 130 VAL B CA 1
ATOM 2611 C C . VAL B 1 130 ? 82.859 46.788 33.948 1.00 14.47 130 VAL B C 1
ATOM 2612 O O . VAL B 1 130 ? 82.517 45.634 33.682 1.00 14.26 130 VAL B O 1
ATOM 2616 N N . VAL B 1 131 ? 82.647 47.800 33.117 1.00 12.15 131 VAL B N 1
ATOM 2617 C CA . VAL B 1 131 ? 82.077 47.550 31.805 1.00 11.74 131 VAL B CA 1
ATOM 2618 C C . VAL B 1 131 ? 83.086 47.887 30.726 1.00 12.26 131 VAL B C 1
ATOM 2619 O O . VAL B 1 131 ? 83.614 48.993 30.687 1.00 11.54 131 VAL B O 1
ATOM 2623 N N . ILE B 1 132 ? 83.356 46.928 29.849 1.00 11.55 132 ILE B N 1
ATOM 2624 C CA . ILE B 1 132 ? 84.296 47.147 28.761 1.00 10.79 132 ILE B CA 1
ATOM 2625 C C . ILE B 1 132 ? 83.516 47.257 27.469 1.00 11.43 132 ILE B C 1
ATOM 2626 O O . ILE B 1 132 ? 82.714 46.385 27.140 1.00 12.49 132 ILE B O 1
ATOM 2631 N N . PHE B 1 133 ? 83.736 48.344 26.745 1.00 11.49 133 PHE B N 1
ATOM 2632 C CA . PHE B 1 133 ? 83.014 48.594 25.511 1.00 11.46 133 PHE B CA 1
ATOM 2633 C C . PHE B 1 133 ? 83.875 48.197 24.310 1.00 12.86 133 PHE B C 1
ATOM 2634 O O . PHE B 1 133 ? 85.015 48.651 24.172 1.00 12.85 133 PHE B O 1
ATOM 2642 N N . GLY B 1 134 ? 83.323 47.347 23.452 1.00 11.35 134 GLY B N 1
ATOM 2643 C CA . GLY B 1 134 ? 84.025 46.875 22.271 1.00 11.32 134 GLY B CA 1
ATOM 2644 C C . GLY B 1 134 ? 83.394 47.365 20.975 1.00 11.74 134 GLY B C 1
ATOM 2645 O O . GLY B 1 134 ? 82.242 47.812 20.952 1.00 10.67 134 GLY B O 1
ATOM 2646 N N . ALA B 1 135 ? 84.160 47.280 19.894 1.00 10.93 135 ALA B N 1
ATOM 2647 C CA . ALA B 1 135 ? 83.687 47.651 18.565 1.00 11.73 135 ALA B CA 1
ATOM 2648 C C . ALA B 1 135 ? 83.400 49.146 18.421 1.00 14.32 135 ALA B C 1
ATOM 2649 O O . ALA B 1 135 ? 82.674 49.572 17.513 1.00 13.51 135 ALA B O 1
ATOM 2651 N N . GLY B 1 136 ? 83.985 49.938 19.312 1.00 12.75 136 GLY B N 1
ATOM 2652 C CA . GLY B 1 136 ? 83.887 51.386 19.228 1.00 13.97 136 GLY B CA 1
ATOM 2653 C C . GLY B 1 136 ? 82.463 51.912 19.187 1.00 14.83 136 GLY B C 1
ATOM 2654 O O . GLY B 1 136 ? 81.665 51.651 20.084 1.00 14.61 136 GLY B O 1
ATOM 2655 N N . THR B 1 137 ? 82.143 52.687 18.155 1.00 15.52 137 THR B N 1
ATOM 2656 C CA . THR B 1 137 ? 80.792 53.216 18.021 1.00 16.18 137 THR B CA 1
ATOM 2657 C C . THR B 1 137 ? 80.005 52.283 17.117 1.00 16.78 137 THR B C 1
ATOM 2658 O O . THR B 1 137 ? 78.808 52.471 16.927 1.00 18.20 137 THR B O 1
ATOM 2662 N N . GLY B 1 138 ? 80.692 51.292 16.551 1.00 14.79 138 GLY B N 1
ATOM 2663 C CA . GLY B 1 138 ? 80.094 50.401 15.578 1.00 15.40 138 GLY B CA 1
ATOM 2664 C C . GLY B 1 138 ? 80.121 50.910 14.122 1.00 18.18 138 GLY B C 1
ATOM 2665 O O . GLY B 1 138 ? 79.784 50.229 13.185 1.00 16.26 138 GLY B O 1
ATOM 2666 N N . ASN B 1 139 ? 80.725 52.080 13.978 1.00 15.75 139 ASN B N 1
ATOM 2667 C CA . ASN B 1 139 ? 80.926 52.767 12.709 1.00 17.50 139 ASN B CA 1
ATOM 2668 C C . ASN B 1 139 ? 82.417 52.995 12.345 1.00 18.24 139 ASN B C 1
ATOM 2669 O O . ASN B 1 139 ? 83.217 53.366 13.183 1.00 18.52 139 ASN B O 1
ATOM 2674 N N . PRO B 1 140 ? 82.775 52.741 11.107 1.00 17.46 140 PRO B N 1
ATOM 2675 C CA . PRO B 1 140 ? 84.095 53.047 10.605 1.00 16.58 140 PRO B CA 1
ATOM 2676 C C . PRO B 1 140 ? 84.288 54.564 10.512 1.00 18.41 140 PRO B C 1
ATOM 2677 O O . PRO B 1 140 ? 83.362 55.257 10.771 1.00 17.03 140 PRO B O 1
ATOM 2681 N N . PHE B 1 141 ? 85.518 54.998 10.507 1.00 17.51 141 PHE B N 1
ATOM 2682 C CA . PHE B 1 141 ? 85.990 56.328 10.300 1.00 18.27 141 PHE B CA 1
ATOM 2683 C C . PHE B 1 141 ? 85.992 57.096 11.588 1.00 19.54 141 PHE B C 1
ATOM 2684 O O . PHE B 1 141 ? 86.722 58.059 11.668 1.00 22.39 141 PHE B O 1
ATOM 2692 N N . PHE B 1 142 ? 85.514 56.541 12.656 1.00 16.98 142 PHE B N 1
ATOM 2693 C CA . PHE B 1 142 ? 85.542 57.272 13.913 1.00 18.51 142 PHE B CA 1
ATOM 2694 C C . PHE B 1 142 ? 86.709 56.669 14.664 1.00 18.80 142 PHE B C 1
ATOM 2695 O O . PHE B 1 142 ? 86.886 55.460 14.642 1.00 18.59 142 PHE B O 1
ATOM 2703 N N . THR B 1 143 ? 87.566 57.494 15.242 1.00 17.70 143 THR B N 1
ATOM 2704 C CA . THR B 1 143 ? 88.689 56.948 15.937 1.00 17.69 143 THR B CA 1
ATOM 2705 C C . THR B 1 143 ? 88.303 56.307 17.282 1.00 16.02 143 THR B C 1
ATOM 2706 O O . THR B 1 143 ? 87.164 56.531 17.796 1.00 15.64 143 THR B O 1
ATOM 2710 N N . THR B 1 144 ? 89.184 55.527 17.827 1.00 16.00 144 THR B N 1
ATOM 2711 C CA . THR B 1 144 ? 88.979 54.936 19.143 1.00 16.31 144 THR B CA 1
ATOM 2712 C C . THR B 1 144 ? 88.761 56.042 20.186 1.00 15.05 144 THR B C 1
ATOM 2713 O O . THR B 1 144 ? 87.916 55.906 21.064 1.00 14.28 144 THR B O 1
ATOM 2717 N N . ASP B 1 145 ? 89.522 57.134 20.086 1.00 15.85 145 ASP B N 1
ATOM 2718 C CA . ASP B 1 145 ? 89.356 58.272 20.993 1.00 16.02 145 ASP B CA 1
ATOM 2719 C C . ASP B 1 145 ? 87.939 58.815 20.938 1.00 16.05 145 ASP B C 1
ATOM 2720 O O . ASP B 1 145 ? 87.353 59.123 21.978 1.00 14.25 145 ASP B O 1
ATOM 2725 N N . THR B 1 146 ? 87.389 58.943 19.728 1.00 15.68 146 THR B N 1
ATOM 2726 C CA . THR B 1 146 ? 86.023 59.449 19.580 1.00 15.48 146 THR B CA 1
ATOM 2727 C C . THR B 1 146 ? 85.021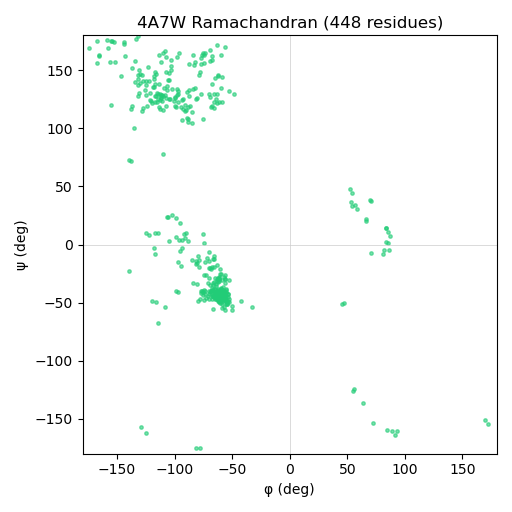 58.467 20.181 1.00 13.15 146 THR B C 1
ATOM 2728 O O . THR B 1 146 ? 84.114 58.863 20.902 1.00 12.71 146 THR B O 1
ATOM 2732 N N . ALA B 1 147 ? 85.199 57.182 19.888 1.00 13.43 147 ALA B N 1
ATOM 2733 C CA . ALA B 1 147 ? 84.332 56.150 20.459 1.00 14.70 147 ALA B CA 1
ATOM 2734 C C . ALA B 1 147 ? 84.349 56.204 21.991 1.00 13.01 147 ALA B C 1
ATOM 2735 O O . ALA B 1 147 ? 83.304 56.149 22.647 1.00 13.31 147 ALA B O 1
ATOM 2737 N N . ALA B 1 148 ? 85.547 56.308 22.557 1.00 13.05 148 ALA B N 1
ATOM 2738 C CA . ALA B 1 148 ? 85.709 56.370 24.002 1.00 11.78 148 ALA B CA 1
ATOM 2739 C C . ALA B 1 148 ? 85.026 57.612 24.571 1.00 12.83 148 ALA B C 1
ATOM 2740 O O . ALA B 1 148 ? 84.392 57.551 25.619 1.00 12.44 148 ALA B O 1
ATOM 2742 N N . THR B 1 149 ? 85.174 58.743 23.885 1.00 12.02 149 THR B N 1
ATOM 2743 C CA . THR B 1 149 ? 84.597 59.994 24.357 1.00 11.30 149 THR B CA 1
ATOM 2744 C C . THR B 1 149 ? 83.085 59.881 24.328 1.00 12.35 149 THR B C 1
ATOM 2745 O O . THR B 1 149 ? 82.407 60.286 25.267 1.00 12.29 149 THR B O 1
ATOM 2749 N N . LEU B 1 150 ? 82.556 59.306 23.251 1.00 12.10 150 LEU B N 1
ATOM 2750 C CA . LEU B 1 150 ? 81.117 59.102 23.128 1.00 11.76 150 LEU B CA 1
ATOM 2751 C C . LEU B 1 150 ? 80.592 58.244 24.270 1.00 12.06 150 LEU B C 1
ATOM 2752 O O . LEU B 1 150 ? 79.628 58.616 24.949 1.00 12.55 150 LEU B O 1
ATOM 2757 N N . ARG B 1 151 ? 81.229 57.099 24.493 1.00 11.88 151 ARG B N 1
ATOM 2758 C CA . ARG B 1 151 ? 80.803 56.208 25.566 1.00 12.06 151 ARG B CA 1
ATOM 2759 C C . ARG B 1 151 ? 80.894 56.886 26.928 1.00 13.13 151 ARG B C 1
ATOM 2760 O O . ARG B 1 151 ? 80.014 56.708 27.771 1.00 13.42 151 ARG B O 1
ATOM 2768 N N . ALA B 1 152 ? 81.952 57.665 27.146 1.00 12.75 152 ALA B N 1
ATOM 2769 C CA . ALA B 1 152 ? 82.125 58.373 28.422 1.00 12.80 152 ALA B CA 1
ATOM 2770 C C . ALA B 1 152 ? 80.941 59.282 28.689 1.00 13.09 152 ALA B C 1
ATOM 2771 O O . ALA B 1 152 ? 80.401 59.312 29.790 1.00 13.26 152 ALA B O 1
ATOM 2773 N N . ILE B 1 153 ? 80.549 60.030 27.664 1.00 13.45 153 ILE B N 1
ATOM 2774 C CA . ILE B 1 153 ? 79.422 60.945 27.767 1.00 14.24 153 ILE B CA 1
ATOM 2775 C C . ILE B 1 153 ? 78.112 60.182 27.944 1.00 14.72 153 ILE B C 1
ATOM 2776 O O . ILE B 1 153 ? 77.286 60.536 28.778 1.00 14.30 153 ILE B O 1
ATOM 2781 N N . GLU B 1 154 ? 77.928 59.123 27.168 1.00 14.02 154 GLU B N 1
ATOM 2782 C CA . GLU B 1 154 ? 76.694 58.347 27.279 1.00 15.09 154 GLU B CA 1
ATOM 2783 C C . GLU B 1 154 ? 76.446 57.786 28.680 1.00 15.45 154 GLU B C 1
ATOM 2784 O O . GLU B 1 154 ? 75.301 57.726 29.123 1.00 18.22 154 GLU B O 1
ATOM 2790 N N . ILE B 1 155 ? 77.503 57.379 29.381 1.00 14.31 155 ILE B N 1
ATOM 2791 C CA . ILE B 1 155 ? 77.323 56.807 30.717 1.00 15.80 155 ILE B CA 1
ATOM 2792 C C . ILE B 1 155 ? 77.393 57.847 31.838 1.00 15.99 155 ILE B C 1
ATOM 2793 O O . ILE B 1 155 ? 77.360 57.496 33.018 1.00 15.64 155 ILE B O 1
ATOM 2798 N N . GLY B 1 156 ? 77.486 59.122 31.471 1.00 16.87 156 GLY B N 1
ATOM 2799 C CA . GLY B 1 156 ? 77.521 60.188 32.462 1.00 19.29 156 GLY B CA 1
ATOM 2800 C C . GLY B 1 156 ? 78.808 60.219 33.281 1.00 18.00 156 GLY B C 1
ATOM 2801 O O . GLY B 1 156 ? 78.786 60.491 34.481 1.00 18.31 156 GLY B O 1
ATOM 2802 N N . SER B 1 157 ? 79.933 59.945 32.624 1.00 17.18 157 SER B N 1
ATOM 2803 C CA . SER B 1 157 ? 81.251 59.984 33.264 1.00 16.92 157 SER B CA 1
ATOM 2804 C C . SER B 1 157 ? 81.643 61.367 33.785 1.00 17.86 157 SER B C 1
ATOM 2805 O O . SER B 1 157 ? 81.316 62.387 33.180 1.00 17.31 157 SER B O 1
ATOM 2808 N N . ASP B 1 158 ? 82.372 61.383 34.898 1.00 18.11 158 ASP B N 1
ATOM 2809 C CA . ASP B 1 158 ? 82.939 62.610 35.440 1.00 20.73 158 ASP B CA 1
ATOM 2810 C C . ASP B 1 158 ? 84.138 63.057 34.618 1.00 20.19 158 ASP B C 1
ATOM 2811 O O . ASP B 1 158 ? 84.460 64.240 34.563 1.00 19.55 158 ASP B O 1
ATOM 2816 N N . LEU B 1 159 ? 84.792 62.100 33.971 1.00 17.66 159 LEU B N 1
ATOM 2817 C CA . LEU B 1 159 ? 85.897 62.409 33.080 1.00 17.02 159 LEU B CA 1
ATOM 2818 C C . LEU B 1 159 ? 86.239 61.200 32.217 1.00 16.19 159 LEU B C 1
ATOM 2819 O O . LEU B 1 159 ? 85.834 60.079 32.510 1.00 14.99 159 LEU B O 1
ATOM 2824 N N . ILE B 1 160 ? 86.980 61.449 31.143 1.00 16.24 160 ILE B N 1
ATOM 2825 C CA . ILE B 1 160 ? 87.621 60.386 30.379 1.00 15.21 160 ILE B CA 1
ATOM 2826 C C . ILE B 1 160 ? 89.112 60.486 30.635 1.00 17.25 160 ILE B C 1
ATOM 2827 O O . ILE B 1 160 ? 89.684 61.583 30.632 1.00 17.26 160 ILE B O 1
ATOM 2832 N N . ILE B 1 161 ? 89.734 59.346 30.897 1.00 14.86 161 ILE B N 1
ATOM 2833 C CA . ILE B 1 161 ? 91.180 59.277 31.005 1.00 15.66 161 ILE B CA 1
ATOM 2834 C C . ILE B 1 161 ? 91.714 58.565 29.783 1.00 15.97 161 ILE B C 1
ATOM 2835 O O . ILE B 1 161 ? 91.361 57.419 29.514 1.00 16.59 161 ILE B O 1
ATOM 2840 N N . LYS B 1 162 ? 92.536 59.257 29.014 1.00 15.61 162 LYS B N 1
ATOM 2841 C CA . LYS B 1 162 ? 93.262 58.603 27.948 1.00 17.30 162 LYS B CA 1
ATOM 2842 C C . LYS B 1 162 ? 94.610 58.195 28.510 1.00 20.94 162 LYS B C 1
ATOM 2843 O O . LYS B 1 162 ? 95.468 59.046 28.761 1.00 20.55 162 LYS B O 1
ATOM 2849 N N . ALA B 1 163 ? 94.777 56.897 28.740 1.00 19.48 163 ALA B N 1
ATOM 2850 C CA . ALA B 1 163 ? 96.040 56.356 29.209 1.00 22.86 163 ALA B CA 1
ATOM 2851 C C . ALA B 1 163 ? 96.990 56.209 28.024 1.00 26.79 163 ALA B C 1
ATOM 2852 O O . ALA B 1 163 ? 96.628 55.607 27.017 1.00 26.75 163 ALA B O 1
ATOM 2854 N N . THR B 1 164 ? 98.189 56.778 28.125 1.00 24.27 164 THR B N 1
ATOM 2855 C CA . THR B 1 164 ? 99.163 56.675 27.043 1.00 27.91 164 THR B CA 1
ATOM 2856 C C . THR B 1 164 ? 100.531 56.294 27.596 1.00 29.95 164 THR B C 1
ATOM 2857 O O . THR B 1 164 ? 100.699 56.166 28.807 1.00 2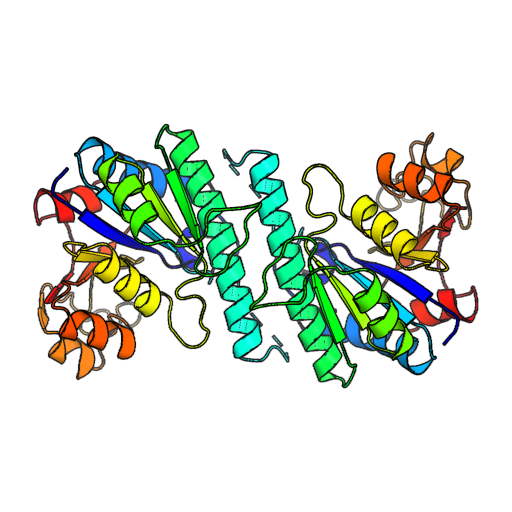9.99 164 THR B O 1
ATOM 2861 N N . LYS B 1 165 ? 101.506 56.109 26.712 1.00 27.97 165 LYS B N 1
ATOM 2862 C CA . LYS B 1 165 ? 102.849 55.750 27.155 1.00 32.42 165 LYS B CA 1
ATOM 2863 C C . LYS B 1 165 ? 103.565 56.951 27.784 1.00 33.43 165 LYS B C 1
ATOM 2864 O O . LYS B 1 165 ? 104.570 56.796 28.470 1.00 37.52 165 LYS B O 1
ATOM 2866 N N . VAL B 1 166 ? 103.020 58.142 27.563 1.00 33.11 166 VAL B N 1
ATOM 2867 C CA . VAL B 1 166 ? 103.646 59.392 27.973 1.00 32.34 166 VAL B CA 1
ATOM 2868 C C . VAL B 1 166 ? 102.995 59.973 29.238 1.00 33.74 166 VAL B C 1
ATOM 2869 O O . VAL B 1 166 ? 101.825 59.708 29.510 1.00 33.24 166 VAL B O 1
ATOM 2873 N N . ASP B 1 167 ? 103.760 60.758 30.000 1.00 31.66 167 ASP B N 1
ATOM 2874 C CA . ASP B 1 167 ? 103.318 61.368 31.266 1.00 31.33 167 ASP B CA 1
ATOM 2875 C C . ASP B 1 167 ? 102.119 62.302 31.144 1.00 29.46 167 ASP B C 1
ATOM 2876 O O . ASP B 1 167 ? 101.458 62.595 32.138 1.00 28.76 167 ASP B O 1
ATOM 2881 N N . GLY B 1 168 ? 101.869 62.810 29.944 1.00 28.71 168 GLY B N 1
ATOM 2882 C CA . GLY B 1 168 ? 100.804 63.773 29.742 1.00 26.45 168 GLY B CA 1
ATOM 2883 C C . GLY B 1 168 ? 100.856 64.402 28.360 1.00 28.96 168 GLY B C 1
ATOM 2884 O O . GLY B 1 168 ? 101.325 63.784 27.399 1.00 31.46 168 GLY B O 1
ATOM 2885 N N . ILE B 1 169 ? 100.376 65.639 28.266 1.00 27.94 169 ILE B N 1
ATOM 2886 C CA . ILE B 1 169 ? 100.346 66.382 27.011 1.00 29.77 169 ILE B CA 1
ATOM 2887 C C . ILE B 1 169 ? 101.514 67.360 26.958 1.00 34.46 169 ILE B C 1
ATOM 2888 O O . ILE B 1 169 ? 101.696 68.156 27.878 1.00 33.99 169 ILE B O 1
ATOM 2893 N N . TYR B 1 170 ? 102.300 67.308 25.888 1.00 37.15 170 TYR B N 1
ATOM 2894 C CA . TYR B 1 170 ? 103.425 68.234 25.738 1.00 42.45 170 TYR B CA 1
ATOM 2895 C C . TYR B 1 170 ? 103.197 69.228 24.597 1.00 47.09 170 TYR B C 1
ATOM 2896 O O . TYR B 1 170 ? 102.410 68.966 23.683 1.00 47.19 170 TYR B O 1
ATOM 2905 N N . ASP B 1 171 ? 103.884 70.368 24.663 1.00 48.17 171 ASP B N 1
ATOM 2906 C CA . ASP B 1 171 ? 103.752 71.414 23.646 1.00 50.41 171 ASP B CA 1
ATOM 2907 C C . ASP B 1 171 ? 104.342 70.995 22.296 1.00 52.65 171 ASP B C 1
ATOM 2908 O O . ASP B 1 171 ? 104.016 71.567 21.252 1.00 53.41 171 ASP B O 1
ATOM 2913 N N . LYS B 1 172 ? 105.216 69.999 22.334 1.00 50.70 172 LYS B N 1
ATOM 2914 C CA . LYS B 1 172 ? 105.806 69.434 21.142 1.00 50.79 172 LYS B CA 1
ATOM 2915 C C . LYS B 1 172 ? 106.205 68.041 21.550 1.00 57.66 172 LYS B C 1
ATOM 2916 O O . LYS B 1 172 ? 106.377 67.780 22.739 1.00 56.88 172 LYS B O 1
ATOM 2918 N N . ASP B 1 173 ? 106.335 67.138 20.587 1.00 64.28 173 ASP B N 1
ATOM 2919 C CA . ASP B 1 173 ? 106.678 65.760 20.918 1.00 69.45 173 ASP B CA 1
ATOM 2920 C C . ASP B 1 173 ? 107.866 65.710 21.877 1.00 70.91 173 ASP B C 1
ATOM 2921 O O . ASP B 1 173 ? 108.891 66.351 21.638 1.00 72.78 173 ASP B O 1
ATOM 2926 N N . PRO B 1 174 ? 107.721 64.958 22.977 1.00 70.35 174 PRO B N 1
ATOM 2927 C CA . PRO B 1 174 ? 108.764 64.835 24.000 1.00 70.97 174 PRO B CA 1
ATOM 2928 C C . PRO B 1 174 ? 110.006 64.111 23.483 1.00 75.81 174 PRO B C 1
ATOM 2929 O O . PRO B 1 174 ? 111.117 64.454 23.893 1.00 78.51 174 PRO B O 1
ATOM 2933 N N . ASN B 1 175 ? 109.815 63.133 22.598 1.00 76.39 175 ASN B N 1
ATOM 2934 C CA . ASN B 1 175 ? 110.925 62.357 22.032 1.00 79.64 175 ASN B CA 1
ATOM 2935 C C . ASN B 1 175 ? 111.970 63.231 21.326 1.00 81.39 175 ASN B C 1
ATOM 2936 O O . ASN B 1 175 ? 113.168 63.156 21.621 1.00 79.85 175 ASN B O 1
ATOM 2941 N N . LYS B 1 176 ? 111.503 64.051 20.389 1.00 81.04 176 LYS B N 1
ATOM 2942 C CA . LYS B 1 176 ? 112.359 64.982 19.666 1.00 79.38 176 LYS B CA 1
ATOM 2943 C C . LYS B 1 176 ? 111.510 66.141 19.160 1.00 79.23 176 LYS B C 1
ATOM 2944 O O . LYS B 1 176 ? 110.582 65.936 18.376 1.00 79.70 176 LYS B O 1
ATOM 2946 N N . PHE B 1 177 ? 111.831 67.357 19.594 1.00 79.35 177 PHE B N 1
ATOM 2947 C CA . PHE B 1 177 ? 113.011 67.613 20.413 1.00 79.25 177 PHE B CA 1
ATOM 2948 C C . PHE B 1 177 ? 112.815 67.347 21.909 1.00 78.29 177 PHE B C 1
ATOM 2949 O O . PHE B 1 177 ? 111.701 67.427 22.434 1.00 75.51 177 PHE B O 1
ATOM 2951 N N . LYS B 1 178 ? 113.924 67.053 22.584 1.00 79.40 178 LYS B N 1
ATOM 2952 C CA . LYS B 1 178 ? 113.932 66.753 24.013 1.00 75.56 178 LYS B CA 1
ATOM 2953 C C . LYS B 1 178 ? 113.755 68.000 24.872 1.00 72.73 178 LYS B C 1
ATOM 2954 O O . LYS B 1 178 ? 113.923 67.942 26.088 1.00 73.03 178 LYS B O 1
ATOM 2960 N N . ASP B 1 179 ? 113.431 69.127 24.247 1.00 70.03 179 ASP B N 1
ATOM 2961 C CA . ASP B 1 179 ? 113.174 70.348 25.005 1.00 69.46 179 ASP B CA 1
ATOM 2962 C C . ASP B 1 179 ? 111.670 70.579 25.189 1.00 69.68 179 ASP B C 1
ATOM 2963 O O . ASP B 1 179 ? 111.248 71.617 25.709 1.00 68.20 179 ASP B O 1
ATOM 2968 N N . ALA B 1 180 ? 110.868 69.605 24.761 1.00 68.41 180 ALA B N 1
ATOM 2969 C CA . ALA B 1 180 ? 109.412 69.677 24.885 1.00 63.19 180 ALA B CA 1
ATOM 2970 C C . ALA B 1 180 ? 108.969 69.838 26.343 1.00 56.63 180 ALA B C 1
ATOM 2971 O O . ALA B 1 180 ? 109.584 69.274 27.246 1.00 57.37 180 ALA B O 1
ATOM 2973 N N . LYS B 1 181 ? 107.901 70.602 26.568 1.00 54.65 181 LYS B N 1
ATOM 2974 C CA . LYS B 1 181 ? 107.419 70.875 27.926 1.00 53.12 181 LYS B CA 1
ATOM 2975 C C . LYS B 1 181 ? 106.003 70.341 28.186 1.00 49.16 181 LYS B C 1
ATOM 2976 O O . LYS B 1 181 ? 105.120 70.451 27.334 1.00 45.70 181 LYS B O 1
ATOM 2982 N N . LYS B 1 182 ? 105.800 69.762 29.370 1.00 46.06 182 LYS B N 1
ATOM 2983 C CA . LYS B 1 182 ? 104.496 69.228 29.762 1.00 41.70 182 LYS B CA 1
ATOM 2984 C C . LYS B 1 182 ? 103.542 70.345 30.164 1.00 41.04 182 LYS B C 1
ATOM 2985 O O . LYS B 1 182 ? 103.889 71.213 30.970 1.00 40.00 182 LYS B O 1
ATOM 2991 N N . LEU B 1 183 ? 102.346 70.320 29.581 1.00 37.63 183 LEU B N 1
ATOM 2992 C CA . LEU B 1 183 ? 101.291 71.251 29.943 1.00 35.61 183 LEU B CA 1
ATOM 2993 C C . LEU B 1 183 ? 100.356 70.540 30.908 1.00 36.19 183 LEU B C 1
ATOM 2994 O O . LEU B 1 183 ? 99.759 69.524 30.555 1.00 35.37 183 LEU B O 1
ATOM 2999 N N . ASP B 1 184 ? 100.240 71.060 32.125 1.00 32.86 184 ASP B N 1
ATOM 3000 C CA . ASP B 1 184 ? 99.374 70.461 33.134 1.00 33.51 184 ASP B CA 1
ATOM 3001 C C . ASP B 1 184 ? 97.895 70.660 32.807 1.00 35.31 184 ASP B C 1
ATOM 3002 O O . ASP B 1 184 ? 97.057 69.812 33.126 1.00 31.08 184 ASP B O 1
ATOM 3007 N N . THR B 1 185 ? 97.579 71.788 32.180 1.00 34.91 185 THR B N 1
ATOM 3008 C CA . THR B 1 185 ? 96.196 72.121 31.870 1.00 35.36 185 THR B CA 1
ATOM 3009 C C . THR B 1 185 ? 96.094 72.899 30.572 1.00 35.22 185 THR B C 1
ATOM 3010 O O . THR B 1 185 ? 96.972 73.681 30.240 1.00 36.14 185 THR B O 1
ATOM 3014 N N . LEU B 1 186 ? 95.025 72.663 29.826 1.00 31.67 186 LEU B N 1
ATOM 3015 C CA . LEU B 1 186 ? 94.762 73.436 28.626 1.00 33.36 186 LEU B CA 1
ATOM 3016 C C . LEU B 1 186 ? 93.282 73.377 28.261 1.00 33.38 186 LEU B C 1
ATOM 3017 O O . LEU B 1 186 ? 92.525 72.594 28.843 1.00 32.61 186 LEU B O 1
ATOM 3022 N N . SER B 1 187 ? 92.874 74.225 27.319 1.00 31.56 187 SER B N 1
ATOM 3023 C CA . SER B 1 187 ? 91.468 74.357 26.956 1.00 32.86 187 SER B CA 1
ATOM 3024 C C . SER B 1 187 ? 91.170 73.496 25.751 1.00 30.41 187 SER B C 1
ATOM 3025 O O . SER B 1 187 ? 92.088 73.063 25.056 1.00 30.23 187 SER B O 1
ATOM 3028 N N . TYR B 1 188 ? 89.887 73.269 25.493 1.00 27.87 188 TYR B N 1
ATOM 3029 C CA . TYR B 1 188 ? 89.488 72.523 24.308 1.00 28.45 188 TYR B CA 1
ATOM 3030 C C . TYR B 1 188 ? 90.013 73.219 23.065 1.00 31.92 188 TYR B C 1
ATOM 3031 O O . TYR B 1 188 ? 90.455 72.570 22.123 1.00 32.77 188 TYR B O 1
ATOM 3040 N N . ASN B 1 189 ? 89.970 74.548 23.064 1.00 34.61 189 ASN B N 1
ATOM 3041 C CA . ASN B 1 189 ? 90.477 75.309 21.925 1.00 34.97 189 ASN B CA 1
ATOM 3042 C C . ASN B 1 189 ? 91.992 75.193 21.761 1.00 35.83 189 ASN B C 1
ATOM 3043 O O . ASN B 1 189 ? 92.485 75.109 20.640 1.00 38.67 189 ASN B O 1
ATOM 3048 N N . ASP B 1 190 ? 92.728 75.156 22.868 1.00 34.25 190 ASP B N 1
ATOM 3049 C CA . ASP B 1 190 ? 94.167 74.897 22.796 1.00 35.33 190 ASP B CA 1
ATOM 3050 C C . ASP B 1 190 ? 94.437 73.614 22.013 1.00 37.75 190 ASP B C 1
ATOM 3051 O O . ASP B 1 190 ? 95.355 73.553 21.193 1.00 39.27 190 ASP B O 1
ATOM 3056 N N . ALA B 1 191 ? 93.632 72.589 22.280 1.00 34.45 191 ALA B N 1
ATOM 3057 C CA . ALA B 1 191 ? 93.807 71.285 21.650 1.00 37.22 191 ALA B CA 1
ATOM 3058 C C . ALA B 1 191 ? 93.352 71.270 20.194 1.00 36.95 191 ALA B C 1
ATOM 3059 O O . ALA B 1 191 ? 93.990 70.643 19.344 1.00 39.61 191 ALA B O 1
ATOM 3061 N N . LEU B 1 192 ? 92.245 71.956 19.916 1.00 35.54 192 LEU B N 1
ATOM 3062 C CA . LEU B 1 192 ? 91.670 71.993 18.575 1.00 36.32 192 LEU B CA 1
ATOM 3063 C C . LEU B 1 192 ? 92.531 72.786 17.603 1.00 41.73 192 LEU B C 1
ATOM 3064 O O . LEU B 1 192 ? 92.800 72.340 16.484 1.00 41.59 192 LEU B O 1
ATOM 3069 N N . ILE B 1 193 ? 92.958 73.964 18.045 1.00 41.68 193 ILE B N 1
ATOM 3070 C CA . ILE B 1 193 ? 93.770 74.852 17.226 1.00 44.23 193 ILE B CA 1
ATOM 3071 C C . ILE B 1 193 ? 95.188 74.907 17.782 1.00 46.19 193 ILE B C 1
ATOM 3072 O O . ILE B 1 193 ? 95.570 75.857 18.463 1.00 49.67 193 ILE B O 1
ATOM 3077 N N . GLY B 1 194 ? 95.964 73.869 17.496 1.00 47.36 194 GLY B N 1
ATOM 3078 C CA . GLY B 1 194 ? 97.320 73.786 17.995 1.00 47.36 194 GLY B CA 1
ATOM 3079 C C . GLY B 1 194 ? 98.076 72.682 17.295 1.00 49.29 194 GLY B C 1
ATOM 3080 O O . GLY B 1 194 ? 97.479 71.749 16.761 1.00 49.52 194 GLY B O 1
ATOM 3081 N N . ASP B 1 195 ? 99.398 72.798 17.286 1.00 50.50 195 ASP B N 1
ATOM 3082 C CA . ASP B 1 195 ? 100.240 71.752 16.745 1.00 50.34 195 ASP B CA 1
ATOM 3083 C C . ASP B 1 195 ? 100.284 70.588 17.713 1.00 48.92 195 ASP B C 1
ATOM 3084 O O . ASP B 1 195 ? 100.968 69.600 17.462 1.00 50.10 195 ASP B O 1
ATOM 3086 N N . ILE B 1 196 ? 99.553 70.704 18.822 1.00 48.79 196 ILE B N 1
ATOM 3087 C CA . ILE B 1 196 ? 99.561 69.663 19.851 1.00 48.11 196 ILE B CA 1
ATOM 3088 C C . ILE B 1 196 ? 98.353 68.746 19.740 1.00 46.08 196 ILE B C 1
ATOM 3089 O O . ILE B 1 196 ? 97.202 69.186 19.828 1.00 43.75 196 ILE B O 1
ATOM 3094 N N . GLU B 1 197 ? 98.628 67.465 19.525 1.00 45.57 197 GLU B N 1
ATOM 3095 C CA . GLU B 1 197 ? 97.566 66.478 19.419 1.00 42.33 197 GLU B CA 1
ATOM 3096 C C . GLU B 1 197 ? 97.312 65.862 20.783 1.00 38.81 197 GLU B C 1
ATOM 3097 O O . GLU B 1 197 ? 98.230 65.374 21.452 1.00 40.25 197 GLU B O 1
ATOM 3099 N N . VAL B 1 198 ? 96.057 65.925 21.202 1.00 33.45 198 VAL B N 1
ATOM 3100 C CA . VAL B 1 198 ? 95.624 65.281 22.424 1.00 30.05 198 VAL B CA 1
ATOM 3101 C C . VAL B 1 198 ? 94.773 64.112 21.976 1.00 26.90 198 VAL B C 1
ATOM 3102 O O . VAL B 1 198 ? 95.019 62.966 22.345 1.00 25.61 198 VAL B O 1
ATOM 3106 N N . MET B 1 199 ? 93.784 64.434 21.150 1.00 25.26 199 MET B N 1
ATOM 3107 C CA . MET B 1 199 ? 92.958 63.468 20.434 1.00 24.35 199 MET B CA 1
ATOM 3108 C C . MET B 1 199 ? 92.670 64.113 19.086 1.00 23.72 199 MET B C 1
ATOM 3109 O O . MET B 1 199 ? 93.022 65.268 18.862 1.00 25.63 199 MET B O 1
ATOM 3114 N N . ASP B 1 200 ? 92.028 63.388 18.185 1.00 22.71 200 ASP B N 1
ATOM 3115 C CA . ASP B 1 200 ? 91.639 63.984 16.913 1.00 23.22 200 ASP B CA 1
ATOM 3116 C C . ASP B 1 200 ? 90.572 65.048 17.152 1.00 22.56 200 ASP B C 1
ATOM 3117 O O . ASP B 1 200 ? 89.924 65.070 18.203 1.00 20.97 200 ASP B O 1
ATOM 3122 N N . ASP B 1 201 ? 90.385 65.920 16.167 1.00 21.82 201 ASP B N 1
ATOM 3123 C CA . ASP B 1 201 ? 89.469 67.043 16.298 1.00 22.56 201 ASP B CA 1
ATOM 3124 C C . ASP B 1 201 ? 88.050 66.607 16.638 1.00 22.23 201 ASP B C 1
ATOM 3125 O O . ASP B 1 201 ? 87.370 67.260 17.434 1.00 21.79 201 ASP B O 1
ATOM 3130 N N . THR B 1 202 ? 87.595 65.514 16.031 1.00 20.31 202 THR B N 1
ATOM 3131 C CA . THR B 1 202 ? 86.228 65.037 16.263 1.00 20.09 202 THR B CA 1
ATOM 3132 C C . THR B 1 202 ? 85.988 64.672 17.725 1.00 17.48 202 THR B C 1
ATOM 3133 O O . THR B 1 202 ? 84.967 65.035 18.308 1.00 17.71 202 THR B O 1
ATOM 3137 N N . ALA B 1 203 ? 86.939 63.953 18.305 1.00 17.87 203 ALA B N 1
ATOM 3138 C CA . ALA B 1 203 ? 86.894 63.597 19.718 1.00 17.70 203 ALA B CA 1
ATOM 3139 C C . ALA B 1 203 ? 86.912 64.836 20.605 1.00 16.78 203 ALA B C 1
ATOM 3140 O O . ALA B 1 203 ? 86.086 64.969 21.515 1.00 15.20 203 ALA B O 1
ATOM 3142 N N . ILE B 1 204 ? 87.850 65.745 20.349 1.00 16.97 204 ILE B N 1
ATOM 3143 C CA . ILE B 1 204 ? 87.920 66.978 21.137 1.00 17.83 204 ILE B CA 1
ATOM 3144 C C . ILE B 1 204 ? 86.620 67.789 21.057 1.00 18.55 204 ILE B C 1
ATOM 3145 O O . ILE B 1 204 ? 86.139 68.317 22.060 1.00 17.63 204 ILE B O 1
ATOM 3150 N N . SER B 1 205 ? 86.055 67.883 19.856 1.00 17.98 205 SER B N 1
ATOM 3151 C CA . SER B 1 205 ? 84.812 68.617 19.650 1.00 18.42 205 SER B CA 1
ATOM 3152 C C . SER B 1 205 ? 83.682 68.002 20.446 1.00 18.81 205 SER B C 1
ATOM 3153 O O . SER B 1 205 ? 82.908 68.706 21.095 1.00 19.36 205 SER B O 1
ATOM 3156 N N . LEU B 1 206 ? 83.578 66.681 20.383 1.00 17.18 206 LEU B N 1
ATOM 3157 C CA . LEU B 1 206 ? 82.523 65.976 21.102 1.00 17.23 206 LEU B CA 1
ATOM 3158 C C . LEU B 1 206 ? 82.667 66.199 22.605 1.00 17.14 206 LEU B C 1
ATOM 3159 O O . LEU B 1 206 ? 81.686 66.460 23.292 1.00 18.44 206 LEU B O 1
ATOM 3164 N N . ALA B 1 207 ? 83.895 66.098 23.115 1.00 16.32 207 ALA B N 1
ATOM 3165 C CA . ALA B 1 207 ? 84.149 66.350 24.532 1.00 17.16 207 ALA B CA 1
ATOM 3166 C C . ALA B 1 207 ? 83.792 67.792 24.890 1.00 19.56 207 ALA B C 1
ATOM 3167 O O . ALA B 1 207 ? 83.085 68.048 25.872 1.00 19.99 207 ALA B O 1
ATOM 3169 N N . LYS B 1 208 ? 84.273 68.728 24.076 1.00 18.99 208 LYS B N 1
ATOM 3170 C CA . LYS B 1 208 ? 84.009 70.145 24.291 1.00 20.49 208 LYS B CA 1
ATOM 3171 C C . LYS B 1 208 ? 82.518 70.427 24.401 1.00 21.24 208 LYS B C 1
ATOM 3172 O O . LYS B 1 208 ? 82.065 71.062 25.353 1.00 21.86 208 LYS B O 1
ATOM 3178 N N . ASP B 1 209 ? 81.746 69.940 23.437 1.00 20.93 209 ASP B N 1
ATOM 3179 C CA . ASP B 1 209 ? 80.326 70.281 23.388 1.00 21.02 209 ASP B CA 1
ATOM 3180 C C . ASP B 1 209 ? 79.489 69.625 24.483 1.00 21.01 209 ASP B C 1
ATOM 3181 O O . ASP B 1 209 ? 78.344 70.012 24.730 1.00 22.15 209 ASP B O 1
ATOM 3186 N N . ASN B 1 210 ? 80.074 68.658 25.175 1.00 20.17 210 ASN B N 1
ATOM 3187 C CA . ASN B 1 210 ? 79.400 68.07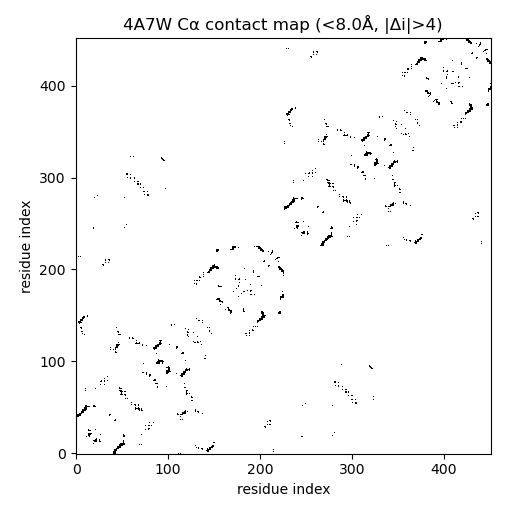4 26.330 1.00 21.02 210 ASN B CA 1
ATOM 3188 C C . ASN B 1 210 ? 80.142 68.357 27.625 1.00 20.72 210 ASN B C 1
ATOM 3189 O O . ASN B 1 210 ? 79.818 67.792 28.662 1.00 19.68 210 ASN B O 1
ATOM 3194 N N . LYS B 1 211 ? 81.136 69.239 27.546 1.00 20.43 211 LYS B N 1
ATOM 3195 C CA . LYS B 1 211 ? 81.904 69.647 28.712 1.00 20.59 211 LYS B CA 1
ATOM 3196 C C . LYS B 1 211 ? 82.442 68.443 29.478 1.00 20.71 211 LYS B C 1
ATOM 3197 O O . LYS B 1 211 ? 82.317 68.358 30.706 1.00 20.76 211 LYS B O 1
ATOM 3203 N N . LEU B 1 212 ? 83.031 67.507 28.738 1.00 19.98 212 LEU B N 1
ATOM 3204 C CA . LEU B 1 212 ? 83.682 66.341 29.332 1.00 20.10 212 LEU B CA 1
ATOM 3205 C C . LEU B 1 212 ? 85.160 66.642 29.540 1.00 16.80 212 LEU B C 1
ATOM 3206 O O . LEU B 1 212 ? 85.880 66.858 28.567 1.00 17.76 212 LEU B O 1
ATOM 3211 N N . PRO B 1 213 ? 85.623 66.652 30.806 1.00 17.82 213 PRO B N 1
ATOM 3212 C CA . PRO B 1 213 ? 87.053 66.873 31.041 1.00 16.29 213 PRO B CA 1
ATOM 3213 C C . PRO B 1 213 ? 87.847 65.695 30.514 1.00 17.57 213 PRO B C 1
ATOM 3214 O O . PRO B 1 213 ? 87.435 64.549 30.691 1.00 17.50 213 PRO B O 1
ATOM 3218 N N . ILE B 1 214 ? 88.967 65.972 29.866 1.00 16.29 214 ILE B N 1
ATOM 3219 C CA . ILE B 1 214 ? 89.850 64.932 29.364 1.00 18.01 214 ILE B CA 1
ATOM 3220 C C . ILE B 1 214 ? 91.156 64.914 30.158 1.00 20.19 214 ILE B C 1
ATOM 3221 O O . ILE B 1 214 ? 91.852 65.932 30.228 1.00 20.06 214 ILE B O 1
ATOM 3226 N N . VAL B 1 215 ? 91.488 63.769 30.748 1.00 16.91 215 VAL B N 1
ATOM 3227 C CA . VAL B 1 215 ? 92.765 63.602 31.433 1.00 17.29 215 VAL B CA 1
ATOM 3228 C C . VAL B 1 215 ? 93.669 62.685 30.622 1.00 18.61 215 VAL B C 1
ATOM 3229 O O . VAL B 1 215 ? 93.253 61.599 30.215 1.00 17.91 215 VAL B O 1
ATOM 3233 N N . VAL B 1 216 ? 94.895 63.131 30.361 1.00 16.80 216 VAL B N 1
ATOM 3234 C CA . VAL B 1 216 ? 95.897 62.293 29.705 1.00 17.89 216 VAL B CA 1
ATOM 3235 C C . VAL B 1 216 ? 96.981 61.937 30.719 1.00 21.11 216 VAL B C 1
ATOM 3236 O O . VAL B 1 216 ? 97.535 62.815 31.389 1.00 20.22 216 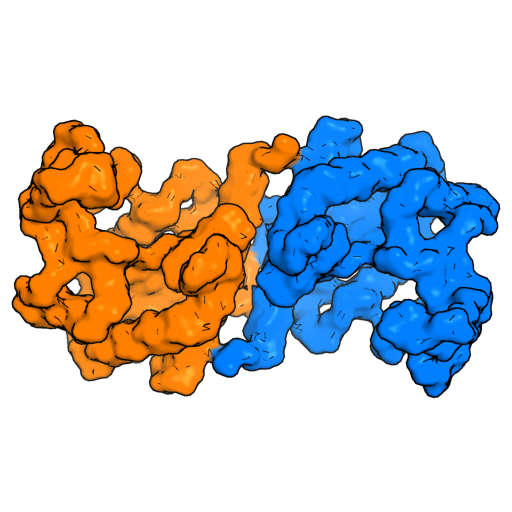VAL B O 1
ATOM 3240 N N . CYS B 1 217 ? 97.273 60.649 30.850 1.00 20.22 217 CYS B N 1
ATOM 3241 C CA . CYS B 1 217 ? 98.270 60.226 31.817 1.00 21.16 217 CYS B CA 1
ATOM 3242 C C . CYS B 1 217 ? 98.897 58.893 31.432 1.00 25.60 217 CYS B C 1
ATOM 3243 O O . CYS B 1 217 ? 98.503 58.266 30.448 1.00 23.83 217 CYS B O 1
ATOM 3246 N N . ASN B 1 218 ? 99.890 58.473 32.204 1.00 24.49 218 ASN B N 1
ATOM 3247 C CA . ASN B 1 218 ? 100.583 57.229 31.931 1.00 27.51 218 ASN B CA 1
ATOM 3248 C C . ASN B 1 218 ? 99.941 56.112 32.728 1.00 31.37 218 ASN B C 1
ATOM 3249 O O . ASN B 1 218 ? 99.838 56.204 33.945 1.00 29.92 218 ASN B O 1
ATOM 3254 N N . MET B 1 219 ? 99.513 55.060 32.033 1.00 34.76 219 MET B N 1
ATOM 3255 C CA . MET B 1 219 ? 98.709 53.995 32.634 1.00 37.50 219 MET B CA 1
ATOM 3256 C C . MET B 1 219 ? 99.461 53.183 33.685 1.00 36.88 219 MET B C 1
ATOM 3257 O O . MET B 1 219 ? 98.879 52.721 34.668 1.00 37.56 219 MET B O 1
ATOM 3259 N N . PHE B 1 220 ? 100.761 53.033 33.480 1.00 35.46 220 PHE B N 1
ATOM 3260 C CA . PHE B 1 220 ? 101.529 52.033 34.206 1.00 38.09 220 PHE B CA 1
ATOM 3261 C C . PHE B 1 220 ? 102.271 52.530 35.459 1.00 37.33 220 PHE B C 1
ATOM 3262 O O . PHE B 1 220 ? 102.979 51.762 36.111 1.00 37.69 220 PHE B O 1
ATOM 3270 N N . LYS B 1 221 ? 102.077 53.799 35.810 1.00 34.45 221 LYS B N 1
ATOM 3271 C CA . LYS B 1 221 ? 102.498 54.298 37.115 1.00 31.70 221 LYS B CA 1
ATOM 3272 C C . LYS B 1 221 ? 101.531 53.805 38.192 1.00 30.51 221 LYS B C 1
ATOM 3273 O O . LYS B 1 221 ? 100.395 54.279 38.269 1.00 27.43 221 LYS B O 1
ATOM 3279 N N . LYS B 1 222 ? 101.977 52.868 39.025 1.00 29.87 222 LYS B N 1
ATOM 3280 C CA . LYS B 1 222 ? 101.109 52.273 40.042 1.00 28.47 222 LYS B CA 1
ATOM 3281 C C . LYS B 1 222 ? 100.424 53.326 40.906 1.00 29.45 222 LYS B C 1
ATOM 3282 O O . LYS B 1 222 ? 101.063 54.257 41.395 1.00 29.28 222 LYS B O 1
ATOM 3288 N N . GLY B 1 223 ? 99.119 53.171 41.090 1.00 25.63 223 GLY B N 1
ATOM 3289 C CA . GLY B 1 223 ? 98.353 54.093 41.901 1.00 24.18 223 GLY B CA 1
ATOM 3290 C C . GLY B 1 223 ? 97.956 55.371 41.185 1.00 23.31 223 GLY B C 1
ATOM 3291 O O . GLY B 1 223 ? 97.169 56.151 41.717 1.00 21.47 223 GLY B O 1
ATOM 3292 N N . ASN B 1 224 ? 98.479 55.597 39.984 1.00 21.55 224 ASN B N 1
ATOM 3293 C CA . ASN B 1 224 ? 98.246 56.882 39.330 1.00 21.61 224 ASN B CA 1
ATOM 3294 C C . ASN B 1 224 ? 96.779 57.158 38.996 1.00 22.16 224 ASN B C 1
ATOM 3295 O O . ASN B 1 224 ? 96.279 58.248 39.274 1.00 21.88 224 ASN B O 1
ATOM 3300 N N . LEU B 1 225 ? 96.085 56.185 38.403 1.00 22.79 225 LEU B N 1
ATOM 3301 C CA . LEU B 1 225 ? 94.670 56.378 38.086 1.00 19.92 225 LEU B CA 1
ATOM 3302 C C . LEU B 1 225 ? 93.897 56.747 39.340 1.00 19.99 225 LEU B C 1
ATOM 3303 O O . LEU B 1 225 ? 93.114 57.696 39.336 1.00 18.97 225 LEU B O 1
ATOM 3308 N N . LEU B 1 226 ? 94.118 55.993 40.415 1.00 19.77 226 LEU B N 1
ATOM 3309 C CA . LEU B 1 226 ? 93.413 56.253 41.665 1.00 20.90 226 LEU B CA 1
ATOM 3310 C C . LEU B 1 226 ? 93.674 57.678 42.151 1.00 20.58 226 LEU B C 1
ATOM 3311 O O . LEU B 1 226 ? 92.739 58.383 42.546 1.00 19.43 226 LEU B O 1
ATOM 3316 N N . GLN B 1 227 ? 94.938 58.102 42.110 1.00 20.75 227 GLN B N 1
ATOM 3317 C CA . GLN B 1 227 ? 95.300 59.471 42.502 1.00 21.59 227 GLN B CA 1
ATOM 3318 C C . GLN B 1 227 ? 94.574 60.524 41.669 1.00 20.34 227 GLN B C 1
ATOM 3319 O O . GLN B 1 227 ? 94.050 61.500 42.210 1.00 20.87 227 GLN B O 1
ATOM 3325 N N . VAL B 1 228 ? 94.561 60.332 40.353 1.00 19.62 228 VAL B N 1
ATOM 3326 C CA . VAL B 1 228 ? 93.894 61.274 39.457 1.00 19.35 228 VAL B CA 1
ATOM 3327 C C . VAL B 1 228 ? 92.408 61.376 39.760 1.00 19.92 228 VAL B C 1
ATOM 3328 O O . VAL B 1 228 ? 91.866 62.470 39.898 1.00 20.97 228 VAL B O 1
ATOM 3332 N N . ILE B 1 229 ? 91.749 60.232 39.891 1.00 20.07 229 ILE B N 1
ATOM 3333 C CA . ILE B 1 229 ? 90.295 60.227 40.040 1.00 20.00 229 ILE B CA 1
ATOM 3334 C C . ILE B 1 229 ? 89.814 60.599 41.442 1.00 21.89 229 ILE B C 1
ATOM 3335 O O . ILE B 1 229 ? 88.900 61.413 41.603 1.00 23.42 229 ILE B O 1
ATOM 3340 N N . LYS B 1 230 ? 90.429 60.001 42.456 1.00 22.26 230 LYS B N 1
ATOM 3341 C CA . LYS B 1 230 ? 89.964 60.177 43.820 1.00 21.54 230 LYS B CA 1
ATOM 3342 C C . LYS B 1 230 ? 90.521 61.450 44.445 1.00 24.18 230 LYS B C 1
ATOM 3343 O O . LYS B 1 230 ? 89.839 62.095 45.239 1.00 27.80 230 LYS B O 1
ATOM 3349 N N . HIS B 1 231 ? 91.743 61.829 44.077 1.00 23.40 231 HIS B N 1
ATOM 3350 C CA . HIS B 1 231 ? 92.425 62.927 44.774 1.00 24.66 231 HIS B CA 1
ATOM 3351 C C . HIS B 1 231 ? 92.730 64.134 43.902 1.00 26.56 231 HIS B C 1
ATOM 3352 O O . HIS B 1 231 ? 93.160 65.173 44.409 1.00 29.88 231 HIS B O 1
ATOM 3359 N N . GLN B 1 232 ? 92.504 64.009 42.600 1.00 24.70 232 GLN B N 1
ATOM 3360 C CA . GLN B 1 232 ? 92.948 65.032 41.654 1.00 26.06 232 GLN B CA 1
ATOM 3361 C C . GLN B 1 232 ? 94.449 65.303 41.804 1.00 24.14 232 GLN B C 1
ATOM 3362 O O . GLN B 1 232 ? 94.905 66.433 41.631 1.00 24.69 232 GLN B O 1
ATOM 3368 N N . GLN B 1 233 ? 95.203 64.264 42.142 1.00 22.05 233 GLN B N 1
ATOM 3369 C CA . GLN B 1 233 ? 96.656 64.349 42.186 1.00 22.34 233 GLN B CA 1
ATOM 3370 C C . GLN B 1 233 ? 97.274 63.266 41.302 1.00 23.01 233 GLN B C 1
ATOM 3371 O O . GLN B 1 233 ? 96.597 62.713 40.440 1.00 22.48 233 GLN B O 1
ATOM 3377 N N . GLY B 1 234 ? 98.553 62.965 41.511 1.00 20.94 234 GLY B N 1
ATOM 3378 C CA . GLY B 1 234 ? 99.293 62.095 40.610 1.00 18.74 234 GLY B CA 1
ATOM 3379 C C . GLY B 1 234 ? 99.913 62.929 39.499 1.00 21.35 234 GLY B C 1
ATOM 3380 O O . GLY B 1 234 ? 100.056 64.145 39.633 1.00 21.19 234 GLY B O 1
ATOM 3381 N N . VAL B 1 235 ? 100.271 62.280 38.397 1.00 21.08 235 VAL B N 1
ATOM 3382 C CA . VAL B 1 235 ? 100.910 62.948 37.271 1.00 20.36 235 VAL B CA 1
ATOM 3383 C C . VAL B 1 235 ? 100.003 62.845 36.049 1.00 22.26 235 VAL B C 1
ATOM 3384 O O . VAL B 1 235 ? 99.653 61.741 35.630 1.00 22.27 235 VAL B O 1
ATOM 3388 N N . PHE B 1 236 ? 99.623 63.986 35.481 1.00 21.76 236 PHE B N 1
ATOM 3389 C CA . PHE B 1 236 ? 98.695 64.003 34.352 1.00 23.63 236 PHE B CA 1
ATOM 3390 C C . PHE B 1 236 ? 98.654 65.374 33.683 1.00 25.38 236 PHE B C 1
ATOM 3391 O O . PHE B 1 236 ? 99.268 66.333 34.161 1.00 24.66 236 PHE B O 1
ATOM 3399 N N . SER B 1 237 ? 97.914 65.459 32.580 1.00 22.25 237 SER B N 1
ATOM 3400 C CA . SER B 1 237 ? 97.557 66.742 31.976 1.00 23.73 237 SER B CA 1
ATOM 3401 C C . SER B 1 237 ? 96.056 66.713 31.780 1.00 25.14 237 SER B C 1
ATOM 3402 O O . SER B 1 237 ? 95.497 65.655 31.505 1.00 23.66 237 SER B O 1
ATOM 3405 N N . MET B 1 238 ? 95.392 67.854 31.926 1.00 25.30 238 MET B N 1
ATOM 3406 C CA . MET B 1 238 ? 93.949 67.892 31.735 1.00 23.99 238 MET B CA 1
ATOM 3407 C C . MET B 1 238 ? 93.538 68.922 30.699 1.00 27.34 238 MET B C 1
ATOM 3408 O O . MET B 1 238 ? 94.075 70.029 30.667 1.00 29.37 238 MET B O 1
ATOM 3413 N N . VAL B 1 239 ? 92.599 68.540 29.837 1.00 24.95 239 VAL B N 1
ATOM 3414 C CA . VAL B 1 239 ? 91.985 69.469 28.897 1.00 26.27 239 VAL B CA 1
ATOM 3415 C C . VAL B 1 239 ? 90.576 69.745 29.386 1.00 26.60 239 VAL B C 1
ATOM 3416 O O . VAL B 1 239 ? 89.842 68.813 29.745 1.00 24.32 239 VAL B O 1
ATOM 3420 N N . LYS B 1 240 ? 90.186 71.012 29.413 1.00 24.78 240 LYS B N 1
ATOM 3421 C CA . LYS B 1 240 ? 88.848 71.342 29.875 1.00 27.52 240 LYS B CA 1
ATOM 3422 C C . LYS B 1 240 ? 88.502 72.795 29.629 1.00 27.20 240 LYS B C 1
ATOM 3423 O O . LYS B 1 240 ? 87.423 73.226 30.023 1.00 29.59 240 LYS B O 1
#

Solvent-accessible surface area: 19705 Å² total; per-residue (Å²): 74,154,70,35,0,0,0,14,4,37,0,86,14,0,3,26,153,108,167,47,12,44,44,53,130,22,0,33,103,14,0,131,23,0,66,28,0,33,120,50,96,9,16,1,0,0,3,2,3,10,31,1,19,78,76,57,150,137,47,14,18,36,39,6,15,16,2,0,11,0,0,0,0,5,0,0,29,8,0,0,74,112,37,64,13,79,1,60,4,0,1,32,3,89,0,146,71,19,14,56,27,45,90,118,199,91,0,30,129,15,0,108,107,39,52,1,0,0,3,0,1,17,23,10,73,25,122,103,56,42,15,4,2,0,0,50,12,0,46,59,2,51,15,67,15,0,0,33,5,34,115,49,51,7,3,46,58,26,75,50,129,62,97,202,108,19,129,56,50,92,83,7,42,24,74,77,7,48,147,36,115,30,98,7,19,47,88,72,0,0,42,56,0,76,113,77,174,5,38,0,0,6,0,16,20,117,64,167,27,9,6,29,64,6,5,104,86,120,112,40,59,42,0,39,0,122,76,152,79,34,0,0,0,13,2,39,0,97,29,0,3,29,160,104,132,86,13,46,40,52,131,21,0,28,88,5,0,124,21,0,62,28,0,34,118,50,95,9,17,1,0,0,3,2,3,10,21,0,14,78,72,61,143,139,45,12,17,36,40,4,15,16,2,0,12,0,0,0,0,5,0,0,30,8,0,0,73,109,32,64,11,81,1,60,4,0,1,31,2,87,0,141,73,18,15,55,28,46,89,117,197,97,0,30,143,13,0,106,124,39,52,1,0,0,3,0,1,18,23,9,76,22,120,99,56,45,15,6,3,0,0,51,11,0,43,58,1,54,15,66,14,0,0,30,4,38,96,50,50,7,7,46,51,55,78,37,103,80,60,182,98,21,123,62,58,93,76,10,45,23,70,70,6,44,137,46,114,25,98,8,12,47,86,71,0,0,40,51,0,78,114,76,173,7,38,0,0,7,0,25,6,91,63,161,29,7,2,31,64,5,2,104,89,109,115,42,58,38,0,36,0,129

Organism: Helicobacter pylori (strain ATCC 700392 / 26695) (NCBI:txid85962)

Radius of gyration: 24.71 Å; Cα contacts (8 Å, |Δi|>4): 1038; chains: 2; bounding box: 44×71×60 Å

Foldseek 3Di:
DPAEEEEEEEQQQQLPPDRADGDLVSLLLLLVQVVVCLVVLYQYEYFYWQRNHFVQDQQNRLQVRLVSRLVVQLSSCVSNVVVPAAEFEAELDDPPVRHHHDDLVVVLVCRVVSHYYYYTSQNVDTPQDSLQSRLVVCVSNPHLAYEYADQDAEWWLDDPVPDPPIDHAAEEELCCCQVHPTDDDDNNNSVSCNVSVHKYKYGHSNDHCQVVCCRVPVDHTIHIYD/DPAEEEEEEEQCQQQPPDRADGDLVSLLLLLVQVVVCLVVLYFYEYFYWQRRHFVQDQQNRLQVRLVSRLVVLLSSCCSNVVVPAAEFEAELDDPPVRGHHDDLVVSLVCRVVSHYYYYTSQNVGTPQDSLQSSLVVCVSNPHLAYEYADQDAEWWLDDCVPPVVIDHAQEEELCCQLPHPTHPDDNNSSVSCNVSVHKYKYGHSNPRCQVVCCRVPVDHTIHIYD

Secondary structure (DSSP, 8-state):
---EEEEEE-GGGGGTTSSSS--HHHHHHHHHHHHHHHHTT-EEEEEE--TTT----HHHHHHHHHHHHHHHHHHHHHHHHHTT--EEEEESS--TTTSEEP-HHHHHHHHHTT-EEEEESTTS-TTS-HHHHHHHHHHHTT-SEEEEEESSSSEESS-TTT-TT--EESEE-HHHHHHSS--SS-HHHHHHHHHTT--EEEEESSSTTHHHIIIIIS-SS-EEE-/---EEEEEE-GGGGSTTSSSS--HHHHHHHHH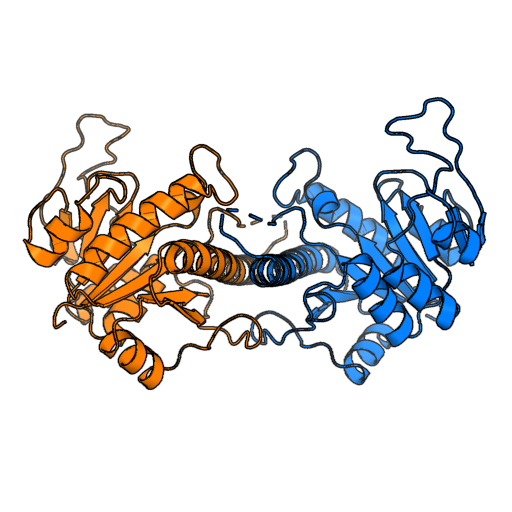HHHHHHHTT-EEEEEE--TTT----HHHHHHHHHHHHHHHHHHHHHHHHHTT--EEEEESS--TTTSEEP-HHHHHHHHHTT-EEEEESTTSSTTS-HHHHHHHHHHHTT-SEEEEEESSSSEESS-SSSSTT--EESEE-HHHHHSSS--SS-HHHHHHHHHTT--EEEEETTSTTHHHIIIIIS-SS-EEE-